Protein AF-M3HJX1-F1 (afdb_monomer)

Foldseek 3Di:
DDPVVVVVVLVPDPVSVVVVVVVVVVVVVVVVVVPDPDQDPPPQSLLDFDPLLLVVLCPDPAAKEKEWEWAPPDDPVLVVQVVSLVVSVVVSQVSNPPSYHYHYQHLNPDVVSVVVLVVLVADWDWDWDDDDPDTDTDTITGWIWMDTPPDIDIGRHSRGSSCNSVVCSQVVVCVVVDQDALLEAEEDAVFWDDLDDDVADPDPVSCCVVPVCCVRGNDHHYDYLVDARDPSHQEYETGGEHADDPSSLVRVVVSVVVRHYYDHRYDQKDKAWDDQPPPDDPDDGFGHFMKIAGDPCQVVRQVSVVLVFKHFAQKAKFDQPFADFDDDFDCPDVVDTDGGGQGRFGWAAPVQPQAPCPDPVRVNDRIDTGHGGTFMDGGCVSPVVDDDDFGGKDHPRMWIAHGMATRGRPRRVVGDTDDPPDITTDDTD

Organism: NCBI:txid1193007

Structure (mmCIF, N/CA/C/O backbone):
data_AF-M3HJX1-F1
#
_entry.id   AF-M3HJX1-F1
#
loop_
_atom_site.group_PDB
_atom_site.id
_atom_site.type_symbol
_atom_site.label_atom_id
_atom_site.label_alt_id
_atom_site.label_comp_id
_atom_site.label_asym_id
_atom_site.label_entity_id
_atom_site.label_seq_id
_atom_site.pdbx_PDB_ins_code
_atom_site.Cartn_x
_atom_site.Cartn_y
_atom_site.Cartn_z
_atom_site.occupancy
_atom_site.B_iso_or_equiv
_atom_site.auth_seq_id
_atom_site.auth_comp_id
_atom_site.auth_asym_id
_atom_site.auth_atom_id
_atom_site.pdbx_PDB_model_num
ATOM 1 N N . MET A 1 1 ? -68.760 37.336 7.204 1.00 50.22 1 MET A N 1
ATOM 2 C CA . MET A 1 1 ? -67.469 37.997 6.904 1.00 50.22 1 MET A CA 1
ATOM 3 C C . MET A 1 1 ? -66.559 36.938 6.297 1.00 50.22 1 MET A C 1
ATOM 5 O O . MET A 1 1 ? -66.292 35.955 6.972 1.00 50.22 1 MET A O 1
ATOM 9 N N . SER A 1 2 ? -66.231 37.017 5.001 1.00 59.03 2 SER A N 1
ATOM 10 C CA . SER A 1 2 ? -65.511 35.923 4.325 1.00 59.03 2 SER A CA 1
ATOM 11 C C . SER A 1 2 ? -64.064 35.840 4.826 1.00 59.03 2 SER A C 1
ATOM 13 O O . SER A 1 2 ? -63.449 36.877 5.085 1.00 59.03 2 SER A O 1
ATOM 15 N N . LEU A 1 3 ? -63.511 34.625 4.957 1.00 57.31 3 LEU A N 1
ATOM 16 C CA . LEU A 1 3 ? -62.128 34.397 5.415 1.00 57.31 3 LEU A CA 1
ATOM 17 C C . LEU A 1 3 ? -61.103 35.261 4.654 1.00 57.31 3 LEU A C 1
ATOM 19 O O . LEU A 1 3 ? -60.121 35.711 5.237 1.00 57.31 3 LEU A O 1
ATOM 23 N N . ARG A 1 4 ? -61.363 35.573 3.377 1.00 58.06 4 ARG A N 1
ATOM 24 C CA . ARG A 1 4 ? -60.515 36.459 2.564 1.00 58.06 4 ARG A CA 1
ATOM 25 C C . ARG A 1 4 ? -60.381 37.876 3.132 1.00 58.06 4 ARG A C 1
ATOM 27 O O . ARG A 1 4 ? -59.286 38.424 3.110 1.00 58.06 4 ARG A O 1
ATOM 34 N N . VAL A 1 5 ? -61.459 38.459 3.660 1.00 58.88 5 VAL A N 1
ATOM 35 C CA . VAL A 1 5 ? -61.441 39.822 4.233 1.00 58.88 5 VAL A CA 1
ATOM 36 C C . VAL A 1 5 ? -60.770 39.838 5.611 1.00 58.88 5 VAL A C 1
ATOM 38 O O . VAL A 1 5 ? -60.158 40.833 5.994 1.00 58.88 5 VAL A O 1
ATOM 41 N N . PHE A 1 6 ? -60.837 38.725 6.345 1.00 60.38 6 PHE A N 1
ATOM 42 C CA . PHE A 1 6 ? -60.149 38.568 7.628 1.00 60.38 6 PHE A CA 1
ATOM 43 C C . PHE A 1 6 ? -58.620 38.506 7.451 1.00 60.38 6 PHE A C 1
ATOM 45 O O . PHE A 1 6 ? -57.895 39.227 8.133 1.00 60.38 6 PHE A O 1
ATOM 52 N N . PHE A 1 7 ? -58.130 37.737 6.471 1.00 58.47 7 PHE A N 1
ATOM 53 C CA . PHE A 1 7 ? -56.696 37.646 6.171 1.00 58.47 7 PHE A CA 1
ATOM 54 C C . PHE A 1 7 ? -56.120 38.913 5.513 1.00 58.47 7 PHE A C 1
ATOM 56 O O . PHE A 1 7 ? -54.966 39.256 5.772 1.00 58.47 7 PHE A O 1
ATOM 63 N N . SER A 1 8 ? -56.901 39.664 4.721 1.00 59.34 8 SER A N 1
ATOM 64 C CA . SER A 1 8 ? -56.377 40.866 4.049 1.00 59.34 8 SER A CA 1
ATOM 65 C C . SER A 1 8 ? -56.067 42.023 5.008 1.00 59.34 8 SER A C 1
ATOM 67 O O . SER A 1 8 ? -55.209 42.840 4.692 1.00 59.34 8 SER A O 1
ATOM 69 N N . ARG A 1 9 ? -56.723 42.100 6.178 1.00 58.12 9 ARG A N 1
ATOM 70 C CA . ARG A 1 9 ? -56.447 43.137 7.193 1.00 58.12 9 ARG A CA 1
ATOM 71 C C . ARG A 1 9 ? -55.167 42.884 7.993 1.00 58.12 9 ARG A C 1
ATOM 73 O O . ARG A 1 9 ? -54.548 43.839 8.447 1.00 58.12 9 ARG A O 1
ATOM 80 N N . PHE A 1 10 ? -54.764 41.625 8.159 1.00 58.62 10 PHE A N 1
ATOM 81 C CA . PHE A 1 10 ? -53.538 41.269 8.882 1.00 58.62 10 PHE A CA 1
ATOM 82 C C . PHE A 1 10 ? -52.283 41.336 8.006 1.00 58.62 10 PHE A C 1
ATOM 84 O O . PHE A 1 10 ? -51.199 41.597 8.520 1.00 58.62 10 PHE A O 1
ATOM 91 N N . ASN A 1 11 ? -52.431 41.190 6.685 1.00 60.34 11 ASN A N 1
ATOM 92 C CA . ASN A 1 11 ? -51.314 41.222 5.737 1.00 60.34 11 ASN A CA 1
ATOM 93 C C . ASN A 1 11 ? -50.631 42.604 5.610 1.00 60.34 11 ASN A C 1
ATOM 95 O O . ASN A 1 11 ? -49.560 42.712 5.026 1.00 60.34 11 ASN A O 1
ATOM 99 N N . SER A 1 12 ? -51.234 43.665 6.156 1.00 66.56 12 SER A N 1
ATOM 100 C CA . SER A 1 12 ? -50.669 45.025 6.177 1.00 66.56 12 SER A CA 1
ATOM 101 C C . SER A 1 12 ? -49.985 45.383 7.503 1.00 66.56 12 SER A C 1
ATOM 103 O O . SER A 1 12 ? -49.431 46.474 7.620 1.00 66.56 12 SER A O 1
ATOM 105 N N . ASN A 1 13 ? -50.045 44.510 8.519 1.00 82.00 13 ASN A N 1
ATOM 106 C CA . ASN A 1 13 ? -49.444 44.773 9.824 1.00 82.00 13 ASN A CA 1
ATOM 107 C C . ASN A 1 13 ? -47.978 44.289 9.838 1.00 82.00 13 ASN A C 1
ATOM 109 O O . ASN A 1 13 ? -47.747 43.078 9.736 1.00 82.00 13 ASN A O 1
ATOM 113 N N . PRO A 1 14 ? -46.987 45.185 10.011 1.00 80.62 14 PRO A N 1
ATOM 114 C CA . PRO A 1 14 ? -45.572 44.814 9.996 1.00 80.62 14 PRO A CA 1
ATOM 115 C C . PRO A 1 14 ? -45.213 43.774 11.069 1.00 80.62 14 PRO A C 1
ATOM 117 O O . PRO A 1 14 ? -44.370 42.916 10.822 1.00 80.62 14 PRO A O 1
ATOM 120 N N . TRP A 1 15 ? -45.899 43.771 12.217 1.00 81.38 15 TRP A N 1
ATOM 121 C CA . TRP A 1 15 ? -45.686 42.776 13.276 1.00 81.38 15 TRP A CA 1
ATOM 122 C C . TRP A 1 15 ? -46.174 41.375 12.900 1.00 81.38 15 TRP A C 1
ATOM 124 O O . TRP A 1 15 ? -45.567 40.380 13.296 1.00 81.38 15 TRP A O 1
ATOM 134 N N . PHE A 1 16 ? -47.248 41.280 12.112 1.00 86.06 16 PHE A N 1
ATOM 135 C CA . PHE A 1 16 ? -47.752 39.995 11.633 1.00 86.06 16 PHE A CA 1
ATOM 136 C C . PHE A 1 16 ? -46.820 39.400 10.574 1.00 86.06 16 PHE A C 1
ATOM 138 O O . PHE A 1 16 ? -46.476 38.223 10.659 1.00 86.06 16 PHE A O 1
ATOM 145 N N . LEU A 1 17 ? -46.339 40.223 9.635 1.00 85.62 17 LEU A N 1
ATOM 146 C CA . LEU A 1 17 ? -45.334 39.802 8.654 1.00 85.62 17 LEU A CA 1
ATOM 147 C C . LEU A 1 17 ? -44.030 39.369 9.338 1.00 85.62 17 LEU A C 1
ATOM 149 O O . LEU A 1 17 ? -43.490 38.316 9.006 1.00 85.62 17 LEU A O 1
ATOM 153 N N . PHE A 1 18 ? -43.569 40.121 10.342 1.00 89.00 18 PHE A N 1
ATOM 154 C CA . PHE A 1 18 ? -42.389 39.757 11.128 1.00 89.00 18 PHE A CA 1
ATOM 155 C C . PHE A 1 18 ? -42.560 38.406 11.837 1.00 89.00 18 PHE A C 1
ATOM 157 O O . PHE A 1 18 ? -41.678 37.555 11.760 1.00 89.00 18 PHE A O 1
ATOM 164 N N . SER A 1 19 ? -43.713 38.169 12.472 1.00 89.25 19 SER A N 1
ATOM 165 C CA . SER A 1 19 ? -44.013 36.893 13.132 1.00 89.25 19 SER A CA 1
ATOM 166 C C . SER A 1 19 ? -44.023 35.710 12.156 1.00 89.25 19 SER A C 1
ATOM 168 O O . SER A 1 19 ? -43.488 34.654 12.490 1.00 89.25 19 SER A O 1
ATOM 170 N N . GLN A 1 20 ? -44.569 35.883 10.949 1.00 90.00 20 GLN A N 1
ATOM 171 C CA . GLN A 1 20 ? -44.565 34.845 9.911 1.00 90.00 20 GLN A CA 1
ATOM 172 C C . GLN A 1 20 ? -43.148 34.537 9.418 1.00 90.00 20 GLN A C 1
ATOM 174 O O . GLN A 1 20 ? -42.780 33.370 9.309 1.00 90.00 20 GLN A O 1
ATOM 179 N N . VAL A 1 21 ? -42.328 35.565 9.178 1.00 90.75 21 VAL A N 1
ATOM 180 C CA . VAL A 1 21 ? -40.921 35.390 8.780 1.00 90.75 21 VAL A CA 1
ATOM 181 C C . VAL A 1 21 ? -40.120 34.709 9.890 1.00 90.75 21 VAL A C 1
ATOM 183 O O . VAL A 1 21 ? -39.338 33.807 9.606 1.00 90.75 21 VAL A O 1
ATOM 186 N N . PHE A 1 22 ? -40.344 35.079 11.151 1.00 92.69 22 PHE A N 1
ATOM 187 C CA . PHE A 1 22 ? -39.684 34.456 12.299 1.00 92.69 22 PHE A CA 1
ATOM 188 C C . PHE A 1 22 ? -40.068 32.980 12.464 1.00 92.69 22 PHE A C 1
ATOM 190 O O . PHE A 1 22 ? -39.198 32.135 12.672 1.00 92.69 22 PHE A O 1
ATOM 197 N N . LEU A 1 23 ? -41.354 32.648 12.314 1.00 92.62 23 LEU A N 1
ATOM 198 C CA . LEU A 1 23 ? -41.821 31.260 12.322 1.00 92.62 23 LEU A CA 1
ATOM 199 C C . LEU A 1 23 ? -41.221 30.467 11.161 1.00 92.62 23 LEU A C 1
ATOM 201 O O . LEU A 1 23 ? -40.727 29.362 11.366 1.00 92.62 23 LEU A O 1
ATOM 205 N N . LEU A 1 24 ? -41.207 31.036 9.957 1.00 93.25 24 LEU A N 1
ATOM 206 C CA . LEU A 1 24 ? -40.630 30.394 8.780 1.00 93.25 24 LEU A CA 1
ATOM 207 C C . LEU A 1 24 ? -39.119 30.187 8.934 1.00 93.25 24 LEU A C 1
ATOM 209 O O . LEU A 1 24 ? -38.619 29.128 8.560 1.00 93.25 24 LEU A O 1
ATOM 213 N N . PHE A 1 25 ? -38.405 31.133 9.548 1.00 91.31 25 PHE A N 1
ATOM 214 C CA . PHE A 1 25 ? -37.003 30.973 9.930 1.00 91.31 25 PHE A CA 1
ATOM 215 C C . PHE A 1 25 ? -36.821 29.831 10.935 1.00 91.31 25 PHE A C 1
ATOM 217 O O . PHE A 1 25 ? -35.988 28.967 10.692 1.00 91.31 25 PHE A O 1
ATOM 224 N N . LEU A 1 26 ? -37.617 29.770 12.009 1.00 90.69 26 LEU A N 1
ATOM 225 C CA . LEU A 1 26 ? -37.562 28.688 13.003 1.00 90.69 26 LEU A CA 1
ATOM 226 C C . LEU A 1 26 ? -37.825 27.308 12.386 1.00 90.69 26 LEU A C 1
ATOM 228 O O . LEU A 1 26 ? -37.059 26.377 12.629 1.00 90.69 26 LEU A O 1
ATOM 232 N N . PHE A 1 27 ? -38.867 27.176 11.561 1.00 89.94 27 PHE A N 1
ATOM 233 C CA . PHE A 1 27 ? -39.177 25.923 10.868 1.00 89.94 27 PHE A CA 1
ATOM 234 C C . PHE A 1 27 ? -38.096 25.551 9.858 1.00 89.94 27 PHE A C 1
ATOM 236 O O . PHE A 1 27 ? -37.691 24.393 9.806 1.00 89.94 27 PHE A O 1
ATOM 243 N N . SER A 1 28 ? -37.588 26.522 9.096 1.00 84.25 28 SER A N 1
ATOM 244 C CA . SER A 1 28 ? -36.497 26.282 8.149 1.00 84.25 28 SER A CA 1
ATOM 245 C C . SER A 1 28 ? -35.228 25.850 8.875 1.00 84.25 28 SER A C 1
ATOM 247 O O . SER A 1 28 ? -34.595 24.900 8.441 1.00 84.25 28 SER A O 1
ATOM 249 N N . ASN A 1 29 ? -34.883 26.471 10.007 1.00 85.19 29 ASN A N 1
ATOM 250 C CA . ASN A 1 29 ? -33.733 26.071 10.821 1.00 85.19 29 ASN A CA 1
ATOM 251 C C . ASN A 1 29 ? -33.922 24.663 11.407 1.00 85.19 29 ASN A C 1
ATOM 253 O O . ASN A 1 29 ? -33.007 23.847 11.359 1.00 85.19 29 ASN A O 1
ATOM 257 N N . GLY A 1 30 ? -35.129 24.341 11.885 1.00 82.94 30 GLY A N 1
ATOM 258 C CA . GLY A 1 30 ? -35.461 23.004 12.378 1.00 82.94 30 GLY A CA 1
ATOM 259 C C . GLY A 1 30 ? -35.377 21.929 11.291 1.00 82.94 30 GLY A C 1
ATOM 260 O O . GLY A 1 30 ? -34.805 20.872 11.531 1.00 82.94 30 GLY A O 1
ATOM 261 N N . ILE A 1 31 ? -35.864 22.203 10.080 1.00 80.75 31 ILE A N 1
ATOM 262 C CA . ILE A 1 31 ? -35.766 21.273 8.944 1.00 80.75 31 ILE A CA 1
ATOM 263 C C . ILE A 1 31 ? -34.314 21.156 8.467 1.00 80.75 31 ILE A C 1
ATOM 265 O O . ILE A 1 31 ? -33.817 20.049 8.289 1.00 80.75 31 ILE A O 1
ATOM 269 N N . LEU A 1 32 ? -33.601 22.274 8.317 1.00 70.81 32 LEU A N 1
ATOM 270 C CA . LEU A 1 32 ? -32.188 22.284 7.925 1.00 70.81 32 LEU A CA 1
ATOM 271 C C . LEU A 1 32 ? -31.303 21.555 8.943 1.00 70.81 32 LEU A C 1
ATOM 273 O O . LEU A 1 32 ? -30.372 20.872 8.537 1.00 70.81 32 LEU A O 1
ATOM 277 N N . SER A 1 33 ? -31.625 21.612 10.239 1.00 66.00 33 SER A N 1
ATOM 278 C CA . SER A 1 33 ? -30.909 20.841 11.266 1.00 66.00 33 SER A CA 1
ATOM 279 C C . SER A 1 33 ? -31.075 19.322 11.134 1.00 66.00 33 SER A C 1
ATOM 281 O O . SER A 1 33 ? -30.247 18.577 11.651 1.00 66.00 33 SER A O 1
ATOM 283 N N . GLN A 1 34 ? -32.105 18.851 10.421 1.00 67.50 34 GLN A N 1
ATOM 284 C CA . GLN A 1 34 ? -32.291 17.428 10.112 1.00 67.50 34 GLN A CA 1
ATOM 285 C C . GLN A 1 34 ? -31.517 17.001 8.858 1.00 67.50 34 GLN A C 1
ATOM 287 O O . GLN A 1 34 ? -31.209 15.822 8.699 1.00 67.50 34 GLN A O 1
ATOM 292 N N . PHE A 1 35 ? -31.166 17.947 7.982 1.00 58.69 35 PHE A N 1
ATOM 293 C CA . PHE A 1 35 ? -30.351 17.702 6.795 1.00 58.69 35 PHE A CA 1
ATOM 294 C C . PHE A 1 35 ? -28.878 17.998 7.091 1.00 58.69 35 PHE A C 1
ATOM 296 O O . PHE A 1 35 ? -28.332 19.035 6.717 1.00 58.69 35 PHE A O 1
ATOM 303 N N . VAL A 1 36 ? -28.209 17.056 7.754 1.00 57.00 36 VAL A N 1
ATOM 304 C CA . VAL A 1 36 ? -26.759 17.121 7.969 1.00 57.00 36 VAL A CA 1
ATOM 305 C C . VAL A 1 36 ? -26.047 16.654 6.696 1.00 57.00 36 VAL A C 1
ATOM 307 O O . VAL A 1 36 ? -25.785 15.470 6.511 1.00 57.00 36 VAL A O 1
ATOM 310 N N . CYS A 1 37 ? -25.738 17.586 5.793 1.00 54.97 37 CYS A N 1
ATOM 311 C CA . CYS A 1 37 ? -24.777 17.346 4.716 1.00 54.97 37 CYS A CA 1
ATOM 312 C C . CYS A 1 37 ? -23.376 17.657 5.254 1.00 54.97 37 CYS A C 1
ATOM 314 O O . CYS A 1 37 ? -22.977 18.819 5.341 1.00 54.97 37 CYS A O 1
ATOM 316 N N . ARG A 1 38 ? -22.652 16.620 5.677 1.00 59.38 38 ARG A N 1
ATOM 317 C CA . ARG A 1 38 ? -21.243 16.708 6.068 1.00 59.38 38 ARG A CA 1
ATOM 318 C C . ARG A 1 38 ? -20.412 16.198 4.902 1.00 59.38 38 ARG A C 1
ATOM 320 O O . ARG A 1 38 ? -20.441 15.012 4.606 1.00 59.38 38 ARG A O 1
ATOM 327 N N . LYS A 1 39 ? -19.730 17.113 4.222 1.00 62.41 39 LYS A N 1
ATOM 328 C CA . LYS A 1 39 ? -18.720 16.789 3.217 1.00 62.41 39 LYS A CA 1
ATOM 329 C C . LYS A 1 39 ? -17.369 17.176 3.798 1.00 62.41 39 LYS A C 1
ATOM 331 O O . LYS A 1 39 ? -17.242 18.307 4.275 1.00 62.41 39 LYS A O 1
ATOM 336 N N . ASP A 1 40 ? -16.402 16.266 3.796 1.00 61.00 40 ASP A N 1
ATOM 337 C CA . ASP A 1 40 ? -15.051 16.590 4.243 1.00 61.00 40 ASP A CA 1
ATOM 338 C C . ASP A 1 40 ? -14.433 17.601 3.266 1.00 61.00 40 ASP A C 1
ATOM 340 O O . ASP A 1 40 ? -14.438 17.426 2.045 1.00 61.00 40 ASP A O 1
ATOM 344 N N . LEU A 1 41 ? -13.968 18.721 3.821 1.00 59.53 41 LEU A N 1
ATOM 345 C CA . LEU A 1 41 ? -13.293 19.795 3.089 1.00 59.53 41 LEU A CA 1
ATOM 346 C C . LEU A 1 41 ? -11.769 19.690 3.212 1.00 59.53 41 LEU A C 1
ATOM 348 O O . LEU A 1 41 ? -11.053 20.567 2.724 1.00 59.53 41 LEU A O 1
ATOM 352 N N . SER A 1 42 ? -11.256 18.656 3.883 1.00 62.69 42 SER A N 1
ATOM 353 C CA . SER A 1 42 ? -9.830 18.377 3.908 1.00 62.69 42 SER A CA 1
ATOM 354 C C . SER A 1 42 ? -9.344 18.065 2.492 1.00 62.69 42 SER A C 1
ATOM 356 O O . SER A 1 42 ? -10.003 17.366 1.726 1.00 62.69 42 SER A O 1
ATOM 358 N N . GLU A 1 43 ? -8.148 18.551 2.150 1.00 51.69 43 GLU A N 1
ATOM 359 C CA . GLU A 1 43 ? -7.514 18.380 0.828 1.00 51.69 43 GLU A CA 1
ATOM 360 C C . GLU A 1 43 ? -7.433 16.908 0.371 1.00 51.69 43 GLU A C 1
ATOM 362 O O . GLU A 1 43 ? -7.269 16.622 -0.807 1.00 51.69 43 GLU A O 1
ATOM 367 N N . SER A 1 44 ? -7.565 15.961 1.301 1.00 57.44 44 SER A N 1
ATOM 368 C CA . SER A 1 44 ? -7.374 14.527 1.057 1.00 57.44 44 SER A CA 1
ATOM 369 C C . SER A 1 44 ? -8.573 13.657 1.449 1.00 57.44 44 SER A C 1
ATOM 371 O O . SER A 1 44 ? -8.463 12.439 1.351 1.00 57.44 44 SER A O 1
ATOM 373 N N . GLY A 1 45 ? -9.695 14.244 1.890 1.00 60.75 45 GLY A N 1
ATOM 374 C CA . GLY A 1 45 ? -10.865 13.479 2.342 1.00 60.75 45 GLY A CA 1
ATOM 375 C C . GLY A 1 45 ? -10.560 12.505 3.491 1.00 60.75 45 GLY A C 1
ATOM 376 O O . GLY A 1 45 ? -11.185 11.456 3.585 1.00 60.75 45 GLY A O 1
ATOM 377 N N . ARG A 1 46 ? -9.535 12.786 4.313 1.00 64.75 46 ARG A N 1
ATOM 378 C CA . ARG A 1 46 ? -8.977 11.829 5.297 1.00 64.75 46 ARG A CA 1
ATOM 379 C C . ARG A 1 46 ? -9.887 11.551 6.488 1.00 64.75 46 ARG A C 1
ATOM 381 O O . ARG A 1 46 ? -9.550 10.693 7.298 1.00 64.75 46 ARG A O 1
ATOM 388 N N . PHE A 1 47 ? -10.987 12.284 6.616 1.00 65.50 47 PHE A N 1
ATOM 389 C CA . PHE A 1 47 ? -11.975 12.083 7.669 1.00 65.50 47 PHE A CA 1
ATOM 390 C C . PHE A 1 47 ? -13.304 11.540 7.120 1.00 65.50 47 PHE A C 1
ATOM 392 O O . PHE A 1 47 ? -14.290 11.535 7.847 1.00 65.50 47 PHE A O 1
ATOM 399 N N . GLU A 1 48 ? -13.331 11.081 5.861 1.00 75.00 48 GLU A N 1
ATOM 400 C CA . GLU A 1 48 ? -14.438 10.317 5.275 1.00 75.00 48 GLU A CA 1
ATOM 401 C C . GLU A 1 48 ? -14.106 8.827 5.232 1.00 75.00 48 GLU A C 1
ATOM 403 O O . GLU A 1 48 ? -12.979 8.431 4.930 1.00 75.00 48 GLU A O 1
ATOM 408 N N . VAL A 1 49 ? -15.119 7.989 5.458 1.00 81.38 49 VAL A N 1
ATOM 409 C CA . VAL A 1 49 ? -14.956 6.539 5.352 1.00 81.38 49 VAL A CA 1
ATOM 410 C C . VAL A 1 49 ? -14.765 6.117 3.892 1.00 81.38 49 VAL A C 1
ATOM 412 O O . VAL A 1 49 ? -15.581 6.430 3.019 1.00 81.38 49 VAL A O 1
ATOM 415 N N . SER A 1 50 ? -13.726 5.326 3.627 1.00 82.88 50 SER A N 1
ATOM 416 C CA . SER A 1 50 ? -13.417 4.822 2.290 1.00 82.88 50 SER A CA 1
ATOM 417 C C . SER A 1 50 ? -14.499 3.892 1.726 1.00 82.88 50 SER A C 1
ATOM 419 O O . SER A 1 50 ? -15.174 3.137 2.434 1.00 82.88 50 SER A O 1
ATOM 421 N N . GLU A 1 51 ? -14.594 3.848 0.395 1.00 82.62 51 GLU A N 1
ATOM 422 C CA . GLU A 1 51 ? -15.478 2.920 -0.327 1.00 82.62 51 GLU A CA 1
ATOM 423 C C . GLU A 1 51 ? -15.213 1.445 0.021 1.00 82.62 51 GLU A C 1
ATOM 425 O O . GLU A 1 51 ? -16.128 0.621 0.047 1.00 82.62 51 GLU A O 1
ATOM 430 N N . SER A 1 52 ? -13.958 1.100 0.324 1.00 81.62 52 SER A N 1
ATOM 431 C CA . SER A 1 52 ? -13.586 -0.249 0.758 1.00 81.62 52 SER A CA 1
ATOM 432 C C . SER A 1 52 ? -14.203 -0.605 2.108 1.00 81.62 52 SER A C 1
ATOM 434 O O . SER A 1 52 ? -14.724 -1.712 2.273 1.00 81.62 52 SER A O 1
ATOM 436 N N . THR A 1 53 ? -14.160 0.326 3.058 1.00 87.00 53 THR A N 1
ATOM 437 C CA . THR A 1 53 ? -14.767 0.164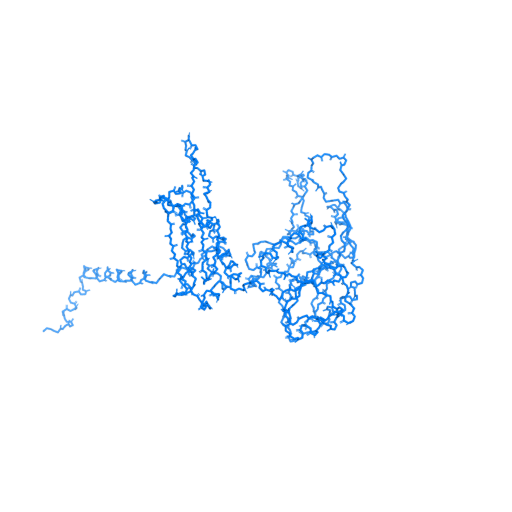 4.381 1.00 87.00 53 THR A CA 1
ATOM 438 C C . THR A 1 53 ? -16.281 0.102 4.269 1.00 87.00 53 THR A C 1
ATOM 440 O O . THR A 1 53 ? -16.882 -0.844 4.777 1.00 87.00 53 THR A O 1
ATOM 443 N N . ARG A 1 54 ? -16.898 1.008 3.499 1.00 88.12 54 ARG A N 1
ATOM 444 C CA . ARG A 1 54 ? -18.342 0.991 3.219 1.00 88.12 54 ARG A CA 1
ATOM 445 C C . ARG A 1 54 ? -18.806 -0.375 2.713 1.00 88.12 54 ARG A C 1
ATOM 447 O O . ARG A 1 54 ? -19.722 -0.957 3.289 1.00 88.12 54 ARG A O 1
ATOM 454 N N . LYS A 1 55 ? -18.136 -0.926 1.695 1.00 87.75 55 LYS A N 1
ATOM 455 C CA . LYS A 1 55 ? -18.475 -2.241 1.126 1.00 87.75 55 LYS A CA 1
ATOM 456 C C . LYS A 1 55 ? -18.357 -3.376 2.137 1.00 87.75 55 LYS A C 1
ATOM 458 O O . LYS A 1 55 ? -19.199 -4.268 2.129 1.00 87.75 55 LYS A O 1
ATOM 463 N N . ILE A 1 56 ? -17.327 -3.382 2.979 1.00 87.94 56 ILE A N 1
ATOM 464 C CA . ILE A 1 56 ? -17.139 -4.463 3.955 1.00 87.94 56 ILE A CA 1
ATOM 465 C C . ILE A 1 56 ? -18.197 -4.395 5.047 1.00 87.94 56 ILE A C 1
ATOM 467 O O . ILE A 1 56 ? -18.847 -5.402 5.308 1.00 87.94 56 ILE A O 1
ATOM 471 N N . PHE A 1 57 ? -18.415 -3.218 5.632 1.00 89.44 57 PHE A N 1
ATOM 472 C CA . PHE A 1 57 ? -19.363 -3.051 6.730 1.00 89.44 57 PHE A CA 1
ATOM 473 C C . PHE A 1 57 ? -20.822 -3.252 6.298 1.00 89.44 57 PHE A C 1
ATOM 475 O O . PHE A 1 57 ? -21.598 -3.827 7.056 1.00 89.44 57 PHE A O 1
ATOM 482 N N . GLN A 1 58 ? -21.187 -2.876 5.067 1.00 87.75 58 GLN A N 1
ATOM 483 C CA . GLN A 1 58 ? -22.526 -3.131 4.516 1.00 87.75 58 GLN A CA 1
ATOM 484 C C . GLN A 1 58 ? -22.800 -4.616 4.233 1.00 87.75 58 GLN A C 1
ATOM 486 O O . GLN A 1 58 ? -23.947 -5.048 4.308 1.00 87.75 58 GLN A O 1
ATOM 491 N N . ASN A 1 59 ? -21.765 -5.401 3.917 1.00 87.50 59 ASN A N 1
ATOM 492 C CA . ASN A 1 59 ? -21.887 -6.822 3.577 1.00 87.50 59 ASN A CA 1
ATOM 493 C C . ASN A 1 59 ? -21.565 -7.758 4.758 1.00 87.50 59 ASN A C 1
ATOM 495 O O . ASN A 1 59 ? -21.338 -8.952 4.562 1.00 87.50 59 ASN A O 1
ATOM 499 N N . LEU A 1 60 ? -21.526 -7.244 5.991 1.00 86.31 60 LEU A N 1
ATOM 500 C CA . LEU A 1 60 ? -21.304 -8.071 7.176 1.00 86.31 60 LEU A CA 1
ATOM 501 C C . LEU A 1 60 ? -22.482 -9.026 7.401 1.00 86.31 60 LEU A C 1
ATOM 503 O O . LEU A 1 60 ? -23.611 -8.592 7.610 1.00 86.31 60 LEU A O 1
ATOM 507 N N . HIS A 1 61 ? -22.203 -10.331 7.414 1.00 84.88 61 HIS A N 1
ATOM 508 C CA . HIS A 1 61 ? -23.198 -11.374 7.701 1.00 84.88 61 HIS A CA 1
ATOM 509 C C . HIS A 1 61 ? -23.372 -11.669 9.197 1.00 84.88 61 HIS A C 1
ATOM 511 O O . HIS A 1 61 ? -24.382 -12.245 9.595 1.00 84.88 61 HIS A O 1
ATOM 517 N N . SER A 1 62 ? -22.395 -11.280 10.017 1.00 87.81 62 SER A N 1
ATOM 518 C CA . SER A 1 62 ? -22.363 -11.534 11.458 1.00 87.81 62 SER A CA 1
ATOM 519 C C . SER A 1 62 ? -22.179 -10.221 12.218 1.00 87.81 62 SER A C 1
ATOM 521 O O . SER A 1 62 ? -21.452 -9.353 11.728 1.00 87.81 62 SER A O 1
ATOM 523 N N . PRO A 1 63 ? -22.785 -10.072 13.411 1.00 92.00 63 PRO A N 1
ATOM 524 C CA . PRO A 1 63 ? -22.636 -8.861 14.201 1.00 92.00 63 PRO A CA 1
ATOM 525 C C . PRO A 1 63 ? -21.193 -8.700 14.694 1.00 92.00 63 PRO A C 1
ATOM 527 O O . PRO A 1 63 ? -20.599 -9.645 15.224 1.00 92.00 63 PRO A O 1
ATOM 530 N N . ILE A 1 64 ? -20.651 -7.492 14.545 1.00 95.25 64 ILE A N 1
ATOM 531 C CA . ILE A 1 64 ? -19.372 -7.068 15.111 1.00 95.25 64 ILE A CA 1
ATOM 532 C C . ILE A 1 64 ? -19.602 -6.106 16.274 1.00 95.25 64 ILE A C 1
ATOM 534 O O . ILE A 1 64 ? -20.366 -5.145 16.172 1.00 95.25 64 ILE A O 1
ATOM 538 N N . TYR A 1 65 ? -18.904 -6.349 17.378 1.00 95.94 65 TYR A N 1
ATOM 539 C CA . TYR A 1 65 ? -18.868 -5.441 18.519 1.00 95.94 65 TYR A CA 1
ATOM 540 C C . TYR A 1 65 ? -17.565 -4.651 18.494 1.00 95.94 65 TYR A C 1
ATOM 542 O O . TYR A 1 65 ? -16.486 -5.242 18.416 1.00 95.94 65 TYR A O 1
ATOM 550 N N . ILE A 1 66 ? -17.682 -3.329 18.564 1.00 96.31 66 ILE A N 1
ATOM 551 C CA . ILE A 1 66 ? -16.570 -2.386 18.657 1.00 96.31 66 ILE A CA 1
ATOM 552 C C . ILE A 1 66 ? -16.624 -1.773 20.056 1.00 96.31 66 ILE A C 1
ATOM 554 O O . ILE A 1 66 ? -17.458 -0.914 20.334 1.00 96.31 66 ILE A O 1
ATOM 558 N N . ASP A 1 67 ? -15.753 -2.232 20.949 1.00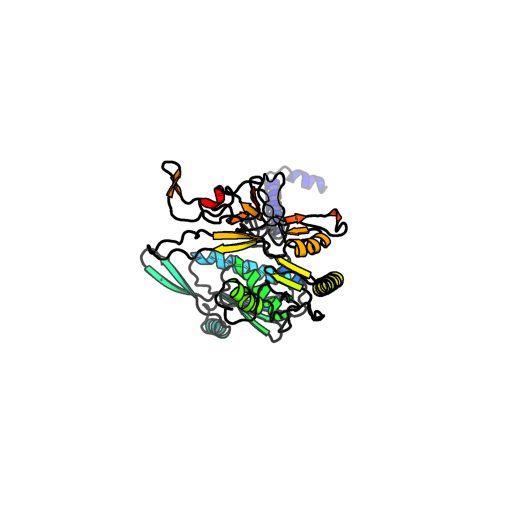 96.50 67 ASP A N 1
ATOM 559 C CA . ASP A 1 67 ? -15.598 -1.668 22.291 1.00 96.50 67 ASP A CA 1
ATOM 560 C C . ASP A 1 67 ? -14.433 -0.683 22.286 1.00 96.50 67 ASP A C 1
ATOM 562 O O . ASP A 1 67 ? -13.277 -1.090 22.197 1.00 96.50 67 ASP A O 1
ATOM 566 N N . ALA A 1 68 ? -14.743 0.607 22.348 1.00 96.25 68 ALA A N 1
ATOM 567 C CA . ALA A 1 68 ? -13.793 1.703 22.252 1.00 96.25 68 ALA A CA 1
ATOM 568 C C . ALA A 1 68 ? -13.535 2.304 23.641 1.00 96.25 68 ALA A C 1
ATOM 570 O O . ALA A 1 68 ? -14.445 2.845 24.270 1.00 96.25 68 ALA A O 1
ATOM 571 N N . TYR A 1 69 ? -12.295 2.223 24.113 1.00 95.38 69 TYR A N 1
ATOM 572 C CA . TYR A 1 69 ? -11.871 2.688 25.430 1.00 95.38 69 TYR A CA 1
ATOM 573 C C . TYR A 1 69 ? -11.151 4.027 25.280 1.00 95.38 69 TYR A C 1
ATOM 575 O O . TYR A 1 69 ? -10.066 4.086 24.697 1.00 95.38 69 TYR A O 1
ATOM 583 N N . TYR A 1 70 ? -11.762 5.093 25.799 1.00 94.25 70 TYR A N 1
ATOM 584 C CA . TYR A 1 70 ? -11.266 6.461 25.664 1.00 94.25 70 TYR A CA 1
ATOM 585 C C . TYR A 1 70 ? -11.346 7.224 26.987 1.00 94.25 70 TYR A C 1
ATOM 587 O O . TYR A 1 70 ? -12.434 7.611 27.411 1.00 94.25 70 TYR A O 1
ATOM 595 N N . SER A 1 71 ? -10.184 7.513 27.577 1.00 91.75 71 SER A N 1
ATOM 596 C CA . SER A 1 71 ? -10.045 8.349 28.780 1.00 91.75 71 SER A CA 1
ATOM 597 C C . SER A 1 71 ? -10.628 9.760 28.598 1.00 91.75 71 SER A C 1
ATOM 599 O O . SER A 1 71 ? -10.225 10.511 27.698 1.00 91.75 71 SER A O 1
ATOM 601 N N . SER A 1 72 ? -11.553 10.164 29.473 1.00 8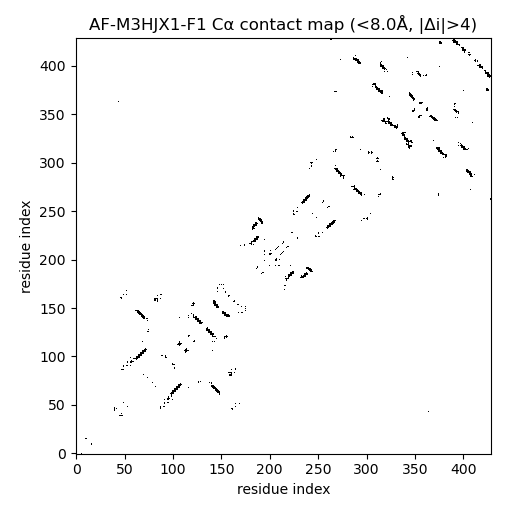7.62 72 SER A N 1
ATOM 602 C CA . SER A 1 72 ? -12.146 11.512 29.466 1.00 87.62 72 SER A CA 1
ATOM 603 C C . SER A 1 72 ? -11.245 12.614 30.036 1.00 87.62 72 SER A C 1
ATOM 605 O O . SER A 1 72 ? -11.386 13.776 29.646 1.00 87.62 72 SER A O 1
ATOM 607 N N . LYS A 1 73 ? -10.284 12.295 30.912 1.00 84.06 73 LYS A N 1
ATOM 608 C CA . LYS A 1 73 ? -9.389 13.252 31.603 1.00 84.06 73 LYS A CA 1
ATOM 609 C C . LYS A 1 73 ? -8.125 13.581 30.801 1.00 84.06 73 LYS A C 1
ATOM 611 O O . LYS A 1 73 ? -7.062 13.861 31.368 1.00 84.06 73 LYS A O 1
ATOM 616 N N . THR A 1 74 ? -8.263 13.606 29.483 1.00 83.25 74 THR A N 1
ATOM 617 C CA . THR A 1 74 ? -7.192 13.887 28.526 1.00 83.25 74 THR A CA 1
ATOM 618 C C . THR A 1 74 ? -6.882 15.399 28.462 1.00 83.25 74 THR A C 1
ATOM 620 O O . THR A 1 74 ? -7.814 16.207 28.521 1.00 83.25 74 THR A O 1
ATOM 623 N N . PRO A 1 75 ? -5.603 15.834 28.361 1.00 82.50 75 PRO A N 1
ATOM 624 C CA . PRO A 1 75 ? -5.260 17.246 28.163 1.00 82.50 75 PRO A CA 1
ATOM 625 C C . PRO A 1 75 ? -5.954 17.868 26.940 1.00 82.50 75 PRO A C 1
ATOM 627 O O . PRO A 1 75 ? -6.198 17.199 25.937 1.00 82.50 75 PRO A O 1
ATOM 630 N N . GLY A 1 76 ? -6.264 19.168 27.020 1.00 80.31 76 GLY A N 1
ATOM 631 C CA . GLY A 1 76 ? -7.096 19.858 26.025 1.00 80.31 76 GLY A CA 1
ATOM 632 C C . GLY A 1 76 ? -6.549 19.815 24.595 1.00 80.31 76 GLY A C 1
ATOM 633 O O . GLY A 1 76 ? -7.332 19.709 23.658 1.00 80.31 76 GLY A O 1
ATOM 634 N N . GLU A 1 77 ? -5.225 19.813 24.428 1.00 80.56 77 GLU A N 1
ATOM 635 C CA . GLU A 1 77 ? -4.550 19.726 23.122 1.00 80.56 77 GLU A CA 1
ATOM 636 C C . GLU A 1 77 ? -4.876 18.441 22.339 1.00 80.56 77 GLU A C 1
ATOM 638 O O . GLU A 1 77 ? -4.858 18.433 21.112 1.00 80.56 77 GLU A O 1
ATOM 643 N N . TYR A 1 78 ? -5.253 17.371 23.039 1.00 83.44 78 TYR A N 1
ATOM 644 C CA . TYR A 1 78 ? -5.595 16.076 22.454 1.00 83.44 78 TYR A CA 1
ATOM 645 C C . TYR A 1 78 ? -7.109 15.876 22.288 1.00 83.44 78 TYR A C 1
ATOM 647 O O . TYR A 1 78 ? -7.537 14.947 21.601 1.00 83.44 78 TYR A O 1
ATOM 655 N N . LYS A 1 79 ? -7.940 16.732 22.901 1.00 85.81 79 LYS A N 1
ATOM 656 C CA . LYS A 1 79 ? -9.400 16.556 22.943 1.00 85.81 79 LYS A CA 1
ATOM 657 C C . LYS A 1 79 ? -10.031 16.587 21.552 1.00 85.81 79 LYS A C 1
ATOM 659 O O . LYS A 1 79 ? -10.787 15.684 21.216 1.00 85.81 79 LYS A O 1
ATOM 664 N N . THR A 1 80 ? -9.661 17.567 20.727 1.00 84.94 80 THR A N 1
ATOM 665 C CA . THR A 1 80 ? -10.167 17.697 19.349 1.00 84.94 80 THR A CA 1
ATOM 666 C C . THR A 1 80 ? -9.969 16.411 18.555 1.00 84.94 80 THR A C 1
ATOM 668 O O . THR A 1 80 ? -10.843 15.971 17.818 1.00 84.94 80 THR A O 1
ATOM 671 N N . ARG A 1 81 ? -8.816 15.771 18.739 1.00 85.38 81 ARG A N 1
ATOM 672 C CA . ARG A 1 81 ? -8.452 14.556 18.023 1.00 85.38 81 ARG A CA 1
ATOM 673 C C . ARG A 1 81 ? -9.221 13.326 18.504 1.00 85.38 81 ARG A C 1
ATOM 675 O O . ARG A 1 81 ? -9.601 12.482 17.692 1.00 85.38 81 ARG A O 1
ATOM 682 N N . LEU A 1 82 ? -9.503 13.249 19.803 1.00 86.75 82 LEU A N 1
ATOM 683 C CA . LEU A 1 82 ? -10.404 12.236 20.353 1.00 86.75 82 LEU A CA 1
ATOM 684 C C . LEU A 1 82 ? -11.817 12.380 19.808 1.00 86.75 82 LEU A C 1
ATOM 686 O O . LEU A 1 82 ? -12.417 11.378 19.430 1.00 86.75 82 LEU A O 1
ATOM 690 N N . ASP A 1 83 ? -12.328 13.607 19.757 1.00 87.25 83 ASP A N 1
ATOM 691 C CA . ASP A 1 83 ? -13.673 13.877 19.260 1.00 87.25 83 ASP A CA 1
ATOM 692 C C . ASP A 1 83 ? -13.787 13.462 17.782 1.00 87.25 83 ASP A C 1
ATOM 694 O O . ASP A 1 83 ? -14.687 12.697 17.440 1.00 87.25 83 ASP A O 1
ATOM 698 N N . LEU A 1 84 ? -12.797 13.806 16.944 1.00 86.81 84 LEU A N 1
ATOM 699 C CA . LEU A 1 84 ? -12.715 13.334 15.552 1.00 86.81 84 LEU A CA 1
ATOM 700 C C . LEU A 1 84 ? -12.702 11.802 15.442 1.00 86.81 84 LEU A C 1
ATOM 702 O O . LEU A 1 84 ? -13.400 11.226 14.611 1.00 86.81 84 LEU A O 1
ATOM 706 N N . THR A 1 85 ? -11.937 11.127 16.301 1.00 89.44 85 THR A N 1
ATOM 707 C CA . THR A 1 85 ? -11.851 9.660 16.283 1.00 89.44 85 THR A CA 1
ATOM 708 C C . THR A 1 85 ? -13.189 9.020 16.667 1.00 89.44 85 THR A C 1
ATOM 710 O O . THR A 1 85 ? -13.638 8.073 16.021 1.00 89.44 85 THR A O 1
ATOM 713 N N . LYS A 1 86 ? -13.870 9.549 17.691 1.00 90.94 86 LYS A N 1
ATOM 714 C CA . LYS A 1 86 ? -15.195 9.072 18.121 1.00 90.94 86 LYS A CA 1
ATOM 715 C C . LYS A 1 86 ? -16.266 9.305 17.058 1.00 90.94 86 LYS A C 1
ATOM 717 O O . LYS A 1 86 ? -17.132 8.446 16.875 1.00 90.94 86 LYS A O 1
ATOM 722 N N . GLU A 1 87 ? -16.207 10.440 16.366 1.00 88.56 87 GLU A N 1
ATOM 723 C CA . GLU A 1 87 ? -17.089 10.738 15.236 1.00 88.56 87 GLU A CA 1
ATOM 724 C C . GLU A 1 87 ? -16.901 9.718 14.108 1.00 88.56 87 GLU A C 1
ATOM 726 O O . GLU A 1 87 ? -17.880 9.101 13.692 1.00 88.56 87 GLU A O 1
ATOM 731 N N . LEU A 1 88 ? -15.657 9.452 13.699 1.00 88.81 88 LEU A N 1
ATOM 732 C CA . LEU A 1 88 ? -15.348 8.470 12.656 1.00 88.81 88 LEU A CA 1
ATOM 733 C C . LEU A 1 88 ? -15.803 7.051 13.033 1.00 88.81 88 LEU A C 1
ATOM 735 O O . LEU A 1 88 ? -16.399 6.350 12.219 1.00 88.81 88 LEU A O 1
ATOM 739 N N . LEU A 1 89 ? -15.598 6.627 14.285 1.00 91.62 89 LEU A N 1
ATOM 740 C CA . LEU A 1 89 ? -16.109 5.339 14.771 1.00 91.62 89 LEU A CA 1
ATOM 741 C C . LEU A 1 89 ? -17.636 5.256 14.688 1.00 91.62 89 LEU A C 1
ATOM 743 O O . LEU A 1 89 ? -18.183 4.216 14.317 1.00 91.62 89 LEU A O 1
ATOM 747 N N . SER A 1 90 ? -18.321 6.348 15.029 1.00 91.56 90 SER A N 1
ATOM 748 C CA . SER A 1 90 ? -19.782 6.428 14.956 1.00 91.56 90 SER A CA 1
ATOM 749 C C . SER A 1 90 ? -20.269 6.369 13.509 1.00 91.56 90 SER A C 1
ATOM 751 O O . SER A 1 90 ? -21.265 5.703 13.224 1.00 91.56 90 SER A O 1
ATOM 753 N N . GLU A 1 91 ? -19.541 6.999 12.585 1.00 88.69 91 GLU A N 1
ATOM 754 C CA . GLU A 1 91 ? -19.806 6.897 11.152 1.00 88.69 91 GLU A CA 1
ATOM 755 C C . GLU A 1 91 ? -19.633 5.455 10.658 1.00 88.69 91 GLU A C 1
ATOM 757 O O . GLU A 1 91 ? -20.572 4.902 10.085 1.00 88.69 91 GLU A O 1
ATOM 762 N N . ILE A 1 92 ? -18.505 4.800 10.962 1.00 89.25 92 ILE A N 1
ATOM 763 C CA . ILE A 1 92 ? -18.257 3.388 10.614 1.00 89.25 92 ILE A CA 1
ATOM 764 C C . ILE A 1 92 ? -19.378 2.488 11.153 1.00 89.25 92 ILE A C 1
ATOM 766 O O . ILE A 1 92 ? -19.896 1.637 10.427 1.00 89.25 92 ILE A O 1
ATOM 770 N N . ALA A 1 93 ? -19.795 2.694 12.405 1.00 91.00 93 ALA A N 1
ATOM 771 C CA . ALA A 1 93 ? -20.879 1.928 13.008 1.00 91.00 93 ALA A CA 1
ATOM 772 C C . ALA A 1 93 ? -22.217 2.139 12.289 1.00 91.00 93 ALA A C 1
ATOM 774 O O . ALA A 1 93 ? -22.951 1.179 12.057 1.00 91.00 93 ALA A O 1
ATOM 775 N N . SER A 1 94 ? -22.509 3.370 11.862 1.00 89.25 94 SER A N 1
ATOM 776 C CA . SER A 1 94 ? -23.731 3.673 11.113 1.00 89.25 94 SER A CA 1
ATOM 777 C C . SER A 1 94 ? -23.800 2.954 9.756 1.00 89.25 94 SER A C 1
ATOM 779 O O . SER A 1 94 ? -24.892 2.595 9.315 1.00 89.25 94 SER A O 1
ATOM 781 N N . LEU A 1 95 ? -22.653 2.672 9.119 1.00 87.50 95 LEU A N 1
ATOM 782 C CA . LEU A 1 95 ? -22.590 2.002 7.812 1.00 87.50 95 LEU A CA 1
ATOM 783 C C . LEU A 1 95 ? -23.027 0.538 7.861 1.00 87.50 95 LEU A C 1
ATOM 785 O O . LEU A 1 95 ? -23.635 0.056 6.905 1.00 87.50 95 LEU A O 1
ATOM 789 N N . GLY A 1 96 ? -22.703 -0.170 8.945 1.00 82.94 96 GLY A N 1
ATOM 790 C CA . GLY A 1 96 ? -23.074 -1.577 9.117 1.00 82.94 96 GLY A CA 1
ATOM 791 C C . GLY A 1 96 ? -24.429 -1.795 9.797 1.00 82.94 96 GLY A C 1
ATOM 792 O O . GLY A 1 96 ? -24.835 -2.940 10.004 1.00 82.94 96 GLY A O 1
ATOM 793 N N . GLY A 1 97 ? -25.149 -0.719 10.132 1.00 84.31 97 GLY A N 1
ATOM 794 C CA . GLY A 1 97 ? -26.503 -0.778 10.681 1.00 84.31 97 GLY A CA 1
ATOM 795 C C . GLY A 1 97 ? -26.600 -1.661 11.929 1.00 84.31 97 GLY A C 1
ATOM 796 O O . GLY A 1 97 ? -25.824 -1.523 12.868 1.00 84.31 97 GLY A O 1
ATOM 797 N N . SER A 1 98 ? -27.547 -2.603 11.939 1.00 86.00 98 SER A N 1
ATOM 798 C CA . SER A 1 98 ? -27.753 -3.523 13.069 1.00 86.00 98 SER A CA 1
ATOM 799 C C . SER A 1 98 ? -26.619 -4.528 13.280 1.00 86.00 98 SER A C 1
ATOM 801 O O . SER A 1 98 ? -26.562 -5.160 14.333 1.00 86.00 98 SER A O 1
ATOM 803 N N . ASN A 1 99 ? -25.736 -4.701 12.293 1.00 89.94 99 ASN A N 1
ATOM 804 C CA . ASN A 1 99 ? -24.633 -5.655 12.367 1.00 89.94 99 ASN A CA 1
ATOM 805 C C . ASN A 1 99 ? -23.383 -5.047 13.010 1.00 89.94 99 ASN A C 1
ATOM 807 O O . ASN A 1 99 ? -22.401 -5.761 13.175 1.00 89.94 99 ASN A O 1
ATOM 811 N N . VAL A 1 100 ? -23.398 -3.769 13.402 1.00 93.69 100 VAL A N 1
ATOM 812 C CA . VAL A 1 100 ? -22.283 -3.132 14.112 1.00 93.69 100 VAL A CA 1
ATOM 813 C C . VAL A 1 100 ? -22.779 -2.528 15.414 1.00 93.69 100 VAL A C 1
ATOM 815 O O . VAL A 1 100 ? -23.657 -1.671 15.430 1.00 93.69 100 VAL A O 1
ATOM 818 N N . VAL A 1 101 ? -22.185 -2.955 16.524 1.00 94.81 101 VAL A N 1
ATOM 819 C CA . VAL A 1 101 ? -22.508 -2.453 17.860 1.00 94.81 101 VAL A CA 1
ATOM 820 C C . VAL A 1 101 ? -21.297 -1.716 18.414 1.00 94.81 101 VAL A C 1
ATOM 822 O O . VAL A 1 101 ? -20.325 -2.339 18.835 1.00 94.81 101 VAL A O 1
ATOM 825 N N . LEU A 1 102 ? -21.363 -0.385 18.425 1.00 95.94 102 LEU A N 1
ATOM 826 C CA . LEU A 1 102 ? -20.331 0.481 18.994 1.00 95.94 102 LEU A CA 1
ATOM 827 C C . LEU A 1 102 ? -20.638 0.797 20.462 1.00 95.94 102 LEU A C 1
ATOM 829 O O . LEU A 1 102 ? -21.734 1.252 20.792 1.00 95.94 102 LEU A O 1
ATOM 833 N N . ARG A 1 103 ? -19.660 0.578 21.344 1.00 96.00 103 ARG A N 1
ATOM 834 C CA . ARG A 1 103 ? -19.740 0.877 22.779 1.00 96.00 103 ARG A CA 1
ATOM 835 C C . ARG A 1 103 ? -18.531 1.697 23.198 1.00 96.00 103 ARG A C 1
ATOM 837 O O . ARG A 1 103 ? -17.399 1.292 22.957 1.00 96.00 103 ARG A O 1
ATOM 844 N N . PHE A 1 104 ? -18.778 2.829 23.846 1.00 95.69 104 PHE A N 1
ATOM 845 C CA . PHE A 1 104 ? -17.726 3.652 24.432 1.00 95.69 104 PHE A CA 1
ATOM 846 C C . PHE A 1 104 ? -17.581 3.337 25.920 1.00 95.69 104 PHE A C 1
ATOM 848 O O . PHE A 1 104 ? -18.562 3.387 26.661 1.00 95.69 104 PHE A O 1
ATOM 855 N N . HIS A 1 105 ? -16.352 3.058 26.342 1.00 95.12 105 HIS A N 1
ATOM 856 C CA . HIS A 1 105 ? -15.955 2.844 27.731 1.00 95.12 105 HIS A CA 1
ATOM 857 C C . HIS A 1 105 ? -14.988 3.955 28.136 1.00 95.12 105 HIS A C 1
ATOM 859 O O . HIS A 1 105 ? -14.118 4.336 27.349 1.00 95.12 105 HIS A O 1
ATOM 865 N N . ASP A 1 106 ? -15.133 4.484 29.350 1.00 94.69 106 ASP A N 1
ATOM 866 C CA . ASP A 1 106 ? -14.250 5.524 29.889 1.00 94.69 106 ASP A CA 1
ATOM 867 C C . ASP A 1 106 ? -13.435 4.969 31.067 1.00 94.69 106 ASP A C 1
ATOM 869 O O . ASP A 1 106 ? -13.954 4.874 32.184 1.00 94.69 106 ASP A O 1
ATOM 873 N N . PRO A 1 107 ? -12.153 4.623 30.845 1.00 93.50 107 PRO A N 1
ATOM 874 C CA . PRO A 1 107 ? -11.261 4.118 31.889 1.00 93.50 107 PRO A CA 1
ATOM 875 C C . PRO A 1 107 ? -11.030 5.086 33.056 1.00 93.50 107 PRO A C 1
ATOM 877 O O . PRO A 1 107 ? -10.574 4.657 34.113 1.00 93.50 107 PRO A O 1
ATOM 880 N N . ASP A 1 108 ? -11.353 6.375 32.909 1.00 91.50 108 ASP A N 1
ATOM 881 C CA . ASP A 1 108 ? -11.170 7.368 33.974 1.00 91.50 108 ASP A CA 1
ATOM 882 C C . ASP A 1 108 ? -12.379 7.483 34.914 1.00 91.50 108 ASP A C 1
ATOM 884 O O . ASP A 1 108 ? -12.299 8.199 35.928 1.00 91.50 108 ASP A O 1
ATOM 888 N N . PHE A 1 109 ? -13.490 6.824 34.563 1.00 92.06 109 PHE A N 1
ATOM 889 C CA . PHE A 1 109 ? -14.744 6.853 35.310 1.00 92.06 109 PHE A CA 1
ATOM 890 C C . PHE A 1 109 ? -14.677 5.998 36.579 1.00 92.06 109 PHE A C 1
ATOM 892 O O . PHE A 1 109 ? -15.100 6.452 37.643 1.00 92.06 109 PHE A O 1
ATOM 899 N N . SER A 1 110 ? -14.125 4.783 36.492 1.00 92.81 110 SER A N 1
ATOM 900 C CA . SER A 1 110 ? -13.987 3.878 37.637 1.00 92.81 110 SER A CA 1
ATOM 901 C C . SER A 1 110 ? -12.800 2.919 37.497 1.00 92.81 110 SER A C 1
ATOM 903 O O . SER A 1 110 ? -12.283 2.690 36.403 1.00 92.81 110 SER A O 1
ATOM 905 N N . VAL A 1 111 ? -12.379 2.325 38.620 1.00 91.44 111 VAL A N 1
ATOM 906 C CA . VAL A 1 111 ? -11.298 1.321 38.652 1.00 91.44 111 VAL A CA 1
ATOM 907 C C . VAL A 1 111 ? -11.690 0.072 37.855 1.00 91.44 111 VAL A C 1
ATOM 909 O O . VAL A 1 111 ? -10.843 -0.569 37.237 1.00 91.44 111 VAL A O 1
ATOM 912 N N . GLU A 1 112 ? -12.977 -0.267 37.822 1.00 92.88 112 GLU A N 1
ATOM 913 C CA . GLU A 1 112 ? -13.512 -1.386 37.048 1.00 92.88 112 GLU A CA 1
ATOM 914 C C . GLU A 1 112 ? -13.387 -1.149 35.538 1.00 92.88 112 GLU A C 1
ATOM 916 O O . GLU A 1 112 ? -12.955 -2.053 34.825 1.00 92.88 112 GLU A O 1
ATOM 921 N N . GLU A 1 113 ? -13.709 0.051 35.043 1.00 92.56 113 GLU A N 1
ATOM 922 C CA . GLU A 1 113 ? -13.531 0.403 33.624 1.00 92.56 113 GLU A CA 1
ATOM 923 C C . GLU A 1 113 ? -12.053 0.434 33.226 1.00 92.56 113 GLU A C 1
ATOM 925 O O . GLU A 1 113 ? -11.671 -0.080 32.171 1.00 92.56 113 GLU A O 1
ATOM 930 N N . GLN A 1 114 ? -11.193 0.939 34.114 1.00 92.50 114 GLN A N 1
ATOM 931 C CA . GLN A 1 114 ? -9.747 0.870 33.930 1.00 92.50 114 GLN A CA 1
ATOM 932 C C . GLN A 1 114 ? -9.257 -0.578 33.822 1.00 92.50 114 GLN A C 1
ATOM 934 O O . GLN A 1 114 ? -8.491 -0.919 32.917 1.00 92.50 114 GLN A O 1
ATOM 939 N N . LYS A 1 115 ? -9.730 -1.456 34.712 1.00 93.50 115 LYS A N 1
ATOM 940 C CA . LYS A 1 115 ? -9.373 -2.875 34.694 1.00 93.50 115 LYS A CA 1
ATOM 941 C C . LYS A 1 115 ? -9.840 -3.554 33.406 1.00 93.50 115 LYS A C 1
ATOM 943 O O . LYS A 1 115 ? -9.065 -4.305 32.823 1.00 93.50 115 LYS A O 1
ATOM 948 N N . LYS A 1 116 ? -11.052 -3.250 32.923 1.00 93.25 116 LYS A N 1
ATOM 949 C CA . LYS A 1 116 ? -11.558 -3.764 31.638 1.00 93.25 116 LYS A CA 1
ATOM 950 C C . LYS A 1 116 ? -10.671 -3.355 30.465 1.00 93.25 116 LYS A C 1
ATOM 952 O O . LYS A 1 116 ? -10.428 -4.189 29.600 1.00 93.25 116 LYS A O 1
ATOM 957 N N . ALA A 1 117 ? -10.180 -2.115 30.432 1.00 93.00 117 ALA A N 1
ATOM 958 C CA . ALA A 1 117 ? -9.266 -1.661 29.382 1.00 93.00 117 ALA A CA 1
ATOM 959 C C . ALA A 1 117 ? -7.947 -2.456 29.401 1.00 93.00 117 ALA A C 1
ATOM 961 O O . ALA A 1 117 ? -7.501 -2.950 28.365 1.00 93.00 117 ALA A O 1
ATOM 962 N N . ILE A 1 118 ? -7.370 -2.663 30.588 1.00 93.25 118 ILE A N 1
ATOM 963 C CA . ILE A 1 118 ? -6.130 -3.437 30.756 1.00 93.25 118 ILE A CA 1
ATOM 964 C C . ILE A 1 118 ? -6.344 -4.911 30.377 1.00 93.25 118 ILE A C 1
ATOM 966 O O . ILE A 1 118 ? -5.547 -5.474 29.629 1.00 93.25 118 ILE A O 1
ATOM 970 N N . GLU A 1 119 ? -7.432 -5.534 30.841 1.00 93.94 119 GLU A N 1
ATOM 971 C CA . GLU A 1 119 ? -7.815 -6.911 30.484 1.00 93.94 119 GLU A CA 1
ATOM 972 C C . GLU A 1 119 ? -8.113 -7.058 28.983 1.00 93.94 119 GLU A C 1
ATOM 974 O O . GLU A 1 119 ? -7.913 -8.124 28.401 1.00 93.94 119 GLU A O 1
ATOM 979 N N . ALA A 1 120 ? -8.558 -5.982 28.334 1.00 92.56 120 ALA A N 1
ATOM 980 C CA . ALA A 1 120 ? -8.727 -5.900 26.892 1.00 92.56 120 ALA A CA 1
ATOM 981 C C . ALA A 1 120 ? -7.400 -5.727 26.127 1.00 92.56 120 ALA A C 1
ATOM 983 O O . ALA A 1 120 ? -7.422 -5.749 24.900 1.00 92.56 120 ALA A O 1
ATOM 984 N N . GLY A 1 121 ? -6.257 -5.599 26.811 1.00 92.00 121 GLY A N 1
ATOM 985 C CA . GLY A 1 121 ? -4.934 -5.426 26.203 1.00 92.00 121 GLY A CA 1
ATOM 986 C C . GLY A 1 121 ? -4.569 -3.971 25.891 1.00 92.00 121 GLY A C 1
ATOM 987 O O . GLY A 1 121 ? -3.584 -3.727 25.195 1.00 92.00 121 GLY A O 1
ATOM 988 N N . ILE A 1 122 ? -5.339 -3.003 26.392 1.00 93.38 122 ILE A N 1
ATOM 989 C CA . ILE A 1 122 ? -5.133 -1.572 26.145 1.00 93.38 122 ILE A CA 1
ATOM 990 C C . ILE A 1 122 ? -4.282 -1.004 27.277 1.00 93.38 122 ILE A C 1
ATOM 992 O O . ILE A 1 122 ? -4.709 -0.924 28.429 1.00 93.38 122 ILE A O 1
ATOM 996 N N . GLN A 1 123 ? -3.056 -0.623 26.932 1.00 89.25 123 GLN A N 1
ATOM 997 C CA . GLN A 1 123 ? -2.073 -0.107 27.880 1.00 89.25 123 GLN A CA 1
ATOM 998 C C . GLN A 1 123 ? -2.189 1.420 28.029 1.00 89.25 123 GLN A C 1
ATOM 1000 O O . GLN A 1 123 ? -2.564 2.101 27.069 1.00 89.25 123 GLN A O 1
ATOM 1005 N N . PRO A 1 124 ? -1.850 1.980 29.205 1.00 88.62 124 PRO A N 1
ATOM 1006 C CA . PRO A 1 124 ? -1.850 3.423 29.407 1.00 88.62 124 PRO A CA 1
ATOM 1007 C C . PRO A 1 124 ? -0.759 4.100 28.571 1.00 88.62 124 PRO A C 1
ATOM 1009 O O . PRO A 1 124 ? 0.405 3.700 28.586 1.00 88.62 124 PRO A O 1
ATOM 1012 N N . GLN A 1 125 ? -1.132 5.180 27.895 1.00 86.69 125 GLN A N 1
ATOM 1013 C CA . GLN A 1 125 ? -0.232 6.081 27.189 1.00 86.69 125 GLN A CA 1
ATOM 1014 C C . GLN A 1 125 ? 0.098 7.280 28.070 1.00 86.69 125 GLN A C 1
ATOM 1016 O O . GLN A 1 125 ? -0.770 7.823 28.752 1.00 86.69 125 GLN A O 1
ATOM 1021 N N . ILE A 1 126 ? 1.358 7.701 28.048 1.00 85.00 126 ILE A N 1
ATOM 1022 C CA . ILE A 1 126 ? 1.812 8.887 28.767 1.00 85.00 126 ILE A CA 1
ATOM 1023 C C . ILE A 1 126 ? 1.613 10.106 27.867 1.00 85.00 126 ILE A C 1
ATOM 1025 O O . ILE A 1 126 ? 2.200 10.191 26.793 1.00 85.00 126 ILE A O 1
ATOM 1029 N N . LEU A 1 127 ? 0.800 11.050 28.329 1.00 80.75 127 LEU A N 1
ATOM 1030 C CA . LEU A 1 127 ? 0.591 12.351 27.714 1.00 80.75 127 LEU A CA 1
ATOM 1031 C C . LEU A 1 127 ? 1.281 13.414 28.564 1.00 80.75 127 LEU A C 1
ATOM 1033 O O . LEU A 1 127 ? 1.010 13.548 29.763 1.00 80.75 127 LEU A O 1
ATOM 1037 N N . GLU A 1 128 ? 2.168 14.176 27.938 1.00 71.44 128 GLU A N 1
ATOM 1038 C CA . GLU A 1 128 ? 2.790 15.335 28.565 1.00 71.44 128 GLU A CA 1
ATOM 1039 C C . GLU A 1 128 ? 1.845 16.525 28.471 1.00 71.44 128 GLU A C 1
ATOM 1041 O O . GLU A 1 128 ? 1.301 16.805 27.407 1.00 71.44 128 GLU A O 1
ATOM 1046 N N . LYS A 1 129 ? 1.656 17.227 29.589 1.00 65.19 129 LYS A N 1
ATOM 1047 C CA . LYS A 1 129 ? 0.928 18.491 29.632 1.00 65.19 129 LYS A CA 1
ATOM 1048 C C . LYS A 1 129 ? 1.924 19.611 29.903 1.00 65.19 129 LYS A C 1
ATOM 1050 O O . LYS A 1 129 ? 2.484 19.679 30.999 1.00 65.19 129 LYS A O 1
ATOM 1055 N N . THR A 1 130 ? 2.118 20.499 28.931 1.00 58.12 130 THR A N 1
ATOM 1056 C CA . THR A 1 130 ? 2.911 21.720 29.135 1.00 58.12 130 THR A CA 1
ATOM 1057 C C . THR A 1 130 ? 1.991 22.832 29.634 1.00 58.12 130 THR A C 1
ATOM 1059 O O . THR A 1 130 ? 1.321 23.500 28.853 1.00 58.12 130 THR A O 1
ATOM 1062 N N . GLU A 1 131 ? 1.943 23.038 30.949 1.00 58.25 131 GLU A N 1
ATOM 1063 C CA . GLU A 1 131 ? 1.398 24.263 31.543 1.00 58.25 131 GLU A CA 1
ATOM 1064 C C . GLU A 1 131 ? 2.553 25.133 32.038 1.00 58.25 131 GLU A C 1
ATOM 1066 O O . GLU A 1 131 ? 3.543 24.615 32.555 1.00 58.25 131 GLU A O 1
ATOM 1071 N N . LEU A 1 132 ? 2.436 26.455 31.851 1.00 50.59 132 LEU A N 1
ATOM 1072 C CA . LEU A 1 132 ? 3.412 27.470 32.268 1.00 50.59 132 LEU A CA 1
ATOM 1073 C C . LEU A 1 132 ? 3.950 27.178 33.688 1.00 50.59 132 LEU A C 1
ATOM 1075 O O . LEU A 1 132 ? 3.300 27.495 34.679 1.00 50.59 132 LEU A O 1
ATOM 1079 N N . GLY A 1 133 ? 5.139 26.568 33.774 1.00 55.53 133 GLY A N 1
ATOM 1080 C CA . GLY A 1 133 ? 5.866 26.307 35.023 1.00 55.53 133 GLY A CA 1
ATOM 1081 C C . GLY A 1 133 ? 5.783 24.891 35.620 1.00 55.53 133 GLY A C 1
ATOM 1082 O O . GLY A 1 133 ? 6.523 24.628 36.566 1.00 55.53 133 GLY A O 1
ATOM 1083 N N . SER A 1 134 ? 4.973 23.959 35.096 1.00 57.62 134 SER A N 1
ATOM 1084 C CA . SER A 1 134 ? 4.984 22.555 35.559 1.00 57.62 134 SER A CA 1
ATOM 1085 C C . SER A 1 134 ? 4.656 21.555 34.448 1.00 57.62 134 SER A C 1
ATOM 1087 O O . SER A 1 134 ? 3.583 21.629 33.852 1.00 57.62 134 SER A O 1
ATOM 1089 N N . SER A 1 135 ? 5.543 20.580 34.222 1.00 56.75 135 SER A N 1
ATOM 1090 C CA . SER A 1 135 ? 5.239 19.394 33.413 1.00 56.75 135 SER A CA 1
ATOM 1091 C C . SER A 1 135 ? 4.503 18.378 34.286 1.00 56.75 135 SER A C 1
ATOM 1093 O O . SER A 1 135 ? 5.053 17.902 35.282 1.00 56.75 135 SER A O 1
ATOM 1095 N N . GLN A 1 136 ? 3.245 18.080 33.957 1.00 62.53 136 GLN A N 1
ATOM 1096 C CA . GLN A 1 136 ? 2.501 16.979 34.573 1.00 62.53 136 GLN A CA 1
ATOM 1097 C C . GLN A 1 136 ? 2.351 15.844 33.560 1.00 62.53 136 GLN A C 1
ATOM 1099 O O . GLN A 1 136 ? 1.799 16.030 32.477 1.00 62.53 136 GLN A O 1
ATOM 1104 N N . ILE A 1 137 ? 2.820 14.661 33.949 1.00 65.56 137 ILE A N 1
ATOM 1105 C CA . ILE A 1 137 ? 2.643 13.402 33.222 1.00 65.56 137 ILE A CA 1
ATOM 1106 C C . ILE A 1 137 ? 1.236 12.887 33.540 1.00 65.56 137 ILE A C 1
ATOM 1108 O O . ILE A 1 137 ? 0.924 12.628 34.706 1.00 65.56 137 ILE A O 1
ATOM 1112 N N . LYS A 1 138 ? 0.381 12.727 32.526 1.00 77.00 138 LYS A N 1
ATOM 1113 C CA . LYS A 1 138 ? -0.925 12.067 32.672 1.00 77.00 138 LYS A CA 1
ATOM 1114 C C . LYS A 1 138 ? -0.953 10.763 31.894 1.00 77.00 138 LYS A C 1
ATOM 1116 O O . LYS A 1 138 ? -0.500 10.711 30.761 1.00 77.00 138 LYS A O 1
ATOM 1121 N N . GLN A 1 139 ? -1.512 9.723 32.498 1.00 83.62 139 GLN A N 1
ATOM 1122 C CA . GLN A 1 139 ? -1.795 8.472 31.803 1.00 83.62 139 GLN A CA 1
ATOM 1123 C C . GLN A 1 139 ? -3.200 8.528 31.201 1.00 83.62 139 GLN A C 1
ATOM 1125 O O . GLN A 1 139 ? -4.129 8.973 31.873 1.00 83.62 139 GLN A O 1
ATOM 1130 N N . ALA A 1 140 ? -3.346 8.083 29.957 1.00 89.31 140 ALA A N 1
ATOM 1131 C CA . ALA A 1 140 ? -4.620 7.992 29.255 1.00 89.31 140 ALA A CA 1
ATOM 1132 C C . ALA A 1 140 ? -4.714 6.674 28.478 1.00 89.31 140 ALA A C 1
ATOM 1134 O O . ALA A 1 140 ? -3.710 6.153 28.000 1.00 89.31 140 ALA A O 1
ATOM 1135 N N . TYR A 1 141 ? -5.917 6.131 28.348 1.00 91.75 141 TYR A N 1
ATOM 1136 C CA . TYR A 1 141 ? -6.176 4.864 27.668 1.00 91.75 141 TYR A CA 1
ATOM 1137 C C . TYR A 1 141 ? -6.914 5.138 26.361 1.00 91.75 141 TYR A C 1
ATOM 1139 O O . TYR A 1 141 ? -8.014 5.695 26.389 1.00 91.75 141 TYR A O 1
ATOM 1147 N N . PHE A 1 142 ? -6.310 4.741 25.237 1.00 92.50 142 PHE A N 1
ATOM 1148 C CA . PHE A 1 142 ? -6.875 4.907 23.895 1.00 92.50 142 PHE A CA 1
ATOM 1149 C C . PHE A 1 142 ? -6.694 3.637 23.075 1.00 92.50 142 PHE A C 1
ATOM 1151 O O . PHE A 1 142 ? -5.647 3.414 22.468 1.00 92.50 142 PHE A O 1
ATOM 1158 N N . GLY A 1 143 ? -7.728 2.816 23.024 1.00 93.56 143 GLY A N 1
ATOM 1159 C CA . GLY A 1 143 ? -7.699 1.575 22.266 1.00 93.56 143 GLY A CA 1
ATOM 1160 C C . GLY A 1 143 ? -9.100 1.098 21.950 1.00 93.56 143 GLY A C 1
ATOM 1161 O O . GLY A 1 143 ? -10.085 1.609 22.484 1.00 93.56 143 GLY A O 1
ATOM 1162 N N . LEU A 1 144 ? -9.195 0.096 21.091 1.00 95.75 144 LEU A N 1
ATOM 1163 C CA . LEU A 1 144 ? -10.464 -0.551 20.811 1.00 95.75 144 LEU A CA 1
ATOM 1164 C C . LEU A 1 144 ? -10.300 -2.058 20.698 1.00 95.75 144 LEU A C 1
ATOM 1166 O O . LEU A 1 144 ? -9.221 -2.557 20.379 1.00 95.75 144 LEU A O 1
ATOM 1170 N N . THR A 1 145 ? -11.379 -2.785 20.955 1.00 96.50 145 THR A N 1
ATOM 1171 C CA . THR A 1 145 ? -11.441 -4.221 20.687 1.00 96.50 145 THR A CA 1
ATOM 1172 C C . THR A 1 145 ? -12.564 -4.533 19.723 1.00 96.50 145 THR A C 1
ATOM 1174 O O . THR A 1 145 ? -13.683 -4.043 19.884 1.00 96.50 145 THR A O 1
ATOM 1177 N N . LEU A 1 146 ? -12.248 -5.358 18.731 1.00 95.88 146 LEU A N 1
ATOM 1178 C CA . LEU A 1 146 ? -13.181 -5.877 17.747 1.00 95.88 146 LEU A CA 1
ATOM 1179 C C . LEU A 1 146 ? -13.534 -7.310 18.129 1.00 95.88 146 LEU A C 1
ATOM 1181 O O . LEU A 1 146 ? -12.649 -8.149 18.297 1.00 95.88 146 LEU A O 1
ATOM 1185 N N . THR A 1 147 ? -14.826 -7.600 18.254 1.00 95.38 147 THR A N 1
ATOM 1186 C CA . THR A 1 147 ? -15.318 -8.955 18.527 1.00 95.38 147 THR A CA 1
ATOM 1187 C C . THR A 1 147 ? -16.248 -9.401 17.408 1.00 95.38 147 THR A C 1
ATOM 1189 O O . THR A 1 147 ? -17.280 -8.771 17.177 1.00 95.38 147 THR A O 1
ATOM 1192 N N . LEU A 1 148 ? -15.896 -10.498 16.736 1.00 93.31 148 LEU A N 1
ATOM 1193 C CA . LEU A 1 148 ? -16.667 -11.110 15.653 1.00 93.31 148 LEU A CA 1
ATOM 1194 C C . LEU A 1 148 ? -16.828 -12.608 15.943 1.00 93.31 148 LEU A C 1
ATOM 1196 O O . LEU A 1 148 ? -15.878 -13.386 15.822 1.00 93.31 148 LEU A O 1
ATOM 1200 N N . GLY A 1 149 ? -18.034 -13.024 16.339 1.00 89.69 149 GLY A N 1
ATOM 1201 C CA . GLY A 1 149 ? -18.292 -14.402 16.764 1.00 89.69 149 GLY A CA 1
ATOM 1202 C C . GLY A 1 149 ? -17.430 -14.793 17.971 1.00 89.69 149 GLY A C 1
ATOM 1203 O O . GLY A 1 149 ? -17.577 -14.222 19.047 1.00 89.69 149 GLY A O 1
ATOM 1204 N N . THR A 1 150 ? -16.526 -15.760 17.797 1.00 88.62 150 THR A N 1
ATOM 1205 C CA . THR A 1 150 ? -15.586 -16.217 18.839 1.00 88.62 150 THR A CA 1
ATOM 1206 C C . THR A 1 150 ? -14.217 -15.537 18.779 1.00 88.62 150 THR A C 1
ATOM 1208 O O . THR A 1 150 ? -13.374 -15.790 19.640 1.00 88.62 150 THR A O 1
ATOM 1211 N N . ARG A 1 151 ? -13.958 -14.709 17.760 1.00 90.19 151 ARG A N 1
ATOM 1212 C CA . ARG A 1 151 ? -12.676 -14.020 17.577 1.00 90.19 151 ARG A CA 1
ATOM 1213 C C . ARG A 1 151 ? -12.726 -12.655 18.243 1.00 90.19 151 ARG A C 1
ATOM 1215 O O . ARG A 1 151 ? -13.693 -11.914 18.060 1.00 90.19 151 ARG A O 1
ATOM 1222 N N . LYS A 1 152 ? -11.660 -12.318 18.963 1.00 93.69 152 LYS A N 1
ATOM 1223 C CA . LYS A 1 152 ? -11.458 -11.012 19.581 1.00 93.69 152 LYS A CA 1
ATOM 1224 C C . LYS A 1 152 ? -10.066 -10.512 19.221 1.00 93.69 152 LYS A C 1
ATOM 1226 O O . LYS A 1 152 ? -9.098 -11.220 19.468 1.00 93.69 152 LYS A O 1
ATOM 1231 N N . GLU A 1 153 ? -9.996 -9.310 18.669 1.00 93.75 153 GLU A N 1
ATOM 1232 C CA . GLU A 1 153 ? -8.749 -8.627 18.321 1.00 93.75 153 GLU A CA 1
ATOM 1233 C C . GLU A 1 153 ? -8.706 -7.255 18.998 1.00 93.75 153 GLU A C 1
ATOM 1235 O O . GLU A 1 153 ? -9.736 -6.585 19.126 1.00 93.75 153 GLU A O 1
ATOM 1240 N N . THR A 1 154 ? -7.519 -6.833 19.429 1.00 93.56 154 THR A N 1
ATOM 1241 C CA . THR A 1 154 ? -7.310 -5.557 20.126 1.00 93.56 154 THR A CA 1
ATOM 1242 C C . THR A 1 154 ? -6.421 -4.643 19.298 1.00 93.56 154 THR A C 1
ATOM 1244 O O . THR A 1 154 ? -5.340 -5.035 18.870 1.00 93.56 154 THR A O 1
ATOM 1247 N N . ILE A 1 155 ? -6.848 -3.391 19.148 1.00 92.50 155 ILE A N 1
ATOM 1248 C CA . ILE A 1 155 ? -6.087 -2.301 18.541 1.00 92.50 155 ILE A CA 1
ATOM 1249 C C . ILE A 1 155 ? -5.674 -1.350 19.679 1.00 92.50 155 ILE A C 1
ATOM 1251 O O . ILE A 1 155 ? -6.498 -0.564 20.158 1.00 92.50 155 ILE A O 1
ATOM 1255 N N . PRO A 1 156 ? -4.425 -1.437 20.173 1.00 82.25 156 PRO A N 1
ATOM 1256 C CA . PRO A 1 156 ? -4.017 -0.804 21.430 1.00 82.25 156 PRO A CA 1
ATOM 1257 C C . PRO A 1 156 ? -3.747 0.704 21.326 1.00 82.25 156 PRO A C 1
ATOM 1259 O O . PRO A 1 156 ? -3.575 1.351 22.354 1.00 82.25 156 PRO A O 1
ATOM 1262 N N . VAL A 1 157 ? -3.678 1.260 20.111 1.00 79.88 157 VAL A N 1
ATOM 1263 C CA . VAL A 1 157 ? -3.402 2.685 19.860 1.00 79.88 157 VAL A CA 1
ATOM 1264 C C . VAL A 1 157 ? -4.446 3.230 18.891 1.00 79.88 157 VAL A C 1
ATOM 1266 O O . VAL A 1 157 ? -4.184 3.457 17.716 1.00 79.88 157 VAL A O 1
ATOM 1269 N N . ALA A 1 158 ? -5.656 3.448 19.402 1.00 78.94 158 ALA A N 1
ATOM 1270 C CA . ALA A 1 158 ? -6.792 3.945 18.624 1.00 78.94 158 ALA A CA 1
ATOM 1271 C C . ALA A 1 158 ? -6.966 5.466 18.762 1.00 78.94 158 ALA A C 1
ATOM 1273 O O . ALA A 1 158 ? -8.067 5.954 19.010 1.00 78.94 158 ALA A O 1
ATOM 1274 N N . PHE A 1 159 ? -5.866 6.217 18.695 1.00 80.38 159 PHE A N 1
ATOM 1275 C CA . PHE A 1 159 ? -5.845 7.648 19.018 1.00 80.38 159 PHE A CA 1
ATOM 1276 C C . PHE A 1 159 ? -5.834 8.555 17.775 1.00 80.38 159 PHE A C 1
ATOM 1278 O O . PHE A 1 159 ? -6.169 9.735 17.859 1.00 80.38 159 PHE A O 1
ATOM 1285 N N . TYR A 1 160 ? -5.369 8.061 16.623 1.00 83.31 160 TYR A N 1
ATOM 1286 C CA . TYR A 1 160 ? -5.255 8.816 15.365 1.00 83.31 160 TYR A CA 1
ATOM 1287 C C . TYR A 1 160 ? -6.478 8.517 14.492 1.00 83.31 160 TYR A C 1
ATOM 1289 O O . TYR A 1 160 ? -6.633 7.387 14.032 1.00 83.31 160 TYR A O 1
ATOM 1297 N N . ALA A 1 161 ? -7.340 9.513 14.257 1.00 80.12 161 ALA A N 1
ATOM 1298 C CA . ALA A 1 161 ? -8.511 9.353 13.390 1.00 80.12 161 ALA A CA 1
ATOM 1299 C C . ALA A 1 161 ? -8.097 8.964 11.960 1.00 80.12 161 ALA A C 1
ATOM 1301 O O . ALA A 1 161 ? -8.768 8.178 11.307 1.00 80.12 161 ALA A O 1
ATOM 1302 N N . GLU A 1 162 ? -6.939 9.442 11.512 1.00 77.38 162 GLU A N 1
ATOM 1303 C CA . GLU A 1 162 ? -6.371 9.165 10.194 1.00 77.38 162 GLU A CA 1
ATOM 1304 C C . GLU A 1 162 ? -5.933 7.702 10.015 1.00 77.38 162 GLU A C 1
ATOM 1306 O O . GLU A 1 162 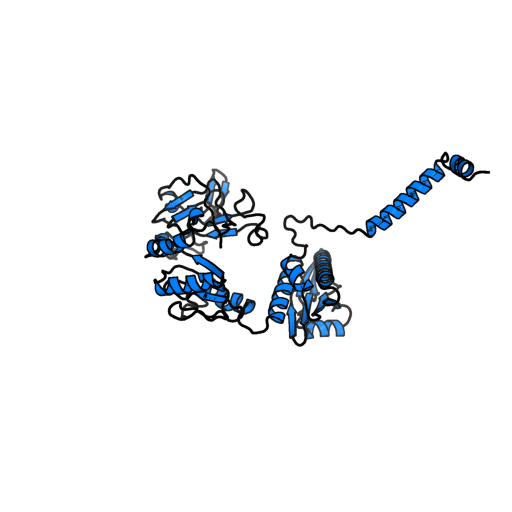? -5.824 7.222 8.890 1.00 77.38 162 GLU A O 1
ATOM 1311 N N . GLU A 1 163 ? -5.662 6.990 11.111 1.00 82.06 163 GLU A N 1
ATOM 1312 C CA . GLU A 1 163 ? -5.174 5.606 11.081 1.00 82.06 163 GLU A CA 1
ATOM 1313 C C . GLU A 1 163 ? -6.274 4.600 11.427 1.00 82.06 163 GLU A C 1
ATOM 1315 O O . GLU A 1 163 ? -6.219 3.442 11.001 1.00 82.06 163 GLU A O 1
ATOM 1320 N N . ILE A 1 164 ? -7.275 5.024 12.206 1.00 88.44 164 ILE A N 1
ATOM 1321 C CA . ILE A 1 164 ? -8.193 4.092 12.858 1.00 88.44 164 ILE A CA 1
ATOM 1322 C C . ILE A 1 164 ? -9.072 3.331 11.871 1.00 88.44 164 ILE A C 1
ATOM 1324 O O . ILE A 1 164 ? -9.317 2.142 12.070 1.00 88.44 164 ILE A O 1
ATOM 1328 N N . GLU A 1 165 ? -9.506 3.975 10.784 1.00 87.62 165 GLU A N 1
ATOM 1329 C CA . GLU A 1 165 ? -10.300 3.311 9.750 1.00 87.62 165 GLU A CA 1
ATOM 1330 C C . GLU A 1 165 ? -9.512 2.152 9.134 1.00 87.62 165 GLU A C 1
ATOM 1332 O O . GLU A 1 165 ? -10.010 1.028 9.066 1.00 87.62 165 GLU A O 1
ATOM 1337 N N . TYR A 1 166 ? -8.263 2.412 8.737 1.00 85.38 166 TYR A N 1
ATOM 1338 C CA . TYR A 1 166 ? -7.392 1.403 8.148 1.00 85.38 166 TYR A CA 1
ATOM 1339 C C . TYR A 1 166 ? -7.155 0.246 9.119 1.00 85.38 166 TYR A C 1
ATOM 1341 O O . TYR A 1 166 ? -7.341 -0.910 8.740 1.00 85.38 166 TYR A O 1
ATOM 1349 N N . GLN A 1 167 ? -6.808 0.546 10.375 1.00 88.94 167 GLN A N 1
ATOM 1350 C CA . GLN A 1 167 ? -6.552 -0.473 11.395 1.00 88.94 167 GLN A CA 1
ATOM 1351 C C . GLN A 1 167 ? -7.792 -1.340 11.662 1.00 88.94 167 GLN A C 1
ATOM 1353 O O . GLN A 1 167 ? -7.678 -2.564 11.762 1.00 88.94 167 GLN A O 1
ATOM 1358 N N . ILE A 1 168 ? -8.987 -0.742 11.737 1.00 91.44 168 ILE A N 1
ATOM 1359 C CA . ILE A 1 168 ? -10.243 -1.490 11.884 1.00 91.44 168 ILE A CA 1
ATOM 1360 C C . ILE A 1 168 ? -10.491 -2.360 10.655 1.00 91.44 168 ILE A C 1
ATOM 1362 O O . ILE A 1 168 ? -10.811 -3.541 10.792 1.00 91.44 168 ILE A O 1
ATOM 1366 N N . LEU A 1 169 ? -10.341 -1.794 9.457 1.00 89.38 169 LEU A N 1
ATOM 1367 C CA . LEU A 1 169 ? -10.606 -2.478 8.199 1.00 89.38 169 LEU A CA 1
ATOM 1368 C C . LEU A 1 169 ? -9.708 -3.705 8.019 1.00 89.38 169 LEU A C 1
ATOM 1370 O O . LEU A 1 169 ? -10.202 -4.780 7.669 1.00 89.38 169 LEU A O 1
ATOM 1374 N N . THR A 1 170 ? -8.401 -3.564 8.245 1.00 84.56 170 THR A N 1
ATOM 1375 C CA . THR A 1 170 ? -7.446 -4.671 8.115 1.00 84.56 170 THR A CA 1
ATOM 1376 C C . THR A 1 170 ? -7.689 -5.729 9.178 1.00 84.56 170 THR A C 1
ATOM 1378 O O . THR A 1 170 ? -7.804 -6.906 8.835 1.00 84.56 170 THR A O 1
ATOM 1381 N N . THR A 1 171 ? -7.879 -5.331 10.438 1.00 89.69 171 THR A N 1
ATOM 1382 C CA . THR A 1 171 ? -8.181 -6.262 11.536 1.00 89.69 171 THR A CA 1
ATOM 1383 C C . THR A 1 171 ? -9.462 -7.046 11.251 1.00 89.69 171 THR A C 1
ATOM 1385 O O . THR A 1 171 ? -9.472 -8.273 11.328 1.00 89.69 171 THR A O 1
ATOM 1388 N N . LEU A 1 172 ? -10.526 -6.373 10.807 1.00 89.62 172 LEU A N 1
ATOM 1389 C CA . LEU A 1 172 ? -11.783 -7.019 10.435 1.00 89.62 172 LEU A CA 1
ATOM 1390 C C . LEU A 1 172 ? -11.609 -7.995 9.263 1.00 89.62 172 LEU A C 1
ATOM 1392 O O . LEU A 1 172 ? -12.098 -9.123 9.324 1.00 89.62 172 LEU A O 1
ATOM 1396 N N . ARG A 1 173 ? -10.877 -7.608 8.211 1.00 86.00 173 ARG A N 1
ATOM 1397 C CA . ARG A 1 173 ? -10.564 -8.512 7.089 1.00 86.00 173 ARG A CA 1
ATOM 1398 C C . ARG A 1 173 ? -9.829 -9.762 7.563 1.00 86.00 173 ARG A C 1
ATOM 1400 O O . ARG A 1 173 ? -10.192 -10.854 7.128 1.00 86.00 173 ARG A O 1
ATOM 1407 N N . LYS A 1 174 ? -8.846 -9.623 8.460 1.00 82.62 174 LYS A N 1
ATOM 1408 C CA . LYS A 1 174 ? -8.121 -10.758 9.059 1.00 82.62 174 LYS A CA 1
ATOM 1409 C C . LYS A 1 174 ? -9.065 -11.669 9.845 1.00 82.62 174 LYS A C 1
ATOM 1411 O O . LYS A 1 174 ? -9.032 -12.887 9.675 1.00 82.62 174 LYS A O 1
ATOM 1416 N N . MET A 1 175 ? -9.962 -11.091 10.645 1.00 86.88 175 MET A N 1
ATOM 1417 C CA . MET A 1 175 ? -10.952 -11.850 11.416 1.00 86.88 175 MET A CA 1
ATOM 1418 C C . MET A 1 175 ? -11.938 -12.617 10.522 1.00 86.88 175 MET A C 1
ATOM 1420 O O . MET A 1 175 ? -12.254 -13.764 10.839 1.00 86.88 175 MET A O 1
ATOM 1424 N N . ILE A 1 176 ? -12.401 -12.010 9.420 1.00 85.69 176 ILE A N 1
ATOM 1425 C CA . ILE A 1 176 ? -13.329 -12.630 8.455 1.00 85.69 176 ILE A CA 1
ATOM 1426 C C . ILE A 1 176 ? -12.642 -13.746 7.665 1.00 85.69 176 ILE A C 1
ATOM 1428 O O . ILE A 1 176 ? -13.206 -14.830 7.536 1.00 85.69 176 ILE A O 1
ATOM 1432 N N . ARG A 1 177 ? -11.438 -13.492 7.137 1.00 77.69 177 ARG A N 1
ATOM 1433 C CA . ARG A 1 177 ? -10.682 -14.472 6.338 1.00 77.69 177 ARG A CA 1
ATOM 1434 C C . ARG A 1 177 ? -10.301 -15.702 7.157 1.00 77.69 177 ARG A C 1
ATOM 1436 O O . ARG A 1 177 ? -10.385 -16.824 6.675 1.00 77.69 177 ARG A O 1
ATOM 1443 N N . GLY A 1 178 ? -9.914 -15.504 8.413 1.00 69.81 178 GLY A N 1
ATOM 1444 C CA . GLY A 1 178 ? -9.343 -16.575 9.211 1.00 69.81 178 GLY A CA 1
ATOM 1445 C C . GLY A 1 178 ? -7.937 -16.977 8.747 1.00 69.81 178 GLY A C 1
ATOM 1446 O O . GLY A 1 178 ? -7.299 -16.227 8.017 1.00 69.81 178 GLY A O 1
ATOM 1447 N N . PRO A 1 179 ? -7.412 -18.130 9.199 1.00 62.00 179 PRO A N 1
ATOM 1448 C CA . PRO A 1 179 ? -6.030 -18.552 8.939 1.00 62.00 179 PRO A CA 1
ATOM 1449 C C . PRO A 1 179 ? -5.794 -19.104 7.519 1.00 62.00 179 PRO A C 1
ATOM 1451 O O . PRO A 1 179 ? -4.811 -19.803 7.300 1.00 62.00 179 PRO A O 1
ATOM 1454 N N . THR A 1 180 ? -6.702 -18.872 6.570 1.00 60.59 180 THR A N 1
ATOM 1455 C CA . THR A 1 180 ? -6.570 -19.366 5.192 1.00 60.59 180 THR A CA 1
ATOM 1456 C C . THR A 1 180 ? -5.532 -18.561 4.414 1.00 60.59 180 THR A C 1
ATOM 1458 O O . THR A 1 180 ? -5.439 -17.347 4.604 1.00 60.59 180 THR A O 1
ATOM 1461 N N . ASP A 1 181 ? -4.816 -19.212 3.495 1.00 65.56 181 ASP A N 1
ATOM 1462 C CA . ASP A 1 181 ? -3.902 -18.537 2.569 1.00 65.56 181 ASP A CA 1
ATOM 1463 C C . ASP A 1 181 ? -4.629 -17.434 1.789 1.00 65.56 181 ASP A C 1
ATOM 1465 O O . ASP A 1 181 ? -5.766 -17.601 1.344 1.00 65.56 181 ASP A O 1
ATOM 1469 N N . SER A 1 182 ? -3.969 -16.290 1.602 1.00 78.12 182 SER A N 1
ATOM 1470 C CA . SER A 1 182 ? -4.529 -15.134 0.881 1.00 78.12 182 SER A CA 1
ATOM 1471 C C . SER A 1 182 ? -4.785 -15.376 -0.606 1.00 78.12 182 SER A C 1
ATOM 1473 O O . SER A 1 182 ? -5.296 -14.479 -1.280 1.00 78.12 182 SER A O 1
ATOM 1475 N N . GLY A 1 183 ? -4.405 -16.546 -1.124 1.00 87.88 183 GLY A N 1
ATOM 1476 C CA . GLY A 1 183 ? -4.356 -16.833 -2.552 1.00 87.88 183 GLY A CA 1
ATOM 1477 C C . GLY A 1 183 ? -3.280 -16.023 -3.281 1.00 87.88 183 GLY A C 1
ATOM 1478 O O . GLY A 1 183 ? -3.350 -15.886 -4.501 1.00 87.88 183 GLY A O 1
ATOM 1479 N N . ILE A 1 184 ? -2.311 -15.453 -2.555 1.00 91.19 184 ILE A N 1
ATOM 1480 C CA . ILE A 1 184 ? -1.197 -14.687 -3.118 1.00 91.19 184 ILE A CA 1
ATOM 1481 C C . ILE A 1 184 ? 0.060 -15.560 -3.088 1.00 91.19 184 ILE A C 1
ATOM 1483 O O . ILE A 1 184 ? 0.496 -15.971 -2.017 1.00 91.19 184 ILE A O 1
ATOM 1487 N N . GLY A 1 185 ? 0.650 -15.817 -4.254 1.00 91.38 185 GLY A N 1
ATOM 1488 C CA . GLY A 1 185 ? 1.919 -16.535 -4.397 1.00 91.38 185 GLY A CA 1
ATOM 1489 C C . GLY A 1 185 ? 3.046 -15.608 -4.848 1.00 91.38 185 GLY A C 1
ATOM 1490 O O . GLY A 1 185 ? 2.811 -14.652 -5.589 1.00 91.38 185 GLY A O 1
ATOM 1491 N N . ILE A 1 186 ? 4.277 -15.886 -4.423 1.00 91.25 186 ILE A N 1
ATOM 1492 C CA . ILE A 1 186 ? 5.468 -15.139 -4.847 1.00 91.25 186 ILE A CA 1
ATOM 1493 C C . ILE A 1 186 ? 6.185 -15.941 -5.921 1.00 91.25 186 ILE A C 1
ATOM 1495 O O . ILE A 1 186 ? 6.556 -17.091 -5.707 1.00 91.25 186 ILE A O 1
ATOM 1499 N N . LEU A 1 187 ? 6.388 -15.333 -7.084 1.00 92.06 187 LEU A N 1
ATOM 1500 C CA . LEU A 1 187 ? 7.034 -15.994 -8.203 1.00 92.06 187 LEU A CA 1
ATOM 1501 C C . LEU A 1 187 ? 8.539 -16.175 -7.945 1.00 92.06 187 LEU A C 1
ATOM 1503 O O . LEU A 1 187 ? 9.275 -15.197 -7.777 1.00 92.06 187 LEU A O 1
ATOM 1507 N N . SER A 1 188 ? 8.994 -17.426 -7.966 1.00 90.31 188 SER A N 1
ATOM 1508 C CA . SER A 1 188 ? 10.376 -17.814 -7.678 1.00 90.31 188 SER A CA 1
ATOM 1509 C C . SER A 1 188 ? 11.072 -18.279 -8.961 1.00 90.31 188 SER A C 1
ATOM 1511 O O . SER A 1 188 ? 10.852 -19.385 -9.455 1.00 90.31 188 SER A O 1
ATOM 1513 N N . ILE A 1 189 ? 11.886 -17.392 -9.542 1.00 87.81 189 ILE A N 1
ATOM 1514 C CA . ILE A 1 189 ? 12.680 -17.601 -10.763 1.00 87.81 189 ILE A CA 1
ATOM 1515 C C . ILE A 1 189 ? 14.079 -17.026 -10.499 1.00 87.81 189 ILE A C 1
ATOM 1517 O O . ILE A 1 189 ? 14.201 -16.016 -9.805 1.00 87.81 189 ILE A O 1
ATOM 1521 N N . PRO A 1 190 ? 15.165 -17.578 -11.070 1.00 85.31 190 PRO A N 1
ATOM 1522 C CA . PRO A 1 190 ? 16.482 -16.957 -10.966 1.00 85.31 190 PRO A CA 1
ATOM 1523 C C . PRO A 1 190 ? 16.470 -15.461 -11.332 1.00 85.31 190 PRO A C 1
ATOM 1525 O O . PRO A 1 190 ? 16.152 -15.081 -12.458 1.00 85.31 190 PRO A O 1
ATOM 1528 N N . GLY A 1 191 ? 16.843 -14.611 -10.372 1.00 77.69 191 GLY A N 1
ATOM 1529 C CA . GLY A 1 191 ? 16.839 -13.152 -10.517 1.00 77.69 191 GLY A CA 1
ATOM 1530 C C . GLY A 1 191 ? 15.601 -12.445 -9.952 1.00 77.69 191 GLY A C 1
ATOM 1531 O O . GLY A 1 191 ? 15.621 -11.212 -9.872 1.00 77.69 191 GLY A O 1
ATOM 1532 N N . THR A 1 192 ? 14.566 -13.179 -9.528 1.00 81.88 192 THR A N 1
ATOM 1533 C CA . THR A 1 192 ? 13.488 -12.635 -8.690 1.00 81.88 192 THR A CA 1
ATOM 1534 C C . THR A 1 192 ? 13.915 -12.571 -7.229 1.00 81.88 192 THR A C 1
ATOM 1536 O O . THR A 1 192 ? 14.983 -13.052 -6.834 1.00 81.88 192 THR A O 1
ATOM 1539 N N . LEU A 1 193 ? 13.095 -11.909 -6.419 1.00 75.81 193 LEU A N 1
ATOM 1540 C CA . LEU A 1 193 ? 13.248 -11.907 -4.976 1.00 75.81 193 LEU A CA 1
ATOM 1541 C C . LEU A 1 193 ? 13.131 -13.342 -4.436 1.00 75.81 193 LEU A C 1
ATOM 1543 O O . LEU A 1 193 ? 12.056 -13.932 -4.484 1.00 75.81 193 LEU A O 1
ATOM 1547 N N . SER A 1 194 ? 14.224 -13.873 -3.884 1.00 66.38 194 SER A N 1
ATOM 1548 C CA . SER A 1 194 ? 14.188 -15.121 -3.114 1.00 66.38 194 SER A CA 1
ATOM 1549 C C . SER A 1 194 ? 13.643 -14.840 -1.719 1.00 66.38 194 SER A C 1
ATOM 1551 O O . SER A 1 194 ? 14.115 -13.908 -1.063 1.00 66.38 194 SER A O 1
ATOM 1553 N N . THR A 1 195 ? 12.694 -15.647 -1.239 1.00 64.25 195 THR A N 1
ATOM 1554 C CA . THR A 1 195 ? 12.221 -15.574 0.157 1.00 64.25 195 THR A CA 1
ATOM 1555 C C . THR A 1 195 ? 12.884 -16.621 1.054 1.00 64.25 195 THR A C 1
ATOM 1557 O O . THR A 1 195 ? 12.763 -16.555 2.279 1.00 64.25 195 THR A O 1
ATOM 1560 N N . THR A 1 196 ? 13.691 -17.512 0.465 1.00 55.81 196 THR A N 1
ATOM 1561 C CA . THR A 1 196 ? 14.474 -18.556 1.140 1.00 55.81 196 THR A CA 1
ATOM 1562 C C . THR A 1 196 ? 15.995 -18.362 0.949 1.00 55.81 196 THR A C 1
ATOM 1564 O O . THR A 1 196 ? 16.478 -18.131 -0.161 1.00 55.81 196 THR A O 1
ATOM 1567 N N . GLY A 1 197 ? 16.779 -18.372 2.044 1.00 53.59 197 GLY A N 1
ATOM 1568 C CA . GLY A 1 197 ? 18.244 -18.185 2.005 1.00 53.59 197 GLY A CA 1
ATOM 1569 C C . GLY A 1 197 ? 18.879 -17.529 3.253 1.00 53.59 197 GLY A C 1
ATOM 1570 O O . GLY A 1 197 ? 18.189 -16.862 4.020 1.00 53.59 197 GLY A O 1
ATOM 1571 N N . PRO A 1 198 ? 20.202 -17.693 3.475 1.00 42.00 198 PRO A N 1
ATOM 1572 C CA . PRO A 1 198 ? 20.898 -17.257 4.698 1.00 42.00 198 PRO A CA 1
ATOM 1573 C C . PRO A 1 198 ? 21.102 -15.736 4.842 1.00 42.00 198 PRO A C 1
ATOM 1575 O O . PRO A 1 198 ? 21.452 -15.273 5.926 1.00 42.00 198 PRO A O 1
ATOM 1578 N N . GLU A 1 199 ? 20.885 -14.952 3.782 1.00 47.41 199 GLU A N 1
ATOM 1579 C CA . GLU A 1 199 ? 20.995 -13.480 3.805 1.00 47.41 199 GLU A CA 1
ATOM 1580 C C . GLU A 1 199 ? 19.657 -12.771 4.094 1.00 47.41 199 GLU A C 1
ATOM 1582 O O . GLU A 1 199 ? 19.602 -11.546 4.206 1.00 47.41 199 GLU A O 1
ATOM 1587 N N . ILE A 1 200 ? 18.573 -13.536 4.240 1.00 47.28 200 ILE A N 1
ATOM 1588 C CA . ILE A 1 200 ? 17.208 -13.016 4.301 1.00 47.28 200 ILE A CA 1
ATOM 1589 C C . ILE A 1 200 ? 16.861 -12.573 5.722 1.00 47.28 200 ILE A C 1
ATOM 1591 O O . ILE A 1 200 ? 17.089 -13.292 6.695 1.00 47.28 200 ILE A O 1
ATOM 1595 N N . GLY A 1 201 ? 16.299 -11.367 5.833 1.00 47.31 201 GLY A N 1
ATOM 1596 C CA . GLY A 1 201 ? 15.885 -10.758 7.103 1.00 47.31 201 GLY A CA 1
ATOM 1597 C C . GLY A 1 201 ? 16.766 -9.597 7.573 1.00 47.31 201 GLY A C 1
ATOM 1598 O O . GLY A 1 201 ? 16.538 -9.070 8.660 1.00 47.31 201 GLY A O 1
ATOM 1599 N N . LYS A 1 202 ? 17.761 -9.180 6.775 1.00 44.66 202 LYS A N 1
ATOM 1600 C CA . LYS A 1 202 ? 18.569 -7.972 7.041 1.00 44.66 202 LYS A CA 1
ATOM 1601 C C . LYS A 1 202 ? 18.384 -6.858 6.011 1.00 44.66 202 LYS A C 1
ATOM 1603 O O . LYS A 1 202 ? 18.812 -5.735 6.273 1.00 44.66 202 LYS A O 1
ATOM 1608 N N . ASP A 1 203 ? 17.764 -7.143 4.871 1.00 59.72 203 ASP A N 1
ATOM 1609 C CA . ASP A 1 203 ? 17.413 -6.159 3.854 1.00 59.72 203 ASP A CA 1
ATOM 1610 C C . ASP A 1 203 ? 15.933 -5.742 3.964 1.00 59.72 203 ASP A C 1
ATOM 1612 O O . ASP A 1 203 ? 15.072 -6.480 4.443 1.00 59.72 203 ASP A O 1
ATOM 1616 N N . THR A 1 204 ? 15.625 -4.511 3.550 1.00 64.38 204 THR A N 1
ATOM 1617 C CA . THR A 1 204 ? 14.302 -3.890 3.749 1.00 64.38 204 THR A CA 1
ATOM 1618 C C . THR A 1 204 ? 13.171 -4.659 3.057 1.00 64.38 204 THR A C 1
ATOM 1620 O O . THR A 1 204 ? 12.054 -4.699 3.568 1.00 64.38 204 THR A O 1
ATOM 1623 N N . ILE A 1 205 ? 13.457 -5.297 1.917 1.00 68.69 205 ILE A N 1
ATOM 1624 C CA . ILE A 1 205 ? 12.461 -6.027 1.122 1.00 68.69 205 ILE A CA 1
ATOM 1625 C C . ILE A 1 205 ? 12.131 -7.377 1.772 1.00 68.69 205 ILE A C 1
ATOM 1627 O O . ILE A 1 205 ? 10.953 -7.710 1.899 1.00 68.69 205 ILE A O 1
ATOM 1631 N N . GLY A 1 206 ? 13.135 -8.123 2.248 1.00 68.06 206 GLY A N 1
ATOM 1632 C CA . GLY A 1 206 ? 12.915 -9.386 2.954 1.00 68.06 206 GLY A CA 1
ATOM 1633 C C . GLY A 1 206 ? 12.073 -9.215 4.222 1.00 68.06 206 GLY A C 1
ATOM 1634 O O . GLY A 1 206 ? 11.174 -10.017 4.465 1.00 68.06 206 GLY A O 1
ATOM 1635 N N . ILE A 1 207 ? 12.300 -8.140 4.990 1.00 72.06 207 ILE A N 1
ATOM 1636 C CA . ILE A 1 207 ? 11.469 -7.793 6.160 1.00 72.06 207 ILE A CA 1
ATOM 1637 C C . ILE A 1 207 ? 10.030 -7.485 5.727 1.00 72.06 207 ILE A C 1
ATOM 1639 O O . ILE A 1 207 ? 9.082 -8.012 6.305 1.00 72.06 207 ILE A O 1
ATOM 1643 N N . PHE A 1 208 ? 9.851 -6.667 4.687 1.00 78.12 208 PHE A N 1
ATOM 1644 C CA . PHE A 1 208 ? 8.521 -6.306 4.199 1.00 78.12 208 PHE A CA 1
ATOM 1645 C C . PHE A 1 208 ? 7.700 -7.531 3.768 1.00 78.12 208 PHE A C 1
ATOM 1647 O O . PHE A 1 208 ? 6.548 -7.666 4.171 1.00 78.12 208 PHE A O 1
ATOM 1654 N N . ILE A 1 209 ? 8.288 -8.456 3.008 1.00 76.12 209 ILE A N 1
ATOM 1655 C CA . ILE A 1 209 ? 7.585 -9.660 2.550 1.00 76.12 209 ILE A CA 1
ATOM 1656 C C . ILE A 1 209 ? 7.347 -10.652 3.699 1.00 76.12 209 ILE A C 1
ATOM 1658 O O . ILE A 1 209 ? 6.214 -11.076 3.927 1.00 76.12 209 ILE A O 1
ATOM 1662 N N . ASN A 1 210 ? 8.397 -11.015 4.441 1.00 72.38 210 ASN A N 1
ATOM 1663 C CA . ASN A 1 210 ? 8.331 -12.134 5.388 1.00 72.38 210 ASN A CA 1
ATOM 1664 C C . ASN A 1 210 ? 7.696 -11.776 6.733 1.00 72.38 210 ASN A C 1
ATOM 1666 O O . ASN A 1 210 ? 7.258 -12.682 7.446 1.00 72.38 210 ASN A O 1
ATOM 1670 N N . GLN A 1 211 ? 7.656 -10.489 7.084 1.00 73.56 211 GLN A N 1
ATOM 1671 C CA . GLN A 1 211 ? 7.048 -10.006 8.318 1.00 73.56 211 GLN A CA 1
ATOM 1672 C C . GLN A 1 211 ? 5.744 -9.269 8.019 1.00 73.56 211 GLN A C 1
ATOM 1674 O O . GLN A 1 211 ? 4.679 -9.760 8.371 1.00 73.56 211 GLN A O 1
ATOM 1679 N N . ILE A 1 212 ? 5.806 -8.147 7.296 1.00 79.88 212 ILE A N 1
ATOM 1680 C CA . ILE A 1 212 ? 4.645 -7.258 7.134 1.00 79.88 212 ILE A CA 1
ATOM 1681 C C . ILE A 1 212 ? 3.565 -7.913 6.266 1.00 79.88 212 ILE A C 1
ATOM 1683 O O . ILE A 1 212 ? 2.428 -8.064 6.708 1.00 79.88 212 ILE A O 1
ATOM 1687 N N . LEU A 1 213 ? 3.896 -8.350 5.045 1.00 80.50 213 LEU A N 1
ATOM 1688 C CA . LEU A 1 213 ? 2.890 -8.973 4.182 1.00 80.50 213 LEU A CA 1
ATOM 1689 C C . LEU A 1 213 ? 2.392 -10.298 4.751 1.00 80.50 213 LEU A C 1
ATOM 1691 O O . LEU A 1 213 ? 1.206 -10.587 4.629 1.00 80.50 213 LEU A O 1
ATOM 1695 N N . LYS A 1 214 ? 3.260 -11.080 5.397 1.00 78.31 214 LYS A N 1
ATOM 1696 C CA . LYS A 1 214 ? 2.851 -12.335 6.031 1.00 78.31 214 LYS A CA 1
ATOM 1697 C C . LYS A 1 214 ? 1.878 -12.117 7.195 1.00 78.31 214 LYS A C 1
ATOM 1699 O O . LYS A 1 214 ? 0.900 -12.849 7.323 1.00 78.31 214 LYS A O 1
ATOM 1704 N N . GLU A 1 215 ? 2.113 -11.108 8.031 1.00 76.50 215 GLU A N 1
ATOM 1705 C CA . GLU A 1 215 ? 1.196 -10.721 9.112 1.00 76.50 215 GLU A CA 1
ATOM 1706 C C . GLU A 1 215 ? -0.136 -10.166 8.581 1.00 76.50 215 GLU A C 1
ATOM 1708 O O . GLU A 1 215 ? -1.173 -10.296 9.238 1.00 76.50 215 GLU A O 1
ATOM 1713 N N . GLU A 1 216 ? -0.135 -9.538 7.403 1.00 76.50 216 GLU A N 1
ATOM 1714 C CA . GLU A 1 216 ? -1.339 -8.979 6.779 1.00 76.50 216 GLU A CA 1
ATOM 1715 C C . GLU A 1 216 ? -2.158 -10.002 5.978 1.00 76.50 216 GLU A C 1
ATOM 1717 O O . GLU A 1 216 ? -3.391 -10.001 6.034 1.00 76.50 216 GLU A O 1
ATOM 1722 N N . TYR A 1 217 ? -1.486 -10.884 5.242 1.00 79.12 217 TYR A N 1
ATOM 1723 C CA . TYR A 1 217 ? -2.079 -11.744 4.216 1.00 79.12 217 TYR A CA 1
ATOM 1724 C C . TYR A 1 217 ? -1.870 -13.247 4.469 1.00 79.12 217 TYR A C 1
ATOM 1726 O O . TYR A 1 217 ? -2.305 -14.065 3.662 1.00 79.12 217 TYR A O 1
ATOM 1734 N N . GLY A 1 218 ? -1.255 -13.645 5.581 1.00 79.50 218 GLY A N 1
ATOM 1735 C CA . GLY A 1 218 ? -0.955 -15.050 5.861 1.00 79.50 218 GLY A CA 1
ATOM 1736 C C . GLY A 1 218 ? 0.266 -15.554 5.091 1.00 79.50 218 GLY A C 1
ATOM 1737 O O . GLY A 1 218 ? 1.105 -14.772 4.647 1.00 79.50 218 GLY A O 1
ATOM 1738 N N . ALA A 1 219 ? 0.414 -16.875 4.964 1.00 80.19 219 ALA A N 1
ATOM 1739 C CA . ALA A 1 219 ? 1.553 -17.437 4.250 1.00 80.19 219 ALA A CA 1
ATOM 1740 C C . ALA A 1 219 ? 1.481 -17.099 2.751 1.00 80.19 219 ALA A C 1
ATOM 1742 O O . ALA A 1 219 ? 0.425 -17.165 2.128 1.00 80.19 219 ALA A O 1
ATOM 1743 N N . LEU A 1 220 ? 2.631 -16.721 2.193 1.00 85.94 220 LEU A N 1
ATOM 1744 C CA . LEU A 1 220 ? 2.804 -16.419 0.778 1.00 85.94 220 LEU A CA 1
ATOM 1745 C C . LEU A 1 220 ? 3.707 -17.509 0.188 1.00 85.94 220 LEU A C 1
ATOM 1747 O O . LEU A 1 220 ? 4.925 -17.419 0.356 1.00 85.94 220 LEU A O 1
ATOM 1751 N N . PRO A 1 221 ? 3.152 -18.582 -0.404 1.00 87.81 221 PRO A N 1
ATOM 1752 C CA . PRO A 1 221 ? 3.965 -19.660 -0.952 1.00 87.81 221 PRO A CA 1
ATOM 1753 C C . PRO A 1 221 ? 4.838 -19.164 -2.110 1.00 87.81 221 PRO A C 1
ATOM 1755 O O . PRO A 1 221 ? 4.397 -18.359 -2.936 1.00 87.81 221 PRO A O 1
ATOM 1758 N N . GLU A 1 222 ? 6.069 -19.675 -2.188 1.00 88.75 222 GLU A N 1
ATOM 1759 C CA . GLU A 1 222 ? 6.879 -19.546 -3.399 1.00 88.75 222 GLU A CA 1
ATOM 1760 C C . GLU A 1 222 ? 6.284 -20.423 -4.507 1.00 88.75 222 GLU A C 1
ATOM 1762 O O . GLU A 1 222 ? 5.905 -21.574 -4.281 1.00 88.75 222 GLU A O 1
ATOM 1767 N N . VAL A 1 223 ? 6.187 -19.862 -5.708 1.00 92.06 223 VAL A N 1
ATOM 1768 C CA . VAL A 1 223 ? 5.610 -20.511 -6.883 1.00 92.06 223 VAL A CA 1
ATOM 1769 C C . VAL A 1 223 ? 6.696 -20.667 -7.931 1.00 92.06 223 VAL A C 1
ATOM 1771 O O . VAL A 1 223 ? 7.223 -19.679 -8.445 1.00 92.06 223 VAL A O 1
ATOM 1774 N N . HIS A 1 224 ? 6.995 -21.917 -8.262 1.00 92.00 224 HIS A N 1
ATOM 1775 C CA . HIS A 1 224 ? 7.908 -22.301 -9.330 1.00 92.00 224 HIS A CA 1
ATOM 1776 C C . HIS A 1 224 ? 7.091 -22.651 -10.575 1.00 92.00 224 HIS A C 1
ATOM 1778 O O . HIS A 1 224 ? 6.206 -23.504 -10.523 1.00 92.00 224 HIS A O 1
ATOM 1784 N N . LEU A 1 225 ? 7.357 -21.983 -11.699 1.00 89.69 225 LEU A N 1
ATOM 1785 C CA . LEU A 1 225 ? 6.591 -22.174 -12.942 1.00 89.69 225 LEU A CA 1
ATOM 1786 C C . LEU A 1 225 ? 7.026 -23.413 -13.743 1.00 89.69 225 LEU A C 1
ATOM 1788 O O . LEU A 1 225 ? 6.552 -23.650 -14.855 1.00 89.69 225 LEU A O 1
ATOM 1792 N N . GLU A 1 226 ? 7.913 -24.226 -13.184 1.00 84.88 226 GLU A N 1
ATOM 1793 C CA . GLU A 1 226 ? 8.170 -25.598 -13.607 1.00 84.88 226 GLU A CA 1
ATOM 1794 C C . GLU A 1 226 ? 7.038 -26.540 -13.156 1.00 84.88 226 GLU A C 1
ATOM 1796 O O . GLU A 1 226 ? 6.721 -27.512 -13.846 1.00 84.88 226 GLU A O 1
ATOM 1801 N N . GLU A 1 227 ? 6.362 -26.208 -12.053 1.00 86.75 227 GLU A N 1
ATOM 1802 C CA . GLU A 1 227 ? 5.246 -26.951 -11.459 1.00 86.75 227 GLU A CA 1
ATOM 1803 C C . GLU A 1 227 ? 3.903 -26.287 -11.779 1.00 86.75 227 GLU A C 1
ATOM 1805 O O . GLU A 1 227 ? 3.853 -25.205 -12.369 1.00 86.75 227 GLU A O 1
ATOM 1810 N N . ASP A 1 228 ? 2.797 -26.993 -11.553 1.00 86.88 228 ASP A N 1
ATOM 1811 C CA . ASP A 1 228 ? 1.472 -26.441 -11.836 1.00 86.88 228 ASP A CA 1
ATOM 1812 C C . ASP A 1 228 ? 1.064 -25.467 -10.731 1.00 86.88 228 ASP A C 1
ATOM 1814 O O . ASP A 1 228 ? 1.233 -25.728 -9.539 1.00 86.88 228 ASP A O 1
ATOM 1818 N N . ILE A 1 229 ? 0.522 -24.317 -11.134 1.00 90.25 229 ILE A N 1
ATOM 1819 C CA . ILE A 1 229 ? 0.109 -23.276 -10.194 1.00 90.25 229 ILE A CA 1
ATOM 1820 C C . ILE A 1 229 ? -1.175 -23.737 -9.505 1.00 90.25 229 ILE A C 1
ATOM 1822 O O . ILE A 1 229 ? -2.211 -23.882 -10.160 1.00 90.25 229 ILE A O 1
ATOM 1826 N N . GLN A 1 230 ? -1.109 -23.913 -8.184 1.00 87.69 230 GLN A N 1
ATOM 1827 C CA . GLN A 1 230 ? -2.232 -24.344 -7.348 1.00 87.69 230 GLN A CA 1
ATOM 1828 C C . GLN A 1 230 ? -3.491 -23.498 -7.595 1.00 87.69 230 GLN A C 1
ATOM 1830 O O . GLN A 1 230 ? -3.417 -22.274 -7.704 1.00 87.69 230 GLN A O 1
ATOM 1835 N N . ASP A 1 231 ? -4.657 -24.144 -7.640 1.00 87.12 231 ASP A N 1
ATOM 1836 C CA . ASP A 1 231 ? -5.939 -23.477 -7.927 1.00 87.12 231 ASP A CA 1
ATOM 1837 C C . ASP A 1 231 ? -6.391 -22.513 -6.817 1.00 87.12 231 ASP A C 1
ATOM 1839 O O . ASP A 1 231 ? -7.210 -21.626 -7.053 1.00 87.12 231 ASP A O 1
ATOM 1843 N N . SER A 1 232 ? -5.839 -22.658 -5.610 1.00 88.69 232 SER A N 1
ATOM 1844 C CA . SER A 1 232 ? -6.034 -21.730 -4.491 1.00 88.69 232 SER A CA 1
ATOM 1845 C C . SER A 1 232 ? -5.373 -20.366 -4.715 1.00 88.69 232 SER A C 1
ATOM 1847 O O . SER A 1 232 ? -5.691 -19.412 -4.005 1.00 88.69 232 SER A O 1
ATOM 1849 N N . LEU A 1 233 ? -4.448 -20.255 -5.673 1.00 92.06 233 LEU A N 1
ATOM 1850 C CA . LEU A 1 233 ? -3.757 -19.010 -5.981 1.00 92.06 233 LEU A CA 1
ATOM 1851 C C . LEU A 1 233 ? -4.558 -18.189 -6.992 1.00 92.06 233 LEU A C 1
ATOM 1853 O O . LEU A 1 233 ? -4.904 -18.651 -8.079 1.00 92.06 233 LEU A O 1
ATOM 1857 N N . HIS A 1 234 ? -4.808 -16.935 -6.636 1.00 93.06 234 HIS A N 1
ATOM 1858 C CA . HIS A 1 234 ? -5.539 -15.956 -7.439 1.00 93.06 234 HIS A CA 1
ATOM 1859 C C . HIS A 1 234 ? -4.662 -14.781 -7.868 1.00 93.06 234 HIS A C 1
ATOM 1861 O O . HIS A 1 234 ? -4.989 -14.101 -8.840 1.00 93.06 234 HIS A O 1
ATOM 1867 N N . THR A 1 235 ? -3.544 -14.547 -7.178 1.00 95.12 235 THR A N 1
ATOM 1868 C CA . THR A 1 235 ? -2.611 -13.464 -7.493 1.00 95.12 235 THR A CA 1
ATOM 1869 C C . THR A 1 235 ? -1.175 -13.960 -7.407 1.00 95.12 235 THR A C 1
ATOM 1871 O O . THR A 1 235 ? -0.785 -14.570 -6.415 1.00 95.12 235 THR A O 1
ATOM 1874 N N . LEU A 1 236 ? -0.371 -13.659 -8.423 1.00 95.12 236 LEU A N 1
ATOM 1875 C CA . LEU A 1 236 ? 1.073 -13.861 -8.408 1.00 95.12 236 LEU A CA 1
ATOM 1876 C C . LEU A 1 236 ? 1.793 -12.524 -8.266 1.00 95.12 236 LEU A C 1
ATOM 1878 O O . LEU A 1 236 ? 1.437 -11.533 -8.903 1.00 95.12 236 LEU A O 1
ATOM 1882 N N . LEU A 1 237 ? 2.825 -12.511 -7.433 1.00 93.44 237 LEU A N 1
ATOM 1883 C CA . LEU A 1 237 ? 3.695 -11.371 -7.203 1.00 93.44 237 LEU A CA 1
ATOM 1884 C C . LEU A 1 237 ? 5.074 -11.665 -7.799 1.00 93.44 237 LEU A C 1
ATOM 1886 O O . LEU A 1 237 ? 5.796 -12.533 -7.312 1.00 93.44 237 LEU A O 1
ATOM 1890 N N . TRP A 1 238 ? 5.445 -10.935 -8.848 1.00 93.12 238 TRP A N 1
ATOM 1891 C CA . TRP A 1 238 ? 6.747 -11.036 -9.503 1.00 93.12 238 TRP A CA 1
ATOM 1892 C C . TRP A 1 238 ? 7.581 -9.798 -9.181 1.00 93.12 238 TRP A C 1
ATOM 1894 O O . TRP A 1 238 ? 7.368 -8.726 -9.742 1.00 93.12 238 TRP A O 1
ATOM 1904 N N . ILE A 1 239 ? 8.547 -9.953 -8.274 1.00 89.88 239 ILE A N 1
ATOM 1905 C CA . ILE A 1 239 ? 9.440 -8.873 -7.836 1.00 89.88 239 ILE A CA 1
ATOM 1906 C C . ILE A 1 239 ? 10.861 -9.154 -8.310 1.00 89.88 239 ILE A C 1
ATOM 1908 O O . ILE A 1 239 ? 11.393 -10.237 -8.070 1.00 89.88 239 ILE A O 1
ATOM 1912 N N . GLY A 1 240 ? 11.503 -8.154 -8.910 1.00 88.31 240 GLY A N 1
ATOM 1913 C CA . GLY A 1 240 ? 12.896 -8.228 -9.342 1.00 88.31 240 GLY A CA 1
ATOM 1914 C C . GLY A 1 240 ? 13.025 -8.463 -10.842 1.00 88.31 240 GLY A C 1
ATOM 1915 O O . GLY A 1 240 ? 12.265 -7.911 -11.627 1.00 88.31 240 GLY A O 1
ATOM 1916 N N . GLY A 1 241 ? 14.044 -9.209 -11.254 1.00 87.25 241 GLY A N 1
ATOM 1917 C CA . GLY A 1 241 ? 14.286 -9.522 -12.661 1.00 87.25 241 GLY A CA 1
ATOM 1918 C C . GLY A 1 241 ? 13.835 -10.936 -13.013 1.00 87.25 241 GLY A C 1
ATOM 1919 O O . GLY A 1 241 ? 12.839 -11.441 -12.501 1.00 87.25 241 GLY A O 1
ATOM 1920 N N . GLY A 1 242 ? 14.615 -11.584 -13.871 1.00 88.25 242 GLY A N 1
ATOM 1921 C CA . GLY A 1 242 ? 14.398 -12.964 -14.288 1.00 88.25 242 GLY A CA 1
ATOM 1922 C C . GLY A 1 242 ? 13.847 -13.070 -15.704 1.00 88.25 242 GLY A C 1
ATOM 1923 O O . GLY A 1 242 ? 13.273 -12.128 -16.253 1.00 88.25 242 GLY A O 1
ATOM 1924 N N . THR A 1 243 ? 14.073 -14.231 -16.307 1.00 91.38 243 THR A N 1
ATOM 1925 C CA . THR A 1 243 ? 13.606 -14.556 -17.654 1.00 91.38 243 THR A CA 1
ATOM 1926 C C . THR A 1 243 ? 12.809 -15.844 -17.589 1.00 91.38 243 THR A C 1
ATOM 1928 O O . THR A 1 243 ? 13.283 -16.836 -17.036 1.00 91.38 243 THR A O 1
ATOM 1931 N N . LEU A 1 244 ? 11.610 -15.830 -18.158 1.00 93.06 244 LEU A N 1
ATOM 1932 C CA . LEU A 1 244 ? 10.765 -17.012 -18.255 1.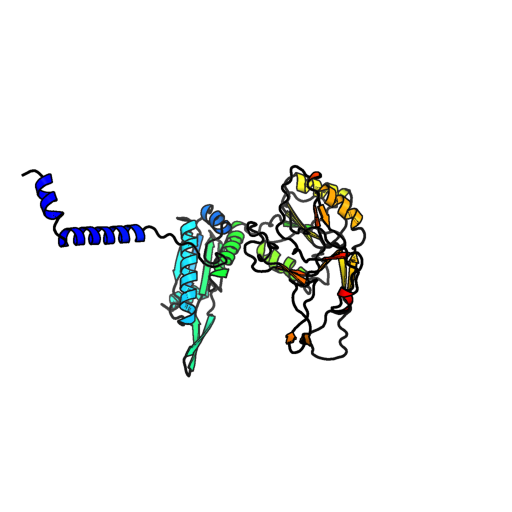00 93.06 244 LEU A CA 1
ATOM 1933 C C . LEU A 1 244 ? 11.294 -17.964 -19.331 1.00 93.06 244 LEU A C 1
ATOM 1935 O O . LEU A 1 244 ? 11.671 -17.547 -20.426 1.00 93.06 244 LEU A O 1
ATOM 1939 N N . SER A 1 245 ? 11.279 -19.260 -19.025 1.00 92.12 245 SER A N 1
ATOM 1940 C CA . SER A 1 245 ? 11.345 -20.300 -20.053 1.00 92.12 245 SER A CA 1
ATOM 1941 C C . SER A 1 245 ? 10.027 -20.354 -20.837 1.00 92.12 245 SER A C 1
ATOM 1943 O O . SER A 1 245 ? 9.012 -19.824 -20.387 1.00 92.12 245 SER A O 1
ATOM 1945 N N . GLU A 1 246 ? 10.007 -21.027 -21.989 1.00 91.00 246 GLU A N 1
ATOM 1946 C CA . GLU A 1 246 ? 8.770 -21.199 -22.772 1.00 91.00 246 GLU A CA 1
ATOM 1947 C C . GLU A 1 246 ? 7.673 -21.919 -21.973 1.00 91.00 246 GLU A C 1
ATOM 1949 O O . GLU A 1 246 ? 6.511 -21.522 -22.017 1.00 91.00 246 GLU A O 1
ATOM 1954 N N . ILE A 1 247 ? 8.052 -22.931 -21.184 1.00 91.94 247 ILE A N 1
ATOM 1955 C CA . ILE A 1 247 ? 7.132 -23.668 -20.305 1.00 91.94 247 ILE A CA 1
ATOM 1956 C C . ILE A 1 247 ? 6.594 -22.742 -19.213 1.00 91.94 247 ILE A C 1
ATOM 1958 O O . ILE A 1 247 ? 5.386 -22.689 -18.995 1.00 91.94 247 ILE A O 1
ATOM 1962 N N . ALA A 1 248 ? 7.474 -21.981 -18.557 1.00 94.06 248 ALA A N 1
ATOM 1963 C CA . ALA A 1 248 ? 7.067 -21.061 -17.504 1.00 94.06 248 ALA A CA 1
ATOM 1964 C C . ALA A 1 248 ? 6.143 -19.958 -18.040 1.00 94.06 248 ALA A C 1
ATOM 1966 O O . ALA A 1 248 ? 5.140 -19.628 -17.409 1.00 94.06 248 ALA A O 1
ATOM 1967 N N . PHE A 1 249 ? 6.443 -19.429 -19.229 1.00 94.12 249 PHE A N 1
ATOM 1968 C CA . PHE A 1 249 ? 5.580 -18.478 -19.918 1.00 94.12 249 PHE A CA 1
ATOM 1969 C C . PHE A 1 249 ? 4.205 -19.078 -20.215 1.00 94.12 249 PHE A C 1
ATOM 1971 O O . PHE A 1 249 ? 3.207 -18.455 -19.870 1.00 94.12 249 PHE A O 1
ATOM 1978 N N . TYR A 1 250 ? 4.143 -20.293 -20.767 1.00 94.06 250 TYR A N 1
ATOM 1979 C CA . TYR A 1 250 ? 2.878 -20.984 -21.017 1.00 94.06 250 TYR A CA 1
ATOM 1980 C C . TYR A 1 250 ? 2.043 -21.151 -19.738 1.00 94.06 250 TYR A C 1
ATOM 1982 O O . TYR A 1 250 ? 0.843 -20.887 -19.749 1.00 94.06 250 TYR A O 1
ATOM 1990 N N . LYS A 1 251 ? 2.659 -21.535 -18.612 1.00 94.56 251 LYS A N 1
ATOM 1991 C CA . LYS A 1 251 ? 1.934 -21.682 -17.337 1.00 94.56 251 LYS A CA 1
ATOM 1992 C C . LYS A 1 251 ? 1.444 -20.353 -16.774 1.00 94.56 251 LYS A C 1
ATOM 1994 O O . LYS A 1 251 ? 0.319 -20.284 -16.280 1.00 94.56 251 LYS A O 1
ATOM 1999 N N . LEU A 1 252 ? 2.264 -19.305 -16.860 1.00 95.06 252 LEU A N 1
ATOM 2000 C CA . LEU A 1 252 ? 1.854 -17.958 -16.467 1.00 95.06 252 LEU A CA 1
ATOM 2001 C C . LEU A 1 252 ? 0.690 -17.464 -17.336 1.00 95.06 252 LEU A C 1
ATOM 2003 O O . LEU A 1 252 ? -0.275 -16.924 -16.805 1.00 95.06 252 LEU A O 1
ATOM 2007 N N . ASP A 1 253 ? 0.756 -17.695 -18.646 1.00 94.31 253 ASP A N 1
ATOM 2008 C CA . ASP A 1 253 ? -0.302 -17.333 -19.589 1.00 94.31 253 ASP A CA 1
ATOM 2009 C C . ASP A 1 253 ? -1.611 -18.069 -19.263 1.00 94.31 253 ASP A C 1
ATOM 2011 O O . ASP A 1 253 ? -2.643 -17.431 -19.074 1.00 94.31 253 ASP A O 1
ATOM 2015 N N . GLN A 1 254 ? -1.569 -19.388 -19.039 1.00 94.50 254 GLN A N 1
ATOM 2016 C CA . GLN A 1 254 ? -2.743 -20.156 -18.597 1.00 94.50 254 GLN A CA 1
ATOM 2017 C C . GLN A 1 254 ? -3.329 -19.638 -17.276 1.00 94.50 254 GLN A C 1
ATOM 2019 O O . GLN A 1 254 ? -4.551 -19.568 -17.123 1.00 94.50 254 GLN A O 1
ATOM 2024 N N . PHE A 1 255 ? -2.476 -19.249 -16.326 1.00 95.94 255 PHE A N 1
ATOM 2025 C CA . PHE A 1 255 ? -2.907 -18.655 -15.064 1.00 95.94 255 PHE A CA 1
ATOM 2026 C C . PHE A 1 255 ? -3.635 -17.319 -15.255 1.00 95.94 255 PHE A C 1
ATOM 2028 O O . PHE A 1 255 ? -4.665 -17.088 -14.620 1.00 95.94 255 PHE A O 1
ATOM 2035 N N . LEU A 1 256 ? -3.144 -16.459 -16.145 1.00 94.19 256 LEU A N 1
ATOM 2036 C CA . LEU A 1 256 ? -3.805 -15.195 -16.472 1.00 94.19 256 LEU A CA 1
ATOM 2037 C C . LEU A 1 256 ? -5.109 -15.431 -17.248 1.00 94.19 256 LEU A C 1
ATOM 2039 O O . LEU A 1 256 ? -6.137 -14.839 -16.921 1.00 94.19 256 LEU A O 1
ATOM 2043 N N . MET A 1 257 ? -5.114 -16.360 -18.209 1.00 91.50 257 MET A N 1
ATOM 2044 C CA . MET A 1 257 ? -6.299 -16.710 -19.001 1.00 91.50 257 MET A CA 1
ATOM 2045 C C . MET A 1 257 ? -7.456 -17.251 -18.150 1.00 91.50 257 MET A C 1
ATOM 2047 O O . MET A 1 257 ? -8.617 -16.992 -18.469 1.00 91.50 257 MET A O 1
ATOM 2051 N N . ARG A 1 258 ? -7.171 -17.971 -17.054 1.00 93.56 258 ARG A N 1
ATOM 2052 C CA . ARG A 1 258 ? -8.197 -18.451 -16.105 1.00 93.56 258 ARG A CA 1
ATOM 2053 C C . ARG A 1 258 ? -8.677 -17.386 -15.105 1.00 93.56 258 ARG A C 1
ATOM 2055 O O . ARG A 1 258 ? -9.460 -17.712 -14.217 1.00 93.56 258 ARG A O 1
ATOM 2062 N N . GLY A 1 259 ? -8.232 -16.134 -15.240 1.00 93.19 259 GLY A N 1
ATOM 2063 C CA . GLY A 1 259 ? -8.636 -15.009 -14.389 1.00 93.19 259 GLY A CA 1
ATOM 2064 C C . GLY A 1 259 ? -7.715 -14.741 -13.196 1.00 93.19 259 GLY A C 1
ATOM 2065 O O . GLY A 1 259 ? -8.114 -14.044 -12.265 1.00 93.19 259 GLY A O 1
ATOM 2066 N N . GLY A 1 260 ? -6.504 -15.303 -13.195 1.00 95.62 260 GLY A N 1
ATOM 2067 C CA . GLY A 1 260 ? -5.471 -14.953 -12.227 1.00 95.62 260 GLY A CA 1
ATOM 2068 C C . GLY A 1 260 ? -4.937 -13.533 -12.442 1.00 95.62 260 GLY A C 1
ATOM 2069 O O . GLY A 1 260 ? -4.974 -12.997 -13.547 1.00 95.62 260 GLY A O 1
ATOM 2070 N N . ASN A 1 261 ? -4.414 -12.928 -11.378 1.00 95.94 261 ASN A N 1
ATOM 2071 C CA . ASN A 1 261 ? -3.863 -11.572 -11.389 1.00 95.94 261 ASN A CA 1
ATOM 2072 C C . ASN A 1 261 ? -2.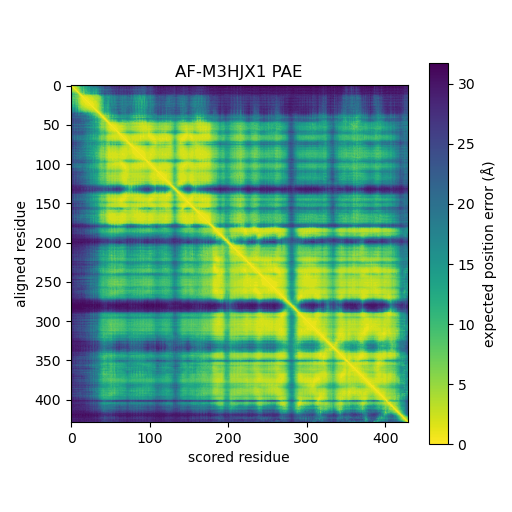337 -11.608 -11.261 1.00 95.94 261 ASN A C 1
ATOM 2074 O O . ASN A 1 261 ? -1.800 -12.417 -10.505 1.00 95.94 261 ASN A O 1
ATOM 2078 N N . LEU A 1 262 ? -1.627 -10.701 -11.930 1.00 95.50 262 LEU A N 1
ATOM 2079 C CA . LEU A 1 262 ? -0.175 -10.566 -11.804 1.00 95.50 262 LEU A CA 1
ATOM 2080 C C . LEU A 1 262 ? 0.187 -9.156 -11.347 1.00 95.50 262 LEU A C 1
ATOM 2082 O O . LEU A 1 262 ? -0.075 -8.184 -12.047 1.00 95.50 262 LEU A O 1
ATOM 2086 N N . ILE A 1 263 ? 0.860 -9.058 -10.203 1.00 94.88 263 ILE A N 1
ATOM 2087 C CA . ILE A 1 263 ? 1.521 -7.829 -9.765 1.00 94.88 263 ILE A CA 1
ATOM 2088 C C . ILE A 1 263 ? 2.994 -7.938 -10.147 1.00 94.88 263 ILE A C 1
ATOM 2090 O O . ILE A 1 263 ? 3.719 -8.791 -9.632 1.00 94.88 263 ILE A O 1
ATOM 2094 N N . LEU A 1 264 ? 3.434 -7.061 -11.047 1.00 93.75 264 LEU A N 1
ATOM 2095 C CA . LEU A 1 264 ? 4.783 -7.061 -11.600 1.00 93.75 264 LEU A CA 1
ATOM 2096 C C . LEU A 1 264 ? 5.577 -5.842 -11.109 1.00 93.75 264 LEU A C 1
ATOM 2098 O O . LEU A 1 264 ? 5.301 -4.711 -11.499 1.00 93.75 264 LEU A O 1
ATOM 2102 N N . LEU A 1 265 ? 6.601 -6.083 -10.292 1.00 91.62 265 LEU A N 1
ATOM 2103 C CA . LEU A 1 265 ? 7.590 -5.094 -9.852 1.00 91.62 265 LEU A CA 1
ATOM 2104 C C . LEU A 1 265 ? 8.939 -5.433 -10.489 1.00 91.62 265 LEU A C 1
ATOM 2106 O O . LEU A 1 265 ? 9.855 -5.945 -9.838 1.00 91.62 265 LEU A O 1
ATOM 2110 N N . PHE A 1 266 ? 9.016 -5.207 -11.800 1.00 91.62 266 PHE A N 1
ATOM 2111 C CA . PHE A 1 266 ? 10.112 -5.697 -12.624 1.00 91.62 266 PHE A CA 1
ATOM 2112 C C . PHE A 1 266 ? 11.307 -4.738 -12.676 1.00 91.62 266 PHE A C 1
ATOM 2114 O O . PHE A 1 266 ? 11.158 -3.527 -12.831 1.00 91.62 266 PHE A O 1
ATOM 2121 N N . LYS A 1 267 ? 12.512 -5.300 -12.610 1.00 89.00 267 LYS A N 1
ATOM 2122 C CA . LYS A 1 267 ? 13.791 -4.591 -12.678 1.00 89.00 267 LYS A CA 1
ATOM 2123 C C . LYS A 1 267 ? 14.477 -4.899 -14.009 1.00 89.00 267 LYS A C 1
ATOM 2125 O O . LYS A 1 267 ? 14.969 -6.007 -14.204 1.00 89.00 267 LYS A O 1
ATOM 2130 N N . SER A 1 268 ? 14.584 -3.909 -14.896 1.00 90.81 268 SER A N 1
ATOM 2131 C CA . SER A 1 268 ? 15.314 -4.053 -16.168 1.00 90.81 268 SER A CA 1
ATOM 2132 C C . SER A 1 268 ? 16.801 -3.697 -16.074 1.00 90.81 268 SER A C 1
ATOM 2134 O O . SER A 1 268 ? 17.571 -4.101 -16.947 1.00 90.81 268 SER A O 1
ATOM 2136 N N . MET A 1 269 ? 17.229 -3.001 -15.013 1.00 89.19 269 MET A N 1
ATOM 2137 C CA . MET A 1 269 ? 18.593 -2.485 -14.835 1.00 89.19 269 MET A CA 1
ATOM 2138 C C . MET A 1 269 ? 19.234 -3.001 -13.544 1.00 89.19 269 MET A C 1
ATOM 2140 O O . MET A 1 269 ? 18.658 -2.864 -12.473 1.00 89.19 269 MET A O 1
ATOM 2144 N N . ASP A 1 270 ? 20.448 -3.542 -13.613 1.00 87.81 270 ASP A N 1
ATOM 2145 C CA . ASP A 1 270 ? 21.285 -3.887 -12.466 1.00 87.81 270 ASP A CA 1
ATOM 2146 C C . ASP A 1 270 ? 22.091 -2.693 -11.961 1.00 87.81 270 ASP A C 1
ATOM 2148 O O . ASP A 1 270 ? 22.907 -2.126 -12.688 1.00 87.81 270 ASP A O 1
ATOM 2152 N N . PHE A 1 271 ? 21.923 -2.384 -10.676 1.00 85.00 271 PHE A N 1
ATOM 2153 C CA . PHE A 1 271 ? 22.622 -1.311 -9.980 1.00 85.00 271 PHE A CA 1
ATOM 2154 C C . PHE A 1 271 ? 23.772 -1.884 -9.155 1.00 85.00 271 PHE A C 1
ATOM 2156 O O . PHE A 1 271 ? 23.568 -2.718 -8.272 1.00 85.00 271 PHE A O 1
ATOM 2163 N N . ARG A 1 272 ? 24.993 -1.435 -9.438 1.00 81.12 272 ARG A N 1
ATOM 2164 C CA . ARG A 1 272 ? 26.183 -1.745 -8.644 1.00 81.12 272 ARG A CA 1
ATOM 2165 C C . ARG A 1 272 ? 26.671 -0.461 -8.005 1.00 81.12 272 ARG A C 1
ATOM 2167 O O . ARG A 1 272 ? 27.163 0.416 -8.706 1.00 81.12 272 ARG A O 1
ATOM 2174 N N . LEU A 1 273 ? 26.508 -0.352 -6.694 1.00 75.50 273 LEU A N 1
ATOM 2175 C CA . LEU A 1 273 ? 27.021 0.770 -5.918 1.00 75.50 273 LEU A CA 1
ATOM 2176 C C . LEU A 1 273 ? 28.428 0.421 -5.430 1.00 75.50 273 LEU A C 1
ATOM 2178 O O . LEU A 1 273 ? 28.638 -0.660 -4.879 1.00 75.50 273 LEU A O 1
ATOM 2182 N N . GLU A 1 274 ? 29.390 1.322 -5.616 1.00 65.00 274 GLU A N 1
ATOM 2183 C CA . GLU A 1 274 ? 30.657 1.204 -4.899 1.00 65.00 274 GLU A CA 1
ATOM 2184 C C . GLU A 1 274 ? 30.414 1.420 -3.396 1.00 65.00 274 GLU A C 1
ATOM 2186 O O . GLU A 1 274 ? 29.662 2.331 -3.024 1.00 65.00 274 GLU A O 1
ATOM 2191 N N . PRO A 1 275 ? 31.031 0.613 -2.510 1.00 57.50 275 PRO A N 1
ATOM 2192 C CA . PRO A 1 275 ? 30.932 0.836 -1.076 1.00 57.50 275 PRO A CA 1
ATOM 2193 C C . PRO A 1 275 ? 31.391 2.263 -0.750 1.00 57.50 275 PRO A C 1
ATOM 2195 O O . PRO A 1 275 ? 32.442 2.679 -1.249 1.00 57.50 275 PRO A O 1
ATOM 2198 N N . PRO A 1 276 ? 30.664 3.019 0.096 1.00 53.31 276 PRO A N 1
ATOM 2199 C CA . PRO A 1 276 ? 31.128 4.330 0.518 1.00 53.31 276 PRO A CA 1
ATOM 2200 C C . PRO A 1 276 ? 32.519 4.169 1.130 1.00 53.31 276 PRO A C 1
ATOM 2202 O O . PRO A 1 276 ? 32.736 3.346 2.025 1.00 53.31 276 PRO A O 1
ATOM 2205 N N . ASN A 1 277 ? 33.482 4.920 0.601 1.00 50.06 277 ASN A N 1
ATOM 2206 C CA . ASN A 1 277 ? 34.875 4.834 1.004 1.00 50.06 277 ASN A CA 1
ATOM 2207 C C . ASN A 1 277 ? 34.971 5.312 2.468 1.00 50.06 277 ASN A C 1
ATOM 2209 O O . ASN A 1 277 ? 35.077 6.507 2.731 1.00 50.06 277 ASN A O 1
ATOM 2213 N N . ARG A 1 278 ? 34.899 4.388 3.442 1.00 50.44 278 ARG A N 1
ATOM 2214 C CA . ARG A 1 278 ? 34.865 4.636 4.907 1.00 50.44 278 ARG A CA 1
ATOM 2215 C C . ARG A 1 278 ? 36.118 5.332 5.475 1.00 50.44 278 ARG A C 1
ATOM 2217 O O . ARG A 1 278 ? 36.346 5.308 6.680 1.00 50.44 278 ARG A O 1
ATOM 2224 N N . LYS A 1 279 ? 36.974 5.932 4.645 1.00 46.25 279 LYS A N 1
ATOM 2225 C CA . LYS A 1 279 ? 38.275 6.471 5.060 1.00 46.25 279 LYS A CA 1
ATOM 2226 C C . LYS A 1 279 ? 38.284 7.938 5.498 1.00 46.25 279 LYS A C 1
ATOM 2228 O O . LYS A 1 279 ? 39.367 8.417 5.814 1.00 46.25 279 LYS A O 1
ATOM 2233 N N . LYS A 1 280 ? 37.153 8.651 5.609 1.00 40.12 280 LYS A N 1
ATOM 2234 C CA . LYS A 1 280 ? 37.130 9.974 6.275 1.00 40.12 280 LYS A CA 1
ATOM 2235 C C . LYS A 1 280 ? 35.728 10.397 6.748 1.00 40.12 280 LYS A C 1
ATOM 2237 O O . LYS A 1 280 ? 34.936 10.891 5.960 1.00 40.12 280 LYS A O 1
ATOM 2242 N N . GLY A 1 281 ? 35.492 10.286 8.059 1.00 44.97 281 GLY A N 1
ATOM 2243 C CA . GLY A 1 281 ? 34.522 11.108 8.798 1.00 44.97 281 GLY A CA 1
ATOM 2244 C C . GLY A 1 281 ? 33.121 10.528 9.031 1.00 44.97 281 GLY A C 1
ATOM 2245 O O . GLY A 1 281 ? 32.578 9.796 8.212 1.00 44.97 281 GLY A O 1
ATOM 2246 N N . ILE A 1 282 ? 32.536 10.911 10.173 1.00 43.94 282 ILE A N 1
ATOM 2247 C CA . ILE A 1 282 ? 31.120 10.736 10.536 1.00 43.94 282 ILE A CA 1
ATOM 2248 C C . ILE A 1 282 ? 30.327 11.816 9.780 1.00 43.94 282 ILE A C 1
ATOM 2250 O O . ILE A 1 282 ? 29.950 12.843 10.336 1.00 43.94 282 ILE A O 1
ATOM 2254 N N . GLY A 1 283 ? 30.183 11.637 8.470 1.00 46.44 283 GLY A N 1
ATOM 2255 C CA . GLY A 1 283 ? 29.391 12.495 7.591 1.00 46.44 283 GLY A CA 1
ATOM 2256 C C . GLY A 1 283 ? 28.375 11.654 6.827 1.00 46.44 283 GLY A C 1
ATOM 2257 O O . GLY A 1 283 ? 28.616 10.479 6.559 1.00 46.44 283 GLY A O 1
ATOM 2258 N N . THR A 1 284 ? 27.224 12.237 6.500 1.00 45.94 284 THR A N 1
ATOM 2259 C CA . THR A 1 284 ? 26.174 11.582 5.711 1.00 45.94 284 THR A CA 1
ATOM 2260 C C . THR A 1 284 ? 26.743 11.101 4.375 1.00 45.94 284 THR A C 1
ATOM 2262 O O . THR A 1 284 ? 27.247 11.907 3.595 1.00 45.94 284 THR A O 1
ATOM 2265 N N . ASN A 1 285 ? 26.684 9.788 4.150 1.00 47.50 285 ASN A N 1
ATOM 2266 C CA . ASN A 1 285 ? 27.258 9.092 3.001 1.00 47.50 285 ASN A CA 1
ATOM 2267 C C . ASN A 1 285 ? 26.772 9.699 1.672 1.00 47.50 285 ASN A C 1
ATOM 2269 O O . ASN A 1 285 ? 25.592 9.587 1.348 1.00 47.50 285 ASN A O 1
ATOM 2273 N N . SER A 1 286 ? 27.675 10.291 0.883 1.00 50.78 286 SER A N 1
ATOM 2274 C CA . SER A 1 286 ? 27.435 10.508 -0.550 1.00 50.78 286 SER A CA 1
ATOM 2275 C C . SER A 1 286 ? 27.141 9.163 -1.217 1.00 50.78 286 SER A C 1
ATOM 2277 O O . SER A 1 286 ? 27.764 8.154 -0.865 1.00 50.78 286 SER A O 1
ATOM 2279 N N . ILE A 1 287 ? 26.216 9.131 -2.180 1.00 55.25 287 ILE A N 1
ATOM 2280 C CA . ILE A 1 287 ? 26.002 7.936 -3.008 1.00 55.25 287 ILE A CA 1
ATOM 2281 C C . ILE A 1 287 ? 27.333 7.648 -3.721 1.00 55.25 287 ILE A C 1
ATOM 2283 O O . ILE A 1 287 ? 27.841 8.495 -4.457 1.00 55.25 287 ILE A O 1
ATOM 2287 N N . GLY A 1 288 ? 27.941 6.488 -3.441 1.00 55.53 288 GLY A N 1
ATOM 2288 C CA . GLY A 1 288 ? 29.200 6.069 -4.065 1.00 55.53 288 GLY A CA 1
ATOM 2289 C C . GLY A 1 288 ? 29.088 6.060 -5.591 1.00 55.53 288 GLY A C 1
ATOM 2290 O O . GLY A 1 288 ? 27.984 5.971 -6.130 1.00 55.53 288 GLY A O 1
ATOM 2291 N N . ALA A 1 289 ? 30.216 6.157 -6.302 1.00 62.47 289 ALA A N 1
ATOM 2292 C CA . ALA A 1 289 ? 30.223 6.072 -7.760 1.00 62.47 289 ALA A CA 1
ATOM 2293 C C . ALA A 1 289 ? 29.689 4.693 -8.183 1.00 62.47 289 ALA A C 1
ATOM 2295 O O . ALA A 1 289 ? 30.385 3.690 -8.126 1.00 62.47 289 ALA A O 1
ATOM 2296 N N . GLY A 1 290 ? 28.402 4.623 -8.510 1.00 76.44 290 GLY A N 1
ATOM 2297 C CA . GLY A 1 290 ? 27.745 3.396 -8.936 1.00 76.44 290 GLY A CA 1
ATOM 2298 C C . GLY A 1 290 ? 27.571 3.345 -10.446 1.00 76.44 290 GLY A C 1
ATOM 2299 O O . GLY A 1 290 ? 27.681 4.362 -11.132 1.00 76.44 290 GLY A O 1
ATOM 2300 N N . ILE A 1 291 ? 27.258 2.163 -10.964 1.00 83.94 291 ILE A N 1
ATOM 2301 C CA . ILE A 1 291 ? 26.904 1.960 -12.369 1.00 83.94 291 ILE A CA 1
ATOM 2302 C C . ILE A 1 291 ? 25.584 1.196 -12.435 1.00 83.94 291 ILE A C 1
ATOM 2304 O O . ILE A 1 291 ? 25.432 0.153 -11.795 1.00 83.94 291 ILE A O 1
ATOM 2308 N N . ALA A 1 292 ? 24.651 1.705 -13.234 1.00 87.88 292 ALA A N 1
ATOM 2309 C CA . ALA A 1 292 ? 23.485 0.971 -13.701 1.00 87.88 292 ALA A CA 1
ATOM 2310 C C . ALA A 1 292 ? 23.764 0.404 -15.094 1.00 87.88 292 ALA A C 1
ATOM 2312 O O . ALA A 1 292 ? 24.298 1.113 -15.947 1.00 87.88 292 ALA A O 1
ATOM 2313 N N . LYS A 1 293 ? 23.404 -0.855 -15.335 1.00 90.50 293 LYS A N 1
ATOM 2314 C CA . LYS A 1 293 ? 23.502 -1.510 -16.650 1.00 90.50 293 LYS A CA 1
ATOM 2315 C C . LYS A 1 293 ? 22.295 -2.417 -16.892 1.00 90.50 293 LYS A C 1
ATOM 2317 O O . LYS A 1 293 ? 21.687 -2.831 -15.911 1.00 90.50 293 LYS A O 1
ATOM 2322 N N . PRO A 1 294 ? 21.964 -2.799 -18.132 1.00 90.62 294 PRO A N 1
ATOM 2323 C CA . PRO A 1 294 ? 20.812 -3.647 -18.391 1.00 90.62 294 PRO A CA 1
ATOM 2324 C C . PRO A 1 294 ? 21.019 -5.032 -17.781 1.00 90.62 294 PRO A C 1
ATOM 2326 O O . PRO A 1 294 ? 22.138 -5.561 -17.767 1.00 90.62 294 PRO A O 1
ATOM 2329 N N . THR A 1 295 ? 19.937 -5.614 -17.277 1.00 89.06 295 THR A N 1
ATOM 2330 C CA . THR A 1 295 ? 19.927 -7.003 -16.818 1.00 89.06 295 THR A CA 1
ATOM 2331 C C . THR A 1 295 ? 20.187 -7.948 -17.999 1.00 89.06 295 THR A C 1
ATOM 2333 O O . THR A 1 295 ? 19.774 -7.669 -19.132 1.00 89.06 295 THR A O 1
ATOM 2336 N N . PRO A 1 296 ? 20.897 -9.069 -17.788 1.00 86.25 296 PRO A N 1
ATOM 2337 C CA . PRO A 1 296 ? 21.074 -10.068 -18.835 1.00 86.25 296 PRO A CA 1
ATOM 2338 C C . PRO A 1 296 ? 19.719 -10.587 -19.338 1.00 86.25 296 PRO A C 1
ATOM 2340 O O . PRO A 1 296 ? 18.802 -10.768 -18.545 1.00 86.25 296 PRO A O 1
ATOM 2343 N N . ARG A 1 297 ? 19.611 -10.868 -20.645 1.00 88.56 297 ARG A N 1
ATOM 2344 C CA . ARG A 1 297 ? 18.422 -11.476 -21.289 1.00 88.56 297 ARG A CA 1
ATOM 2345 C C . ARG A 1 297 ? 17.122 -10.660 -21.198 1.00 88.56 297 ARG A C 1
ATOM 2347 O O . ARG A 1 297 ? 16.058 -11.158 -21.555 1.00 88.56 297 ARG A O 1
ATOM 2354 N N . ILE A 1 298 ? 17.203 -9.383 -20.824 1.00 91.69 298 ILE A N 1
ATOM 2355 C CA . ILE A 1 298 ? 16.052 -8.472 -20.782 1.00 91.69 298 ILE A CA 1
ATOM 2356 C C . ILE A 1 298 ? 15.285 -8.392 -22.106 1.00 91.69 298 ILE A C 1
ATOM 2358 O O . ILE A 1 298 ? 14.062 -8.338 -22.101 1.00 91.69 298 ILE A O 1
ATOM 2362 N N . GLU A 1 299 ? 15.968 -8.449 -23.251 1.00 93.19 299 GLU A N 1
ATOM 2363 C CA . GLU A 1 299 ? 15.294 -8.438 -24.556 1.00 93.19 299 GLU A CA 1
ATOM 2364 C C . GLU A 1 299 ? 14.483 -9.710 -24.822 1.00 93.19 299 GLU A C 1
ATOM 2366 O O . GLU A 1 299 ? 13.429 -9.640 -25.447 1.00 93.19 299 GLU A O 1
ATOM 2371 N N . GLU A 1 300 ? 14.933 -10.869 -24.335 1.00 93.62 300 GLU A N 1
ATOM 2372 C CA . GLU A 1 300 ? 14.160 -12.112 -24.433 1.00 93.62 300 GLU A CA 1
ATOM 2373 C C . GLU A 1 300 ? 12.891 -12.010 -23.584 1.00 93.62 300 GLU A C 1
ATOM 2375 O O . GLU A 1 300 ? 11.799 -12.305 -24.066 1.00 93.62 300 GLU A O 1
ATOM 2380 N N . GLN A 1 301 ? 13.021 -11.498 -22.358 1.00 94.75 301 GLN A N 1
ATOM 2381 C CA . GLN A 1 301 ? 11.882 -11.274 -21.473 1.00 94.75 301 GLN A CA 1
ATOM 2382 C C . GLN A 1 301 ? 10.919 -10.205 -22.020 1.00 94.75 301 GLN A C 1
ATOM 2384 O O . GLN A 1 301 ? 9.703 -10.368 -21.954 1.00 94.75 301 GLN A O 1
ATOM 2389 N N . ASN A 1 302 ? 11.434 -9.129 -22.618 1.00 95.62 302 ASN A N 1
ATOM 2390 C CA . ASN A 1 302 ? 10.601 -8.087 -23.212 1.00 95.62 302 ASN A CA 1
ATOM 2391 C C . ASN A 1 302 ? 9.788 -8.600 -24.401 1.00 95.62 302 ASN A C 1
ATOM 2393 O O . ASN A 1 302 ? 8.658 -8.162 -24.561 1.00 95.62 302 ASN A O 1
ATOM 2397 N N . ARG A 1 303 ? 10.282 -9.559 -25.197 1.00 94.12 303 ARG A N 1
ATOM 2398 C CA . ARG A 1 303 ? 9.457 -10.184 -26.254 1.00 94.12 303 ARG A CA 1
ATOM 2399 C C . ARG A 1 303 ? 8.189 -10.823 -25.687 1.00 94.12 303 ARG A C 1
ATOM 2401 O O . ARG A 1 303 ? 7.141 -10.746 -26.324 1.00 94.12 303 ARG A O 1
ATOM 2408 N N . ILE A 1 304 ? 8.280 -11.403 -24.489 1.00 93.75 304 ILE A N 1
ATOM 2409 C CA . ILE A 1 304 ? 7.128 -11.946 -23.766 1.00 93.75 304 ILE A CA 1
ATOM 2410 C C . ILE A 1 304 ? 6.215 -10.810 -23.297 1.00 93.75 304 ILE A C 1
ATOM 2412 O O . ILE A 1 304 ? 5.023 -10.833 -23.589 1.00 93.75 304 ILE A O 1
ATOM 2416 N N . PHE A 1 305 ? 6.745 -9.783 -22.630 1.00 95.44 305 PHE A N 1
ATOM 2417 C CA . PHE A 1 305 ? 5.928 -8.644 -22.182 1.00 95.44 305 PHE A CA 1
ATOM 2418 C C . PHE A 1 305 ? 5.234 -7.913 -23.330 1.00 95.44 305 PHE A C 1
ATOM 2420 O O . PHE A 1 305 ? 4.086 -7.490 -23.192 1.00 95.44 305 PHE A O 1
ATOM 2427 N N . GLU A 1 306 ? 5.868 -7.833 -24.498 1.00 95.19 306 GLU A N 1
ATOM 2428 C CA . GLU A 1 306 ? 5.245 -7.196 -25.648 1.00 95.19 306 GLU A CA 1
ATOM 2429 C C . GLU A 1 306 ? 4.018 -7.978 -26.131 1.00 95.19 306 GLU A C 1
ATOM 2431 O O . GLU A 1 306 ? 3.114 -7.372 -26.702 1.00 95.19 306 GLU A O 1
ATOM 2436 N N . SER A 1 307 ? 3.948 -9.297 -25.914 1.00 92.19 307 SER A N 1
ATOM 2437 C CA . SER A 1 307 ? 2.728 -10.071 -26.190 1.00 92.19 307 SER A CA 1
ATOM 2438 C C . SER A 1 307 ? 1.569 -9.652 -25.278 1.00 92.19 307 SER A C 1
ATOM 2440 O O . SER A 1 307 ? 0.430 -9.607 -25.729 1.00 92.19 307 SER A O 1
ATOM 2442 N N . TYR A 1 308 ? 1.869 -9.208 -24.054 1.00 92.75 308 TYR A N 1
ATOM 2443 C CA . TYR A 1 308 ? 0.925 -8.570 -23.130 1.00 92.75 308 TYR A CA 1
ATOM 2444 C C . TYR A 1 308 ? 0.742 -7.064 -23.386 1.00 92.75 308 TYR A C 1
ATOM 2446 O O . TYR A 1 308 ? 0.034 -6.387 -22.647 1.00 92.75 308 TYR A O 1
ATOM 2454 N N . GLY A 1 309 ? 1.349 -6.522 -24.446 1.00 94.00 309 GLY A N 1
ATOM 2455 C CA . GLY A 1 309 ? 1.148 -5.139 -24.864 1.00 94.00 309 GLY A CA 1
ATOM 2456 C C . GLY A 1 309 ? 2.071 -4.121 -24.198 1.00 94.00 309 GLY A C 1
ATOM 2457 O O . GLY A 1 309 ? 1.748 -2.937 -24.220 1.00 94.00 309 GLY A O 1
ATOM 2458 N N . PHE A 1 310 ? 3.223 -4.518 -23.643 1.00 95.38 310 PHE A N 1
ATOM 2459 C CA . PHE A 1 310 ? 4.183 -3.554 -23.087 1.00 95.38 310 PHE A CA 1
ATOM 2460 C C . PHE A 1 310 ? 5.652 -3.982 -23.156 1.00 95.38 310 PHE A C 1
ATOM 2462 O O . PHE A 1 310 ? 5.975 -5.144 -23.348 1.00 95.38 310 PHE A O 1
ATOM 2469 N N . ARG A 1 311 ? 6.572 -3.035 -22.971 1.00 95.31 311 ARG A N 1
ATOM 2470 C CA . ARG A 1 311 ? 8.017 -3.273 -22.811 1.00 95.31 311 ARG A CA 1
ATOM 2471 C C . ARG A 1 311 ? 8.526 -2.489 -21.607 1.00 95.31 311 ARG A C 1
ATOM 2473 O O . ARG A 1 311 ? 8.187 -1.315 -21.472 1.00 95.31 311 ARG A O 1
ATOM 2480 N N . VAL A 1 312 ? 9.406 -3.105 -20.815 1.00 95.06 312 VAL A N 1
ATOM 2481 C CA . VAL A 1 312 ? 10.229 -2.408 -19.816 1.00 95.06 312 VAL A CA 1
ATOM 2482 C C . VAL A 1 312 ? 11.563 -2.039 -20.465 1.00 95.06 312 VAL A C 1
ATOM 2484 O O . VAL A 1 312 ? 12.367 -2.911 -20.799 1.00 95.06 312 VAL A O 1
ATOM 2487 N N . ASN A 1 313 ? 11.802 -0.752 -20.689 1.00 94.25 313 ASN A N 1
ATOM 2488 C CA . ASN A 1 313 ? 13.007 -0.269 -21.353 1.00 94.25 313 ASN A CA 1
ATOM 2489 C C . ASN A 1 313 ? 14.248 -0.429 -20.458 1.00 94.25 313 ASN A C 1
ATOM 2491 O O . ASN A 1 313 ? 14.168 -0.547 -19.234 1.00 94.25 313 ASN A O 1
ATOM 2495 N N . THR A 1 314 ? 15.427 -0.444 -21.078 1.00 92.56 314 THR A N 1
ATOM 2496 C CA . THR A 1 314 ? 16.728 -0.538 -20.393 1.00 92.56 314 THR A CA 1
ATOM 2497 C C . THR A 1 314 ? 17.366 0.842 -20.279 1.00 92.56 314 THR A C 1
ATOM 2499 O O . THR A 1 314 ? 18.377 1.162 -20.923 1.00 92.56 314 THR A O 1
ATOM 2502 N N . ASP A 1 315 ? 16.708 1.695 -19.510 1.00 91.50 315 ASP A N 1
ATOM 2503 C CA . ASP A 1 315 ? 17.087 3.081 -19.310 1.00 91.50 315 ASP A CA 1
ATOM 2504 C C . ASP A 1 315 ? 16.828 3.534 -17.868 1.00 91.50 315 ASP A C 1
ATOM 2506 O O . ASP A 1 315 ? 16.370 2.762 -17.025 1.00 91.50 315 ASP A O 1
ATOM 2510 N N . LEU A 1 316 ? 17.203 4.773 -17.573 1.00 91.56 316 LEU A N 1
ATOM 2511 C CA . LEU A 1 316 ? 16.952 5.434 -16.305 1.00 91.56 316 LEU A CA 1
ATOM 2512 C C . LEU A 1 316 ? 16.233 6.750 -16.572 1.00 91.56 316 LEU A C 1
ATOM 2514 O O . LEU A 1 316 ? 16.696 7.540 -17.399 1.00 91.56 316 LEU A O 1
ATOM 2518 N N . VAL A 1 317 ? 15.144 7.000 -15.858 1.00 91.81 317 VAL A N 1
ATOM 2519 C CA . VAL A 1 317 ? 14.449 8.291 -15.904 1.00 91.81 317 VAL A CA 1
ATOM 2520 C C . VAL A 1 317 ? 15.090 9.247 -14.928 1.00 91.81 317 VAL A C 1
ATOM 2522 O O . VAL A 1 317 ? 15.421 8.879 -13.800 1.00 91.81 317 VAL A O 1
ATOM 2525 N N . LEU A 1 318 ? 15.258 10.480 -15.373 1.00 91.06 318 LEU A N 1
ATOM 2526 C CA . LEU A 1 318 ? 15.804 11.573 -14.601 1.00 91.06 318 LEU A CA 1
ATOM 2527 C C . LEU A 1 318 ? 14.816 12.730 -14.638 1.00 91.06 318 LEU A C 1
ATOM 2529 O O . LEU A 1 318 ? 14.372 13.129 -15.710 1.00 91.06 318 LEU A O 1
ATOM 2533 N N . ASP A 1 319 ? 14.539 13.306 -13.475 1.00 90.12 319 ASP A N 1
ATOM 2534 C CA . ASP A 1 319 ? 13.756 14.530 -13.367 1.00 90.12 319 ASP A CA 1
ATOM 2535 C C . ASP A 1 319 ? 14.447 15.516 -12.412 1.00 90.12 319 ASP A C 1
ATOM 2537 O O . ASP A 1 319 ? 14.313 15.411 -11.189 1.00 90.12 319 ASP A O 1
ATOM 2541 N N . PRO A 1 320 ? 15.238 16.469 -12.936 1.00 83.19 320 PRO A N 1
ATOM 2542 C CA . PRO A 1 320 ? 15.940 1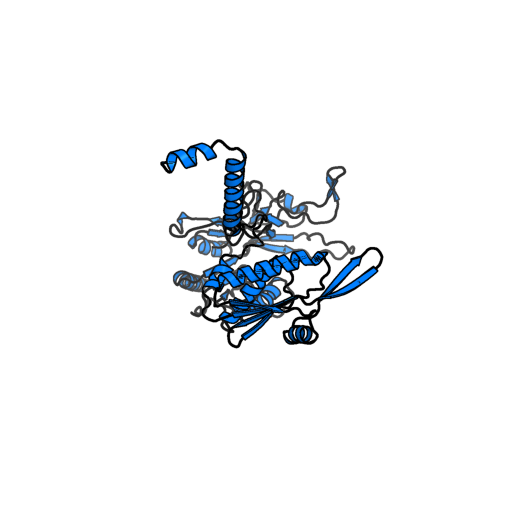7.447 -12.108 1.00 83.19 320 PRO A CA 1
ATOM 2543 C C . PRO A 1 320 ? 15.003 18.356 -11.301 1.00 83.19 320 PRO A C 1
ATOM 2545 O O . PRO A 1 320 ? 15.370 18.777 -10.207 1.00 83.19 320 PRO A O 1
ATOM 2548 N N . ASN A 1 321 ? 13.799 18.631 -11.809 1.00 85.75 321 ASN A N 1
ATOM 2549 C CA . ASN A 1 321 ? 12.849 19.557 -11.185 1.00 85.75 321 ASN A CA 1
ATOM 2550 C C . ASN A 1 321 ? 11.957 18.861 -10.150 1.00 85.75 321 ASN A C 1
ATOM 2552 O O . ASN A 1 321 ? 11.453 19.503 -9.227 1.00 85.75 321 ASN A O 1
ATOM 2556 N N . ARG A 1 322 ? 11.769 17.545 -10.287 1.00 88.50 322 ARG A N 1
ATOM 2557 C CA . ARG A 1 322 ? 10.975 16.704 -9.383 1.00 88.50 322 ARG A CA 1
ATOM 2558 C C . ARG A 1 322 ? 11.814 15.615 -8.748 1.00 88.50 322 ARG A C 1
ATOM 2560 O O . ARG A 1 322 ? 11.369 14.478 -8.665 1.00 88.50 322 ARG A O 1
ATOM 2567 N N . SER A 1 323 ? 13.014 15.931 -8.279 1.00 87.81 323 SER A N 1
ATOM 2568 C CA . SER A 1 323 ? 13.844 14.955 -7.573 1.00 87.81 323 SER A CA 1
ATOM 2569 C C . SER A 1 323 ? 14.099 15.308 -6.122 1.00 87.81 323 SER A C 1
ATOM 2571 O O . SER A 1 323 ? 14.054 16.466 -5.705 1.00 87.81 323 SER A O 1
ATOM 2573 N N . LEU A 1 324 ? 14.368 14.271 -5.332 1.00 85.00 324 LEU A N 1
ATOM 2574 C CA . LEU A 1 324 ? 14.732 14.430 -3.938 1.00 85.00 324 LEU A CA 1
ATOM 2575 C C . LEU A 1 324 ? 16.123 15.085 -3.838 1.00 85.00 324 LEU A C 1
ATOM 2577 O O . LEU A 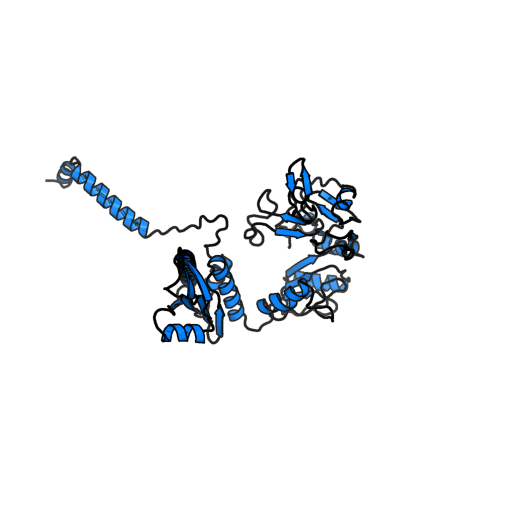1 324 ? 17.093 14.541 -4.377 1.00 85.00 324 LEU A O 1
ATOM 2581 N N . PRO A 1 325 ? 16.259 16.220 -3.130 1.00 80.62 325 PRO A N 1
ATOM 2582 C CA . PRO A 1 325 ? 17.559 16.817 -2.871 1.00 80.62 325 PRO A CA 1
ATOM 2583 C C . PRO A 1 325 ? 18.316 16.024 -1.801 1.00 80.62 325 PRO A C 1
ATOM 2585 O O . PRO A 1 325 ? 17.839 15.831 -0.677 1.00 80.62 325 PRO A O 1
ATOM 2588 N N . ILE A 1 326 ? 19.523 15.576 -2.139 1.00 76.56 326 ILE A N 1
ATOM 2589 C CA . ILE A 1 326 ? 20.372 14.735 -1.282 1.00 76.56 326 ILE A CA 1
ATOM 2590 C C . ILE A 1 326 ? 21.795 15.305 -1.187 1.00 76.56 326 ILE A C 1
ATOM 2592 O O . ILE A 1 326 ? 22.134 16.293 -1.832 1.00 76.56 326 ILE A O 1
ATOM 2596 N N . GLY A 1 327 ? 22.633 14.685 -0.355 1.00 68.12 327 GLY A N 1
ATOM 2597 C CA . GLY A 1 327 ? 24.031 15.081 -0.189 1.00 68.12 327 GLY A CA 1
ATOM 2598 C C . GLY A 1 327 ? 24.252 16.203 0.841 1.00 68.12 327 GLY A C 1
ATOM 2599 O O . GLY A 1 327 ? 23.321 16.603 1.553 1.00 68.12 327 GLY A O 1
ATOM 2600 N N . PRO A 1 328 ? 25.506 16.668 0.995 1.00 68.56 328 PRO A N 1
ATOM 2601 C CA . PRO A 1 328 ? 25.857 17.705 1.958 1.00 68.56 328 PRO A CA 1
ATOM 2602 C C . PRO A 1 328 ? 25.323 19.076 1.531 1.00 68.56 328 PRO A C 1
ATOM 2604 O O . PRO A 1 328 ? 25.113 19.338 0.349 1.00 68.56 328 PRO A O 1
ATOM 2607 N N . LEU A 1 329 ? 25.139 19.964 2.513 1.00 74.38 329 LEU A N 1
ATOM 2608 C CA . LEU A 1 329 ? 24.839 21.368 2.241 1.00 74.38 329 LEU A CA 1
ATOM 2609 C C . LEU A 1 329 ? 26.024 22.009 1.512 1.00 74.38 329 LEU A C 1
ATOM 2611 O O . LEU A 1 329 ? 27.164 21.913 1.969 1.00 74.38 329 LEU A O 1
ATOM 2615 N N . MET A 1 330 ? 25.743 22.660 0.393 1.00 74.69 330 MET A N 1
ATOM 2616 C CA . MET A 1 330 ? 26.713 23.395 -0.407 1.00 74.69 330 MET A CA 1
ATOM 2617 C C . MET A 1 330 ? 26.070 24.655 -0.976 1.00 74.69 330 MET A C 1
ATOM 2619 O O . MET A 1 330 ? 24.849 24.787 -1.001 1.00 74.69 330 MET A O 1
ATOM 2623 N N . GLU A 1 331 ? 26.896 25.597 -1.407 1.00 76.25 331 GLU A N 1
ATOM 2624 C CA . GLU A 1 331 ? 26.422 26.772 -2.128 1.00 76.25 331 GLU A CA 1
ATOM 2625 C C . GLU A 1 331 ? 25.958 26.330 -3.524 1.00 76.25 331 GLU A C 1
ATOM 2627 O O . GLU A 1 331 ? 26.776 25.960 -4.366 1.00 76.25 331 GLU A O 1
ATOM 2632 N N . VAL A 1 332 ? 24.638 26.259 -3.719 1.00 75.38 332 VAL A N 1
ATOM 2633 C CA . VAL A 1 332 ? 24.013 25.805 -4.977 1.00 75.38 332 VAL A CA 1
ATOM 2634 C C . VAL A 1 332 ? 23.883 26.953 -5.977 1.00 75.38 332 VAL A C 1
ATOM 2636 O O . VAL A 1 332 ? 24.034 26.753 -7.178 1.00 75.38 332 VAL A O 1
ATOM 2639 N N . GLU A 1 333 ? 23.693 28.165 -5.462 1.00 76.06 333 GLU A N 1
ATOM 2640 C CA . GLU A 1 333 ? 23.734 29.438 -6.181 1.00 76.06 333 GLU A CA 1
ATOM 2641 C C . GLU A 1 333 ? 24.484 30.454 -5.306 1.00 76.06 333 GLU A C 1
ATOM 2643 O O . GLU A 1 333 ? 24.523 30.264 -4.088 1.00 76.06 333 GLU A O 1
ATOM 2648 N N . PRO A 1 334 ? 25.061 31.533 -5.868 1.00 78.19 334 PRO A N 1
ATOM 2649 C CA . PRO A 1 334 ? 25.765 32.542 -5.078 1.00 78.19 334 PRO A CA 1
ATOM 2650 C C . PRO A 1 334 ? 24.911 33.066 -3.909 1.00 78.19 334 PRO A C 1
ATOM 2652 O O . PRO A 1 334 ? 23.882 33.707 -4.117 1.00 78.19 334 PRO A O 1
ATOM 2655 N N . GLY A 1 335 ? 25.336 32.789 -2.676 1.00 81.06 335 GLY A N 1
ATOM 2656 C CA . GLY A 1 335 ? 24.629 33.157 -1.444 1.00 81.06 335 GLY A CA 1
ATOM 2657 C C . GLY A 1 335 ? 23.504 32.211 -0.997 1.00 81.06 335 GLY A C 1
ATOM 2658 O O . GLY A 1 335 ? 22.899 32.459 0.047 1.00 81.06 335 GLY A O 1
ATOM 2659 N N . VAL A 1 336 ? 23.229 31.123 -1.722 1.00 79.62 336 VAL A N 1
ATOM 2660 C CA . VAL A 1 336 ? 22.179 30.143 -1.396 1.00 79.62 336 VAL A CA 1
ATOM 2661 C C . VAL A 1 336 ? 22.809 28.813 -0.994 1.00 79.62 336 VAL A C 1
ATOM 2663 O O . VAL A 1 336 ? 23.370 28.091 -1.816 1.00 79.62 336 VAL A O 1
ATOM 2666 N N . ILE A 1 337 ? 22.683 28.459 0.288 1.00 79.94 337 ILE A N 1
ATOM 2667 C CA . ILE A 1 337 ? 23.116 27.159 0.813 1.00 79.94 337 ILE A CA 1
ATOM 2668 C C . ILE A 1 337 ? 21.964 26.162 0.673 1.00 79.94 337 ILE A C 1
ATOM 2670 O O . ILE A 1 337 ? 20.900 26.344 1.263 1.00 79.94 337 ILE A O 1
ATOM 2674 N N . GLY A 1 338 ? 22.190 25.083 -0.070 1.00 78.25 338 GLY A N 1
ATOM 2675 C CA . GLY A 1 338 ? 21.193 24.056 -0.344 1.00 78.25 338 GLY A CA 1
ATOM 2676 C C . GLY A 1 338 ? 21.808 22.683 -0.590 1.00 78.25 338 GLY A C 1
ATOM 2677 O O . GLY A 1 338 ? 23.003 22.462 -0.399 1.00 78.25 338 GLY A O 1
ATOM 2678 N N . ARG A 1 339 ? 20.966 21.732 -0.989 1.00 77.94 339 ARG A N 1
ATOM 2679 C CA . ARG A 1 339 ? 21.376 20.403 -1.459 1.00 77.94 339 ARG A CA 1
ATOM 2680 C C . ARG A 1 339 ? 21.057 20.297 -2.942 1.00 77.94 339 ARG A C 1
ATOM 2682 O O . ARG A 1 339 ? 20.039 20.831 -3.376 1.00 77.94 339 ARG A O 1
ATOM 2689 N N . ASN A 1 340 ? 21.882 19.574 -3.690 1.00 76.69 340 ASN A N 1
ATOM 2690 C CA . ASN A 1 340 ? 21.591 19.318 -5.095 1.00 76.69 340 ASN A CA 1
ATOM 2691 C C . ASN A 1 340 ? 20.496 18.260 -5.229 1.00 76.69 340 ASN A C 1
ATOM 2693 O O . ASN A 1 340 ? 20.482 17.250 -4.519 1.00 76.69 340 ASN A O 1
ATOM 2697 N N . ALA A 1 341 ? 19.586 18.502 -6.167 1.00 81.75 341 ALA A N 1
ATOM 2698 C CA . ALA A 1 341 ? 18.612 17.517 -6.598 1.00 81.75 341 ALA A CA 1
ATOM 2699 C C . ALA A 1 341 ? 19.347 16.304 -7.191 1.00 81.75 341 ALA A C 1
ATOM 2701 O O . ALA A 1 341 ? 20.337 16.474 -7.908 1.00 81.75 341 ALA A O 1
ATOM 2702 N N . TYR A 1 342 ? 18.898 15.087 -6.875 1.00 86.94 342 TYR A N 1
ATOM 2703 C CA . TYR A 1 342 ? 19.426 13.866 -7.481 1.00 86.94 342 TYR A CA 1
ATOM 2704 C C . TYR A 1 342 ? 18.404 13.297 -8.468 1.00 86.94 342 TYR A C 1
ATOM 2706 O O . TYR A 1 342 ? 17.502 12.564 -8.056 1.00 86.94 342 TYR A O 1
ATOM 2714 N N . PRO A 1 343 ? 18.534 13.617 -9.773 1.00 88.31 343 PRO A N 1
ATOM 2715 C CA . PRO A 1 343 ? 17.469 13.431 -10.759 1.00 88.31 343 PRO A CA 1
ATOM 2716 C C . PRO A 1 343 ? 16.834 12.034 -10.841 1.00 88.31 343 PRO A C 1
ATOM 2718 O O . PRO A 1 343 ? 15.640 11.965 -11.114 1.00 88.31 343 PRO A O 1
ATOM 2721 N N . PRO A 1 344 ? 17.550 10.914 -10.606 1.00 89.50 344 PRO A N 1
ATOM 2722 C CA . PRO A 1 344 ? 16.933 9.586 -10.650 1.00 89.50 344 PRO A CA 1
ATOM 2723 C C . PRO A 1 344 ? 16.011 9.238 -9.485 1.00 89.50 344 PRO A C 1
ATOM 2725 O O . PRO A 1 344 ? 15.424 8.158 -9.489 1.00 89.50 344 PRO A O 1
ATOM 2728 N N . TRP A 1 345 ? 15.971 10.052 -8.433 1.00 91.31 345 TRP A N 1
ATOM 2729 C CA . TRP A 1 345 ? 15.090 9.845 -7.287 1.00 91.31 345 TRP A CA 1
ATOM 2730 C C . TRP A 1 345 ? 13.902 10.779 -7.416 1.00 91.31 345 TRP A C 1
ATOM 2732 O O . TRP A 1 345 ? 13.883 11.862 -6.834 1.00 91.31 345 TRP A O 1
ATOM 2742 N N . ILE A 1 346 ? 12.936 10.354 -8.222 1.00 92.38 346 ILE A N 1
ATOM 2743 C CA . ILE A 1 346 ? 11.821 11.192 -8.652 1.00 92.38 346 ILE A CA 1
ATOM 2744 C C . ILE A 1 346 ? 10.766 11.237 -7.550 1.00 92.38 346 ILE A C 1
ATOM 2746 O O . ILE A 1 346 ? 10.362 10.205 -7.023 1.00 92.38 346 ILE A O 1
ATOM 2750 N N . LEU A 1 347 ? 10.311 12.432 -7.204 1.00 92.06 347 LEU A N 1
ATOM 2751 C CA . LEU A 1 347 ? 9.209 12.689 -6.293 1.00 92.06 347 LEU A CA 1
ATOM 2752 C C . LEU A 1 347 ? 7.963 13.030 -7.117 1.00 92.06 347 LEU A C 1
ATOM 2754 O O . LEU A 1 347 ? 7.707 14.193 -7.429 1.00 92.06 347 LEU A O 1
ATOM 2758 N N . ALA A 1 348 ? 7.200 12.003 -7.482 1.00 91.19 348 ALA A N 1
ATOM 2759 C CA . ALA A 1 348 ? 5.946 12.164 -8.207 1.00 91.19 348 ALA A CA 1
ATOM 2760 C C . ALA A 1 348 ? 4.844 12.651 -7.260 1.00 91.19 348 ALA A C 1
ATOM 2762 O O . ALA A 1 348 ? 4.701 12.122 -6.163 1.00 91.19 348 ALA A O 1
ATOM 2763 N N . GLY A 1 349 ? 4.045 13.626 -7.682 1.00 89.06 349 GLY A N 1
ATOM 2764 C CA . GLY A 1 349 ? 2.884 14.120 -6.936 1.00 89.06 349 GLY A CA 1
ATOM 2765 C C . GLY A 1 349 ? 1.707 14.387 -7.872 1.00 89.06 349 GLY A C 1
ATOM 2766 O O . GLY A 1 349 ? 1.841 14.262 -9.087 1.00 89.06 349 GLY A O 1
ATOM 2767 N N . HIS A 1 350 ? 0.556 14.794 -7.334 1.00 83.00 350 HIS A N 1
ATOM 2768 C CA . HIS A 1 350 ? -0.597 15.194 -8.167 1.00 83.00 350 HIS A CA 1
ATOM 2769 C C . HIS A 1 350 ? -0.319 16.459 -8.993 1.00 83.00 350 HIS A C 1
ATOM 2771 O O . HIS A 1 350 ? -0.866 16.653 -10.074 1.00 83.00 350 HIS A O 1
ATOM 2777 N N . SER A 1 351 ? 0.606 17.309 -8.535 1.00 72.38 351 SER A N 1
ATOM 2778 C CA . SER A 1 351 ? 1.058 18.459 -9.319 1.00 72.38 351 SER A CA 1
ATOM 2779 C C . SER A 1 351 ? 1.678 18.004 -10.646 1.00 72.38 351 SER A C 1
ATOM 2781 O O . SER A 1 351 ? 2.580 17.171 -10.621 1.00 72.38 351 SER A O 1
ATOM 2783 N N . GLN A 1 352 ? 1.259 18.611 -11.763 1.00 72.56 352 GLN A N 1
ATOM 2784 C CA . GLN A 1 352 ? 1.651 18.229 -13.134 1.00 72.56 352 GLN A CA 1
ATOM 2785 C C . GLN A 1 352 ? 1.158 16.841 -13.581 1.00 72.56 352 GLN A C 1
ATOM 2787 O O . GLN A 1 352 ? 1.745 16.257 -14.488 1.00 72.56 352 GLN A O 1
ATOM 2792 N N . GLU A 1 353 ? 0.081 16.322 -12.977 1.00 82.62 353 GLU A N 1
ATOM 2793 C CA . GLU A 1 353 ? -0.592 15.092 -13.428 1.00 82.62 353 GLU A CA 1
ATOM 2794 C C . GLU A 1 353 ? 0.328 13.854 -13.415 1.00 82.62 353 GLU A C 1
ATOM 2796 O O . GLU A 1 353 ? 0.113 12.906 -14.166 1.00 82.62 353 GLU A O 1
ATOM 2801 N N . MET A 1 354 ? 1.382 13.841 -12.584 1.00 89.94 354 MET A N 1
ATOM 2802 C CA . MET A 1 354 ? 2.271 12.677 -12.487 1.00 89.94 354 MET A CA 1
ATOM 2803 C C . MET A 1 354 ? 1.580 11.515 -11.780 1.00 89.94 354 MET A C 1
ATOM 2805 O O . MET A 1 354 ? 1.804 10.370 -12.148 1.00 89.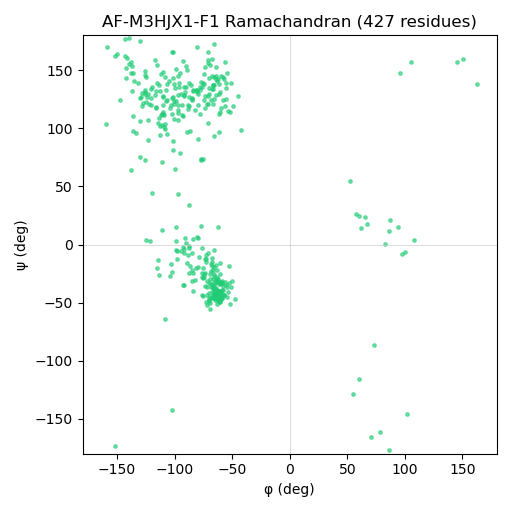94 354 MET A O 1
ATOM 2809 N N . LEU A 1 355 ? 0.754 11.789 -10.769 1.00 91.75 355 LEU A N 1
ATOM 2810 C CA . LEU A 1 355 ? -0.112 10.801 -10.129 1.00 91.75 355 LEU A CA 1
ATOM 2811 C C . LEU A 1 355 ? -1.534 10.930 -10.676 1.00 91.75 355 LEU A C 1
ATOM 2813 O O . LEU A 1 355 ? -2.069 12.030 -10.778 1.00 91.75 355 LEU A O 1
ATOM 2817 N N . ASN A 1 356 ? -2.159 9.799 -11.004 1.00 88.38 356 ASN A N 1
ATOM 2818 C CA . ASN A 1 356 ? -3.545 9.779 -11.457 1.00 88.38 356 ASN A CA 1
ATOM 2819 C C . ASN A 1 356 ? -4.489 10.094 -10.278 1.00 88.38 356 ASN A C 1
ATOM 2821 O O . ASN A 1 356 ? -4.506 9.382 -9.270 1.00 88.38 356 ASN A O 1
ATOM 2825 N N . GLU A 1 357 ? -5.282 11.158 -10.409 1.00 84.44 357 GLU A N 1
ATOM 2826 C CA . GLU A 1 357 ? -6.189 11.652 -9.361 1.00 84.44 357 GLU A CA 1
ATOM 2827 C C . GLU A 1 357 ? -7.452 10.791 -9.183 1.00 84.44 357 GLU A C 1
ATOM 2829 O O . GLU A 1 357 ? -8.111 10.828 -8.140 1.00 84.44 357 GLU A O 1
ATOM 2834 N N . VAL A 1 358 ? -7.804 10.004 -10.202 1.00 84.00 358 VAL A N 1
ATOM 2835 C CA . VAL A 1 358 ? -9.003 9.154 -10.215 1.00 84.00 358 VAL A CA 1
ATOM 2836 C C . VAL A 1 358 ? -8.685 7.756 -9.693 1.00 84.00 358 VAL A C 1
ATOM 2838 O O . VAL A 1 358 ? -9.515 7.142 -9.019 1.00 84.00 358 VAL A O 1
ATOM 2841 N N . SER A 1 359 ? -7.484 7.256 -9.983 1.00 83.38 359 SER A N 1
ATOM 2842 C CA . SER A 1 359 ? -7.067 5.907 -9.614 1.00 83.38 359 SER A CA 1
ATOM 2843 C C . SER A 1 359 ? -7.061 5.718 -8.090 1.00 83.38 359 SER A C 1
ATOM 2845 O O . SER A 1 359 ? -6.428 6.499 -7.370 1.00 83.38 359 SER A O 1
ATOM 2847 N N . PRO A 1 360 ? -7.692 4.649 -7.563 1.00 77.69 360 PRO A N 1
ATOM 2848 C CA . PRO A 1 360 ? -7.714 4.377 -6.126 1.00 77.69 360 PRO A CA 1
ATOM 2849 C C . PRO A 1 360 ? -6.319 4.086 -5.551 1.00 77.69 360 PRO A C 1
ATOM 2851 O O . PRO A 1 360 ? -6.137 4.165 -4.338 1.00 77.69 360 PRO A O 1
ATOM 2854 N N . PHE A 1 361 ? -5.339 3.762 -6.400 1.00 83.06 361 PHE A N 1
ATOM 2855 C CA . PHE A 1 361 ? -3.973 3.434 -5.991 1.00 83.06 361 PHE A CA 1
ATOM 2856 C C . PHE A 1 361 ? -3.103 4.673 -5.751 1.00 83.06 361 PHE A C 1
ATOM 2858 O O . PHE A 1 361 ? -2.206 4.637 -4.913 1.00 83.06 361 PHE A O 1
ATOM 2865 N N . THR A 1 362 ? -3.359 5.770 -6.468 1.00 86.50 362 THR A N 1
ATOM 2866 C CA . THR A 1 362 ? -2.526 6.986 -6.435 1.00 86.50 362 THR A CA 1
ATOM 2867 C C . THR A 1 362 ? -3.235 8.190 -5.838 1.00 86.50 362 THR A C 1
ATOM 2869 O O . THR A 1 362 ? -2.575 9.029 -5.231 1.00 86.50 362 THR A O 1
ATOM 2872 N N . LYS A 1 363 ? -4.571 8.244 -5.902 1.00 80.50 363 LYS A N 1
ATOM 2873 C CA . LYS A 1 363 ? -5.388 9.279 -5.257 1.00 80.50 363 LYS A CA 1
ATOM 2874 C C . LYS A 1 363 ? -5.016 9.561 -3.789 1.00 80.50 363 LYS A C 1
ATOM 2876 O O . LYS A 1 363 ? -4.874 10.736 -3.458 1.00 80.50 363 LYS A O 1
ATOM 2881 N N . PRO A 1 364 ? -4.825 8.562 -2.899 1.00 78.12 364 PRO A N 1
ATOM 2882 C CA . PRO A 1 364 ? -4.510 8.851 -1.496 1.00 78.12 364 PRO A CA 1
ATOM 2883 C C . PRO A 1 364 ? -3.069 9.342 -1.277 1.00 78.12 364 PRO A C 1
ATOM 2885 O O . PRO A 1 364 ? -2.738 9.816 -0.190 1.00 78.12 364 PRO A O 1
ATOM 2888 N N . LEU A 1 365 ? -2.188 9.215 -2.274 1.00 82.81 365 LEU A N 1
ATOM 2889 C CA . LEU A 1 365 ? -0.777 9.554 -2.140 1.00 82.81 365 LEU A CA 1
ATOM 2890 C C . LEU A 1 365 ? -0.569 11.046 -2.390 1.00 82.81 365 LEU A C 1
ATOM 2892 O O . LEU A 1 365 ? -0.917 11.554 -3.448 1.00 82.81 365 LEU A O 1
ATOM 2896 N N . LYS A 1 366 ? 0.060 11.750 -1.444 1.00 82.94 366 LYS A N 1
ATOM 2897 C CA . LYS A 1 366 ? 0.479 13.144 -1.668 1.00 82.94 366 LYS A CA 1
ATOM 2898 C C . LYS A 1 366 ? 1.679 13.215 -2.609 1.00 82.94 366 LYS A C 1
ATOM 2900 O O . LYS A 1 366 ? 1.678 13.988 -3.559 1.00 82.94 366 LYS A O 1
ATOM 2905 N N . ASN A 1 367 ? 2.697 12.415 -2.302 1.00 86.81 367 ASN A N 1
ATOM 2906 C CA . ASN A 1 367 ? 3.892 12.242 -3.111 1.00 86.81 367 ASN A CA 1
ATOM 2907 C C . ASN A 1 367 ? 4.330 10.772 -3.065 1.00 86.81 367 ASN A C 1
ATOM 2909 O O . ASN A 1 367 ? 4.136 10.099 -2.051 1.00 86.81 367 ASN A O 1
ATOM 2913 N N . LEU A 1 368 ? 4.983 10.310 -4.125 1.00 90.88 368 LEU A N 1
ATOM 2914 C CA . LEU A 1 368 ? 5.572 8.987 -4.265 1.00 90.88 368 LEU A CA 1
ATOM 2915 C C . LEU A 1 368 ? 7.036 9.138 -4.686 1.00 90.88 368 LEU A C 1
ATOM 2917 O O . LEU A 1 368 ? 7.332 9.743 -5.714 1.00 90.88 368 LEU A O 1
ATOM 2921 N N . LEU A 1 369 ? 7.951 8.595 -3.881 1.00 92.06 369 LEU A N 1
ATOM 2922 C CA . LEU A 1 369 ? 9.371 8.549 -4.220 1.00 92.06 369 LEU A CA 1
ATOM 2923 C C . LEU A 1 369 ? 9.657 7.318 -5.084 1.00 92.06 369 LEU A C 1
ATOM 2925 O O . LEU A 1 369 ? 9.374 6.190 -4.684 1.00 92.06 369 LEU A O 1
ATOM 2929 N N . LEU A 1 370 ? 10.264 7.546 -6.240 1.00 91.69 370 LEU A N 1
ATOM 2930 C CA . LEU A 1 370 ? 10.554 6.554 -7.265 1.00 91.69 370 LEU A CA 1
ATOM 2931 C C . LEU A 1 370 ? 12.059 6.552 -7.546 1.00 91.69 370 LEU A C 1
ATOM 2933 O O . LEU A 1 370 ? 12.538 7.327 -8.379 1.00 91.69 370 LEU A O 1
ATOM 2937 N N . PRO A 1 371 ? 12.834 5.727 -6.824 1.00 89.44 371 PRO A N 1
ATOM 2938 C CA . PRO A 1 371 ? 14.267 5.643 -7.032 1.00 89.44 371 PRO A CA 1
ATOM 2939 C C . PRO A 1 371 ? 14.587 4.772 -8.249 1.00 89.44 371 PRO A C 1
ATOM 2941 O O . PRO A 1 371 ? 14.156 3.626 -8.335 1.00 89.44 371 PRO A O 1
ATOM 2944 N N . TRP A 1 372 ? 15.412 5.305 -9.147 1.00 89.06 372 TRP A N 1
ATOM 2945 C CA . TRP A 1 372 ? 16.060 4.566 -10.231 1.00 89.06 372 TRP A CA 1
ATOM 2946 C C . TRP A 1 372 ? 15.106 3.738 -11.117 1.00 89.06 372 TRP A C 1
ATOM 2948 O O . TRP A 1 372 ? 15.299 2.538 -11.309 1.00 89.06 372 TRP A O 1
ATOM 2958 N N . ILE A 1 373 ? 14.083 4.388 -11.671 1.00 91.38 373 ILE A N 1
ATOM 2959 C CA . ILE A 1 373 ? 13.048 3.742 -12.497 1.00 91.38 373 ILE A CA 1
ATOM 2960 C C . ILE A 1 373 ? 13.395 3.708 -14.001 1.00 91.38 373 ILE A C 1
ATOM 2962 O O . ILE A 1 373 ? 14.110 4.585 -14.491 1.00 91.38 373 ILE A O 1
ATOM 2966 N N . SER A 1 374 ? 12.854 2.724 -14.736 1.00 92.88 374 SER A N 1
ATOM 2967 C CA . SER A 1 374 ? 13.122 2.457 -16.170 1.00 92.88 374 SER A CA 1
ATOM 2968 C C . SER A 1 374 ? 11.869 2.442 -17.048 1.00 92.88 374 SER A C 1
ATOM 2970 O O . SER A 1 374 ? 10.929 1.720 -16.735 1.00 92.88 374 SER A O 1
ATOM 2972 N N . SER A 1 375 ? 11.844 3.224 -18.131 1.00 93.25 375 SER A N 1
ATOM 2973 C CA . SER A 1 375 ? 10.624 3.616 -18.856 1.00 93.25 375 SER A CA 1
ATOM 2974 C C . SER A 1 375 ? 9.809 2.471 -19.424 1.00 93.25 375 SER A C 1
ATOM 2976 O O . SER A 1 375 ? 10.351 1.452 -19.840 1.00 93.25 375 SER A O 1
ATOM 2978 N N . LEU A 1 376 ? 8.480 2.624 -19.428 1.00 94.31 376 LEU A N 1
ATOM 2979 C CA . LEU A 1 376 ? 7.586 1.667 -20.065 1.00 94.31 376 LEU A CA 1
ATOM 2980 C C . LEU A 1 376 ? 7.141 2.190 -21.424 1.00 94.31 376 LEU A C 1
ATOM 2982 O O . LEU A 1 376 ? 6.786 3.357 -21.591 1.00 94.31 376 LEU A O 1
ATOM 2986 N N . THR A 1 377 ? 7.123 1.286 -22.397 1.00 93.25 377 THR A N 1
ATOM 2987 C CA . THR A 1 377 ? 6.479 1.516 -23.691 1.00 93.25 377 THR A CA 1
ATOM 2988 C C . THR A 1 377 ? 5.245 0.640 -23.772 1.00 93.25 377 THR A C 1
ATOM 2990 O O . THR A 1 377 ? 5.344 -0.568 -23.571 1.00 93.25 377 THR A O 1
ATOM 2993 N N . LEU A 1 378 ? 4.096 1.238 -24.076 1.00 92.62 378 LEU A N 1
ATOM 2994 C CA . LEU A 1 378 ? 2.835 0.521 -24.249 1.00 92.62 378 LEU A CA 1
ATOM 2995 C C . LEU A 1 378 ? 2.574 0.252 -25.735 1.00 92.62 378 LEU A C 1
ATOM 2997 O O . LEU A 1 378 ? 2.867 1.087 -26.593 1.00 92.62 378 LEU A O 1
ATOM 3001 N N . PHE A 1 379 ? 1.974 -0.899 -26.023 1.00 93.25 379 PHE A N 1
ATOM 3002 C CA . PHE A 1 379 ? 1.543 -1.349 -27.344 1.00 93.25 379 PHE A CA 1
ATOM 3003 C C . PHE A 1 379 ? 0.050 -1.725 -27.305 1.00 93.25 379 PHE A C 1
ATOM 3005 O O . PHE A 1 379 ? -0.275 -2.915 -27.356 1.00 93.25 379 PHE A O 1
ATOM 3012 N N . PRO A 1 380 ? -0.870 -0.741 -27.228 1.00 88.50 380 PRO A N 1
ATOM 3013 C CA . PRO A 1 380 ? -2.309 -1.003 -27.126 1.00 88.50 380 PRO A CA 1
ATOM 3014 C C . PRO A 1 380 ? -2.847 -1.889 -28.256 1.00 88.50 380 PRO A C 1
ATOM 3016 O O . PRO A 1 380 ? -3.676 -2.762 -28.022 1.00 88.50 380 PRO A O 1
ATOM 3019 N N . ASP A 1 381 ? -2.302 -1.740 -29.466 1.00 90.50 381 ASP A N 1
ATOM 3020 C CA . ASP A 1 381 ? -2.716 -2.506 -30.648 1.00 90.50 381 ASP A CA 1
ATOM 3021 C C . ASP A 1 381 ? -2.471 -4.019 -30.522 1.00 90.50 381 ASP A C 1
ATOM 3023 O O . ASP A 1 381 ? -3.105 -4.808 -31.221 1.00 90.50 381 ASP A O 1
ATOM 3027 N N . ARG A 1 382 ? -1.559 -4.448 -29.636 1.00 90.25 382 ARG A N 1
ATOM 3028 C CA . ARG A 1 382 ? -1.303 -5.876 -29.382 1.00 90.25 382 ARG A CA 1
ATOM 3029 C C . ARG A 1 382 ? -2.335 -6.506 -28.448 1.00 90.25 382 ARG A C 1
ATOM 3031 O O . ARG A 1 382 ? -2.466 -7.724 -28.441 1.00 90.25 382 ARG A O 1
ATOM 3038 N N . GLN A 1 383 ? -3.061 -5.691 -27.685 1.00 89.12 383 GLN A N 1
ATOM 3039 C CA . GLN A 1 383 ? -4.077 -6.119 -26.726 1.00 89.12 383 GLN A CA 1
ATOM 3040 C C . GLN A 1 383 ? -5.316 -5.205 -26.823 1.00 89.12 383 GLN A C 1
ATOM 3042 O O . GLN A 1 383 ? -5.650 -4.506 -25.867 1.00 89.12 383 GLN A O 1
ATOM 3047 N N . PRO A 1 384 ? -6.033 -5.194 -27.966 1.00 88.75 384 PRO A N 1
ATOM 3048 C CA . PRO A 1 384 ? -7.077 -4.200 -28.246 1.00 88.75 384 PRO A CA 1
ATOM 3049 C C . PRO A 1 384 ? -8.303 -4.306 -27.328 1.00 88.75 384 PRO A C 1
ATOM 3051 O O . PRO A 1 384 ? -9.046 -3.341 -27.169 1.00 88.75 384 PRO A O 1
ATOM 3054 N N . ASN A 1 385 ? -8.521 -5.475 -26.722 1.00 89.50 385 ASN A N 1
ATOM 3055 C CA . ASN A 1 385 ? -9.627 -5.720 -25.794 1.00 89.50 385 ASN A CA 1
ATOM 3056 C C . ASN A 1 385 ? -9.247 -5.448 -24.330 1.00 89.50 385 ASN A C 1
ATOM 3058 O O . ASN A 1 385 ? -10.096 -5.568 -23.447 1.00 89.50 385 ASN A O 1
ATOM 3062 N N . VAL A 1 386 ? -7.982 -5.114 -24.058 1.00 88.88 386 VAL A N 1
ATOM 3063 C CA . VAL A 1 386 ? -7.494 -4.822 -22.711 1.00 88.88 386 VAL A CA 1
ATOM 3064 C C . VAL A 1 386 ? -7.545 -3.318 -22.484 1.00 88.88 386 VAL A C 1
ATOM 3066 O O . VAL A 1 386 ? -7.037 -2.523 -23.274 1.00 88.88 386 VAL A O 1
ATOM 3069 N N . ARG A 1 387 ? -8.143 -2.912 -21.365 1.00 89.81 387 ARG A N 1
ATOM 3070 C CA . ARG A 1 387 ? -8.091 -1.525 -20.908 1.00 89.81 387 ARG A CA 1
ATOM 3071 C C . ARG A 1 387 ? -6.727 -1.268 -20.272 1.00 89.81 387 ARG A C 1
ATOM 3073 O O . ARG A 1 387 ? -6.451 -1.788 -19.200 1.00 89.81 387 ARG A O 1
ATOM 3080 N N . MET A 1 388 ? -5.907 -0.440 -20.911 1.00 88.12 388 MET A N 1
ATOM 3081 C CA . MET A 1 388 ? -4.652 0.050 -20.335 1.00 88.12 388 MET A CA 1
ATOM 3082 C C . MET A 1 388 ? -4.894 1.397 -19.650 1.00 88.12 388 MET A C 1
ATOM 3084 O O . MET A 1 388 ? -5.317 2.352 -20.302 1.00 88.12 388 MET A O 1
ATOM 3088 N N . GLU A 1 389 ? -4.627 1.480 -18.347 1.00 88.62 389 GLU A N 1
ATOM 3089 C CA . GLU A 1 389 ? -4.803 2.704 -17.560 1.00 88.62 389 GLU A CA 1
ATOM 3090 C C . GLU A 1 389 ? -3.484 3.105 -16.882 1.00 88.62 389 GLU A C 1
ATOM 3092 O O . GLU A 1 389 ? -3.063 2.455 -15.927 1.00 88.62 389 GLU A O 1
ATOM 3097 N N . PRO A 1 390 ? -2.805 4.168 -17.346 1.00 88.50 390 PRO A N 1
ATOM 3098 C CA . PRO A 1 390 ? -1.623 4.665 -16.660 1.00 88.50 390 PRO A CA 1
ATOM 3099 C C . PRO A 1 390 ? -2.021 5.327 -15.334 1.00 88.50 390 PRO A C 1
ATOM 3101 O O . PRO A 1 390 ? -2.880 6.213 -15.295 1.00 88.50 390 PRO A O 1
ATOM 3104 N N . ILE A 1 391 ? -1.380 4.913 -14.239 1.00 90.81 391 ILE A N 1
ATOM 3105 C CA . ILE A 1 391 ? -1.613 5.504 -12.909 1.00 90.81 391 ILE A CA 1
ATOM 3106 C C . ILE A 1 391 ? -0.500 6.464 -12.477 1.00 90.81 391 ILE A C 1
ATOM 3108 O O . ILE A 1 391 ? -0.696 7.261 -11.562 1.00 90.81 391 ILE A O 1
ATOM 3112 N N . LEU A 1 392 ? 0.655 6.399 -13.135 1.00 91.38 392 LEU A N 1
ATOM 3113 C CA . LEU A 1 392 ? 1.815 7.241 -12.895 1.00 91.38 392 LEU A CA 1
ATOM 3114 C C . LEU A 1 392 ? 2.378 7.710 -14.252 1.00 91.38 392 LEU A C 1
ATOM 3116 O O . LEU A 1 392 ? 2.434 6.954 -15.219 1.00 91.38 392 LEU A O 1
ATOM 3120 N N . SER A 1 393 ? 2.824 8.952 -14.351 1.00 91.12 393 SER A N 1
ATOM 3121 C CA . SER A 1 393 ? 3.514 9.484 -15.530 1.00 91.12 393 SER A CA 1
ATOM 3122 C C . SER A 1 393 ? 4.716 10.325 -15.130 1.00 91.12 393 SER A C 1
ATOM 3124 O O . SER A 1 393 ? 4.778 10.884 -14.035 1.00 91.12 393 SER A O 1
ATOM 3126 N N . SER A 1 394 ? 5.699 10.393 -16.023 1.00 89.62 394 SER A N 1
ATOM 3127 C CA . SER A 1 394 ? 6.800 11.342 -15.882 1.00 89.62 394 SER A CA 1
ATOM 3128 C C . SER A 1 394 ? 6.302 12.780 -16.059 1.00 89.62 394 SER A C 1
ATOM 3130 O O . SER A 1 394 ? 5.271 13.005 -16.698 1.00 89.62 394 SER A O 1
ATOM 3132 N N . SER A 1 395 ? 7.064 13.754 -15.559 1.00 89.19 395 SER A N 1
ATOM 3133 C CA . SER A 1 395 ? 6.864 15.155 -15.938 1.00 89.19 395 SER A CA 1
ATOM 3134 C C . SER A 1 395 ? 7.186 15.374 -17.424 1.00 89.19 395 SER A C 1
ATOM 3136 O O . SER A 1 395 ? 7.680 14.473 -18.118 1.00 89.19 395 SER A O 1
ATOM 3138 N N . GLU A 1 396 ? 6.891 16.573 -17.923 1.00 86.19 396 GLU A N 1
ATOM 3139 C CA . GLU A 1 396 ? 7.223 16.974 -19.296 1.00 86.19 396 GLU A CA 1
ATOM 3140 C C . GLU A 1 396 ? 8.719 17.263 -19.463 1.00 86.19 396 GLU A C 1
ATOM 3142 O O . GLU A 1 396 ? 9.258 17.109 -20.557 1.00 86.19 396 GLU A O 1
ATOM 3147 N N . GLU A 1 397 ? 9.394 17.629 -18.376 1.00 85.81 397 GLU A N 1
ATOM 3148 C CA . GLU A 1 397 ? 10.829 17.903 -18.321 1.00 85.81 397 GLU A CA 1
ATOM 3149 C C . GLU A 1 397 ? 11.671 16.650 -18.045 1.00 85.81 397 GLU A C 1
ATOM 3151 O O . GLU A 1 397 ? 12.901 16.725 -18.009 1.00 85.81 397 GLU A O 1
ATOM 3156 N N . ALA A 1 398 ? 11.028 15.499 -17.835 1.00 89.06 398 ALA A N 1
ATOM 3157 C CA . ALA A 1 398 ? 11.719 14.254 -17.560 1.00 89.06 398 ALA A CA 1
ATOM 3158 C C . ALA A 1 398 ? 12.546 13.789 -18.764 1.00 89.06 398 ALA A C 1
ATOM 3160 O O . ALA A 1 398 ? 12.104 13.770 -19.916 1.00 89.06 398 ALA A O 1
ATOM 3161 N N . GLU A 1 399 ? 13.752 13.325 -18.472 1.00 90.19 399 GLU A N 1
ATOM 3162 C CA . GLU A 1 399 ? 14.691 12.822 -19.457 1.00 90.19 399 GLU A CA 1
ATOM 3163 C C . GLU A 1 399 ? 14.985 11.345 -19.227 1.00 90.19 399 GLU A C 1
ATOM 3165 O O . GLU A 1 399 ? 14.856 10.818 -18.123 1.00 90.19 399 GLU A O 1
ATOM 3170 N N . VAL A 1 400 ? 15.456 10.676 -20.275 1.00 89.44 400 VAL A N 1
ATOM 3171 C CA . VAL A 1 400 ? 15.821 9.263 -20.215 1.00 89.44 400 VAL A CA 1
ATOM 3172 C C . VAL A 1 400 ? 17.301 9.090 -20.568 1.00 89.44 400 VAL A C 1
ATOM 3174 O O . VAL A 1 400 ? 17.818 9.691 -21.518 1.00 89.44 400 VAL A O 1
ATOM 3177 N N . ARG A 1 401 ? 18.011 8.271 -19.787 1.00 82.75 401 ARG A N 1
ATOM 3178 C CA . ARG A 1 401 ? 19.423 7.908 -19.986 1.00 82.75 401 ARG A CA 1
ATOM 3179 C C . ARG A 1 401 ? 19.539 6.415 -20.259 1.00 82.75 401 ARG A C 1
ATOM 3181 O O . ARG A 1 401 ? 19.178 5.596 -19.424 1.00 82.75 401 ARG A O 1
ATOM 3188 N N . SER A 1 402 ? 20.041 6.052 -21.435 1.00 78.69 402 SER A N 1
ATOM 3189 C CA . SER A 1 402 ? 20.047 4.657 -21.889 1.00 78.69 402 SER A CA 1
ATOM 3190 C C . SER A 1 402 ? 21.329 3.895 -21.551 1.00 78.69 402 SER A C 1
ATOM 3192 O O . SER A 1 402 ? 22.415 4.474 -21.512 1.00 78.69 402 SER A O 1
ATOM 3194 N N . SER A 1 403 ? 21.206 2.566 -21.514 1.00 68.25 403 SER A N 1
ATOM 3195 C CA . SER A 1 403 ? 22.307 1.595 -21.558 1.00 68.25 403 SER A CA 1
ATOM 3196 C C . SER A 1 403 ? 23.121 1.506 -20.272 1.00 68.25 403 SER A C 1
ATOM 3198 O O . SER A 1 403 ? 22.841 0.654 -19.441 1.00 68.25 403 SER A O 1
ATOM 3200 N N . ILE A 1 404 ? 24.141 2.339 -20.090 1.00 81.19 404 ILE A N 1
ATOM 3201 C CA . ILE A 1 404 ? 25.020 2.281 -18.920 1.00 81.19 404 ILE A CA 1
ATOM 3202 C C . ILE A 1 404 ? 25.075 3.678 -18.328 1.00 81.19 404 ILE A C 1
ATOM 3204 O O . ILE A 1 404 ? 25.497 4.616 -19.001 1.00 81.19 404 ILE A O 1
ATOM 3208 N N . VAL A 1 405 ? 24.634 3.812 -17.080 1.00 82.81 405 VAL A N 1
ATOM 3209 C CA . VAL A 1 405 ? 24.484 5.110 -16.417 1.00 82.81 405 VAL A CA 1
ATOM 3210 C C . VAL A 1 405 ? 25.353 5.141 -15.173 1.00 82.81 405 VAL A C 1
ATOM 3212 O O . VAL A 1 405 ? 25.249 4.269 -14.309 1.00 82.81 405 VAL A O 1
ATOM 3215 N N . ALA A 1 406 ? 26.212 6.153 -15.073 1.00 83.94 406 ALA A N 1
ATOM 3216 C CA . ALA A 1 406 ? 26.932 6.426 -13.839 1.00 83.94 406 ALA A CA 1
ATOM 3217 C C . ALA A 1 406 ? 25.968 7.046 -12.816 1.00 83.94 406 ALA A C 1
ATOM 3219 O O . ALA A 1 406 ? 25.293 8.029 -13.106 1.00 83.94 406 ALA A O 1
ATOM 3220 N N . LEU A 1 407 ? 25.909 6.474 -11.617 1.00 82.38 407 LEU A N 1
ATOM 3221 C CA . LEU A 1 407 ? 24.950 6.844 -10.570 1.00 82.38 407 LEU A CA 1
ATOM 3222 C C . LEU A 1 407 ? 25.478 7.918 -9.616 1.00 82.38 407 LEU A C 1
ATOM 3224 O O . LEU A 1 407 ? 24.732 8.384 -8.761 1.00 82.38 407 LEU A O 1
ATOM 3228 N N . GLY A 1 408 ? 26.752 8.293 -9.720 1.00 76.12 408 GLY A N 1
ATOM 3229 C CA . GLY A 1 408 ? 27.320 9.328 -8.861 1.00 76.12 408 GLY A CA 1
ATOM 3230 C C . GLY A 1 408 ? 26.725 10.708 -9.160 1.00 76.12 408 GLY A C 1
ATOM 3231 O O . GLY A 1 408 ? 26.448 11.036 -10.315 1.00 76.12 408 GLY A O 1
ATOM 3232 N N . GLU A 1 409 ? 26.558 11.524 -8.115 1.00 69.81 409 GLU A N 1
ATOM 3233 C CA . GLU A 1 409 ? 25.872 12.830 -8.156 1.00 69.81 409 GLU A CA 1
ATOM 3234 C C . GLU A 1 409 ? 26.381 13.758 -9.274 1.00 69.81 409 GLU A C 1
ATOM 3236 O O . GLU A 1 409 ? 25.599 14.466 -9.898 1.00 69.81 409 GLU A O 1
ATOM 3241 N N . LYS A 1 410 ? 27.689 13.737 -9.567 1.00 68.38 410 LYS A N 1
ATOM 3242 C CA . LYS A 1 410 ? 28.298 14.557 -10.632 1.00 68.38 410 LYS A CA 1
ATOM 3243 C C . LYS A 1 410 ? 28.379 13.827 -11.970 1.00 68.38 410 LYS A C 1
ATOM 3245 O O . LYS A 1 410 ? 28.261 14.445 -13.022 1.00 68.38 410 LYS A O 1
ATOM 3250 N N . GLN A 1 411 ? 28.611 12.517 -11.935 1.00 67.19 411 GLN A N 1
ATOM 3251 C CA . GLN A 1 411 ? 28.843 11.700 -13.126 1.00 67.19 411 GLN A CA 1
ATOM 3252 C C . GLN A 1 411 ? 27.560 11.462 -13.924 1.00 67.19 411 GLN A C 1
ATOM 3254 O O . GLN A 1 411 ? 27.624 11.244 -15.133 1.00 67.19 411 GLN A O 1
ATOM 3259 N N . ILE A 1 412 ? 26.398 11.535 -13.276 1.00 68.31 412 ILE A N 1
ATOM 3260 C CA . ILE A 1 412 ? 25.126 11.261 -13.936 1.00 68.31 412 ILE A CA 1
ATOM 3261 C C . ILE A 1 412 ? 24.795 12.263 -15.049 1.00 68.31 412 ILE A C 1
ATOM 3263 O O . ILE A 1 412 ? 24.264 11.883 -16.093 1.00 68.31 412 ILE A O 1
ATOM 3267 N N . PHE A 1 413 ? 25.222 13.518 -14.890 1.00 66.19 413 PHE A N 1
ATOM 3268 C CA . PHE A 1 413 ? 25.072 14.567 -15.900 1.00 66.19 413 PHE A CA 1
ATOM 3269 C C . PHE A 1 413 ? 26.017 14.403 -17.101 1.00 66.19 413 PHE A C 1
ATOM 3271 O O . PHE A 1 413 ? 25.786 15.011 -18.140 1.00 66.19 413 PHE A O 1
ATOM 3278 N N . ALA A 1 414 ? 27.055 13.565 -16.996 1.00 61.50 414 ALA A N 1
ATOM 3279 C CA . ALA A 1 414 ? 28.003 13.310 -18.084 1.00 61.50 414 ALA A CA 1
ATOM 3280 C C . ALA A 1 414 ? 27.533 12.216 -19.068 1.00 61.50 414 ALA A C 1
ATOM 3282 O O . ALA A 1 414 ? 28.179 11.988 -20.089 1.00 61.50 414 ALA A O 1
ATOM 3283 N N . THR A 1 415 ? 26.425 11.524 -18.772 1.00 57.94 415 THR A N 1
ATOM 3284 C CA . THR A 1 415 ? 25.873 10.459 -19.629 1.00 57.94 415 THR A CA 1
ATOM 3285 C C . THR A 1 415 ? 24.985 11.077 -20.724 1.00 57.94 415 THR A C 1
ATOM 3287 O O . THR A 1 415 ? 24.147 11.920 -20.393 1.00 57.94 415 THR A O 1
ATOM 3290 N N . PRO A 1 416 ? 25.119 10.687 -22.010 1.00 52.22 416 PRO A N 1
ATOM 3291 C CA . PRO A 1 416 ? 24.402 11.328 -23.116 1.00 52.22 416 PRO A CA 1
ATOM 3292 C C . PRO A 1 416 ? 22.871 11.204 -23.018 1.00 52.22 416 PRO A C 1
ATOM 3294 O O . PRO A 1 416 ? 22.333 10.164 -22.631 1.00 52.22 416 PRO A O 1
ATOM 3297 N N . ILE A 1 417 ? 22.180 12.280 -23.409 1.00 55.66 417 ILE A N 1
ATOM 3298 C CA . ILE A 1 417 ? 20.716 12.430 -23.403 1.00 55.66 417 ILE A CA 1
ATOM 3299 C C . ILE A 1 417 ? 20.112 11.745 -24.636 1.00 55.66 417 ILE A C 1
ATOM 3301 O O . ILE A 1 417 ? 20.560 11.996 -25.756 1.00 55.66 417 ILE A O 1
ATOM 3305 N N . ARG A 1 418 ? 19.050 10.945 -24.464 1.00 50.38 418 ARG A N 1
ATOM 3306 C CA . ARG A 1 418 ? 18.069 10.716 -25.539 1.00 50.38 418 ARG A CA 1
ATOM 3307 C C . ARG A 1 418 ? 16.899 11.660 -25.290 1.00 50.38 418 ARG A C 1
ATOM 3309 O O . ARG A 1 418 ? 16.298 11.598 -24.222 1.00 50.38 418 ARG A O 1
ATOM 3316 N N . SER A 1 419 ? 16.597 12.547 -26.238 1.00 41.88 419 SER A N 1
ATOM 3317 C CA . SER A 1 419 ? 15.452 13.450 -26.117 1.00 41.88 419 SER A CA 1
ATOM 3318 C C . SER A 1 419 ? 14.159 12.634 -26.037 1.00 41.88 419 SER A C 1
ATOM 3320 O O . SER A 1 419 ? 13.763 11.957 -26.988 1.00 41.88 419 SER A O 1
ATOM 3322 N N . GLY A 1 420 ? 13.513 12.677 -24.874 1.00 40.94 420 GLY A N 1
ATOM 3323 C CA . GLY A 1 420 ? 12.206 12.080 -24.642 1.00 40.94 420 GLY A CA 1
ATOM 3324 C C . GLY A 1 420 ? 11.114 12.959 -25.236 1.00 40.94 420 GLY A C 1
ATOM 3325 O O . GLY A 1 420 ? 10.387 13.616 -24.507 1.00 40.94 420 GLY A O 1
ATOM 3326 N N . ASN A 1 421 ? 10.964 12.990 -26.561 1.00 35.81 421 ASN A N 1
ATOM 3327 C CA . ASN A 1 421 ? 9.758 13.565 -27.164 1.00 35.81 421 ASN A CA 1
ATOM 3328 C C . ASN A 1 421 ? 8.591 12.579 -26.985 1.00 35.81 421 ASN A C 1
ATOM 3330 O O . ASN A 1 421 ? 8.228 11.899 -27.947 1.00 35.81 421 ASN A O 1
ATOM 3334 N N . LYS A 1 422 ? 8.071 12.467 -25.751 1.00 43.00 422 LYS A N 1
ATOM 3335 C CA . LYS A 1 422 ? 6.716 12.031 -25.337 1.00 43.00 422 LYS A CA 1
ATOM 3336 C C . LYS A 1 422 ? 6.716 11.654 -23.848 1.00 43.00 422 LYS A C 1
ATOM 3338 O O . LYS A 1 422 ? 7.628 10.969 -23.390 1.00 43.00 422 LYS A O 1
ATOM 3343 N N . LYS A 1 423 ? 5.661 12.063 -23.125 1.00 42.28 423 LYS A N 1
ATOM 3344 C CA . LYS A 1 423 ? 5.359 11.638 -21.745 1.00 42.28 423 LYS A CA 1
ATOM 3345 C C . LYS A 1 423 ? 5.546 10.121 -21.611 1.00 42.28 423 LYS A C 1
ATOM 3347 O O . LYS A 1 423 ? 5.004 9.363 -22.417 1.00 42.28 423 LYS A O 1
ATOM 3352 N N . SER A 1 424 ? 6.325 9.696 -20.619 1.00 42.78 424 SER A N 1
ATOM 3353 C CA . SER A 1 424 ? 6.538 8.278 -20.314 1.00 42.78 424 SER A CA 1
ATOM 3354 C C . SER A 1 424 ? 5.502 7.841 -19.282 1.00 42.78 424 SER A C 1
ATOM 3356 O O . SER A 1 424 ? 5.354 8.493 -18.248 1.00 42.78 424 SER A O 1
ATOM 3358 N N . PHE A 1 425 ? 4.775 6.764 -19.567 1.00 41.38 425 PHE A N 1
ATOM 3359 C CA . PHE A 1 425 ? 3.729 6.233 -18.692 1.00 41.38 425 PHE A CA 1
ATOM 3360 C C . PHE A 1 425 ? 4.275 5.109 -17.807 1.00 41.38 425 PHE A C 1
ATOM 3362 O O . PHE A 1 425 ? 5.153 4.357 -18.222 1.00 41.38 425 PHE A O 1
ATOM 3369 N N . TRP A 1 426 ? 3.744 4.994 -16.594 1.00 40.09 426 TRP A N 1
ATOM 3370 C CA . TRP A 1 426 ? 4.177 4.078 -15.543 1.00 40.09 426 TRP A CA 1
ATOM 3371 C C . TRP A 1 426 ? 2.970 3.546 -14.771 1.00 40.09 426 TRP A C 1
ATOM 3373 O O . TRP A 1 426 ? 2.020 4.279 -14.504 1.00 40.09 426 TRP A O 1
ATOM 3383 N N . GLY A 1 427 ? 3.000 2.284 -14.357 1.00 31.83 427 GLY A N 1
ATOM 3384 C CA . GLY A 1 427 ? 1.984 1.747 -13.449 1.00 31.83 427 GLY A CA 1
ATOM 3385 C C . GLY A 1 427 ? 1.630 0.280 -13.695 1.00 31.83 427 GLY A C 1
ATOM 3386 O O . GLY A 1 427 ? 1.886 -0.215 -14.791 1.00 31.83 427 GLY A O 1
ATOM 3387 N N . PRO A 1 428 ? 1.092 -0.415 -12.676 1.00 30.67 428 PRO A N 1
ATOM 3388 C CA . PRO A 1 428 ? 0.705 -1.817 -12.739 1.00 30.67 428 PRO A CA 1
ATOM 3389 C C . PRO A 1 428 ? -0.575 -2.015 -13.566 1.00 30.67 428 PRO A C 1
ATOM 3391 O O . PRO A 1 428 ? -1.400 -1.106 -13.659 1.00 30.67 428 PRO A O 1
ATOM 3394 N N . TYR A 1 429 ? -0.690 -3.214 -14.145 1.00 36.56 429 TYR A N 1
ATOM 3395 C CA . TYR A 1 429 ? -1.862 -3.725 -14.866 1.00 36.56 429 TYR A CA 1
ATOM 3396 C C . TYR A 1 429 ? -3.031 -4.030 -13.936 1.00 36.56 429 TYR A C 1
ATOM 3398 O O . TYR A 1 429 ? -2.765 -4.495 -12.801 1.00 36.56 429 TYR A O 1
#

Radius of gyration: 29.63 Å; Cα contacts (8 Å, |Δi|>4): 723; chains: 1; bounding box: 106×72×69 Å

Sequence (429 aa):
MSLRVFFSRFNSNPWFLFSQVFLLFLFSNGILSQFVCRKDLSESGRFEVSESTRKIFQNLHSPIYIDAYYSSKTPGEYKTRLDLTKELLSEIASLGGSNVVLRFHDPDFSVEEQKKAIEAGIQPQILEKTELGSSQIKQAYFGLTLTLGTRKETIPVAFYAEEIEYQILTTLRKMIRGPTDSGIGILSIPGTLSTTGPEIGKDTIGIFINQILKEEYGALPEVHLEEDIQDSLHTLLWIGGGTLSEIAFYKLDQFLMRGGNLILLFKSMDFRLEPPNRKKGIGTNSIGAGIAKPTPRIEEQNRIFESYGFRVNTDLVLDPNRSLPIGPLMEVEPGVIGRNAYPPWILAGHSQEMLNEVSPFTKPLKNLLLPWISSLTLFPDRQPNVRMEPILSSSEEAEVRSSIVALGEKQIFATPIRSGNKKSFWGPY

pLDDT: mean 80.86, std 14.81, range [30.67, 96.5]

Secondary structure (DSSP, 8-state):
--HHHHHHHHTT-HHHHHHHHHHHHHHHHHHHHH-------STT-TTSPPHHHHHHHHT-SS-EEEEEEE-SS--HHHHHHHHHHHHHHHHHHHHTGGGEEEEEE-TTT-HHHHHHHHHTT-PPEEEEEEETTEEEEEEE-EEEEEEETTEEEEES----HHHHHHHHHHHHHHHHHTTS--SEEEE--TTB--SSSTTTTSSHHHHIIIIIIHHHH----EE-TTSPPPTT--EEEEEE-----HHHHHHHHHHHHTT-EEEEEE--EEEEPPPP-TTS-S---PPPS-EEEEPTTHHHHHHHHHHTTEEE-SEEEE-STTEEEEEEEEEEETTEEEEEEEEEEEEEETGGG-B-SSSTTTTT-SEEEEES---EEE-GGGSTTS-----EE--TT-EEEES-EE-STTTGGGSPPB---S--EE---

Mean predicted aligned error: 13.46 Å

Nearest PDB structures (foldseek):
  3trp-assembly1_A  TM=5.021E-01  e=6.458E-02  Oryctolagus cuniculus
  4tve-assembly1_A  TM=4.426E-01  e=3.545E-01  Naumovozyma dairenensis CBS 421
  2lst-assembly1_A  TM=4.715E-01  e=8.066E-01  Thermus thermophilus HB27
  4tw5-assembly1_D  TM=3.977E-01  e=4.484E-01  Saccharomyces cerevisiae JAY291
  3h79-assembly1_A  TM=5.652E-01  e=2.936E+00  Trypanosoma cruzi

InterPro domains:
  IPR019196 ABC-type uncharacterised transport system [PF09822] (184-411)
  IPR055396 Domain of unknown function DUF7088 [PF23357] (43-146)

Solvent-accessible surface area (backbone atoms only — not comparable to full-atom values): 24365 Å² total; per-residue (Å²): 134,59,70,69,65,61,53,60,66,48,75,74,37,70,67,54,54,49,51,51,52,51,50,50,49,52,52,49,51,58,53,50,69,71,60,78,84,83,73,71,84,55,99,73,41,64,84,53,88,49,71,69,51,51,55,51,39,59,65,52,90,60,56,33,38,38,44,34,33,45,35,76,88,57,59,74,92,52,44,66,44,50,52,52,29,54,51,48,53,52,50,58,28,61,57,21,46,93,33,31,46,75,44,82,42,41,38,70,78,39,72,65,42,35,48,51,37,48,77,57,63,29,55,74,41,82,42,82,40,89,47,99,91,50,82,48,83,39,77,39,39,34,17,33,35,46,36,48,86,92,47,74,50,65,45,48,74,52,58,48,48,78,49,39,62,59,55,50,48,52,51,50,50,45,65,72,63,47,96,54,66,62,22,42,30,35,40,51,50,78,58,24,61,74,94,76,66,96,75,66,67,79,46,77,64,45,39,43,52,70,47,54,45,28,74,70,41,37,65,62,49,76,38,50,52,92,51,82,82,59,85,72,50,46,33,39,37,40,40,35,42,56,65,74,51,73,63,30,44,52,50,53,49,53,43,44,76,75,70,36,43,66,49,70,52,71,46,41,58,45,76,47,70,40,76,64,79,86,84,74,76,102,61,85,78,57,71,30,70,16,42,34,32,57,38,85,64,47,69,66,37,30,58,56,39,40,63,75,16,28,35,71,38,51,37,35,42,32,22,68,90,39,24,49,62,46,70,68,81,38,76,75,45,98,93,38,78,38,49,56,52,39,26,37,32,26,49,40,22,54,73,82,61,14,27,27,76,81,42,85,86,33,45,84,49,70,63,45,81,44,69,70,42,48,51,43,47,79,36,61,85,62,34,76,89,56,88,83,66,73,40,31,35,49,49,89,81,35,36,39,39,59,54,64,43,46,60,17,88,74,50,42,77,73,51,70,80,49,87,53,92,60,78,43,47,38,72,72,124